Protein AF-A0A7S2EG31-F1 (afdb_monomer_lite)

Sequence (392 aa):
KMYPTESFFLLCPETTNSSCVNLTIQDEEKANPGGFDLLGSALRQKDFLWQISDPNFDEPTFLAKGLENYYKFLILRTTPNGQNQIIVPTYQIDLMWHTHMLSHLGKYDSDCRRILDGKTLHHDDSLTDRSEGSVLNVAFDATKKIWWDTYGEEYRVDGGMYRGEPPAAFKNPHFVFQHKPPSVTTDGPNCHLIGNVGASSTTPASETSWTDPNQEYAPGTPAFIAAAEKSKVRGVNANPRKANYVFGRGSRGNGYYHTSTKDANEILYKRLCAARDNKQLEVYTANCGACLFFCSNSLKTHRNKTKESLEELEDMAKVALARARATHPRGEEVGMKKDNPRYNDYYGDGGVWIVPDVYTGAAACGGANTGSGDGGACGAAGCGAAGCSGGG

Foldseek 3Di:
DPCLFDQPDDDDPPDPDPDPPPPPPPDPCVCQPVHNNVPVVVVLVLFLSLLCSDCLVVPPVLLVVLVVVLLVLLLLCQDPLNLQAKAFAFSSVVVVLVCLCVVDVVVQLVVSCVSRVHFHWDWASPQDDCPPPGRQVVRHVSNQVSCCVPPVDGRFDVSRHGQETDPPLSVRSPRGDDPDRDDRPCDDPCNVCHRPGHHTITDRNPPQAQPDQCQAPDVVHHQWDAQDDADPDPPDGSAFDDPQWAFQQDPVGGTTGGVSHLRSLVSLLVLLVVLLVVLVVVLVVLVVVCVVDPNDPVSVVVNVVSVVVNVVSVLSNQLSVCCSPDRGQFDADGDDDPPPPCSCQQAPRRRGGHPGPVSQVSNQPDDDDDDDDGRDDDDDDDPDDDDDDDDD

pLDDT: mean 71.38, std 19.21, range [24.84, 98.25]

Secondary structure (DSSP, 8-state):
---TTS--S---TT--SS-------S-HHHHSGGG--HHHHHHHHHHHHHHT-SGGGG-HHHHHHHHHHHHHHHHHHHSHHHHTS-----HHHHHHHHHHHHH-HHHHHHHHHHHTTTPPPPEE------STTSHHHHHHHHHHHHHHHHHSS-S--TTSS---SPPGGGGSTT----SSPPPP---STTGGGTTT----EEPPTT--PPPPTTSEEETTEESEEEPPPPPSSTT--SS---TTEEEEEETTEEEEEETTSHHHHHHHHHHHHHHHHHHHHHHHHHHHHHHHS---HHHHHHHHHHHHHHHHHHHHHHHHHHHHH-SSSB----S--TTSTTHHHHB-GGGBB---TTHHHHT-SS----SS--------------------

Structure (mmCIF, N/CA/C/O backbone):
data_AF-A0A7S2EG31-F1
#
_entry.id   AF-A0A7S2EG31-F1
#
loop_
_atom_site.group_PDB
_atom_site.id
_atom_site.type_symbol
_atom_site.label_atom_id
_atom_site.label_alt_id
_atom_site.label_comp_id
_atom_site.label_asym_id
_atom_site.label_entity_id
_atom_site.label_seq_id
_atom_site.pdbx_PDB_ins_code
_atom_site.Cartn_x
_atom_site.Cartn_y
_atom_site.Cartn_z
_atom_site.occupancy
_atom_site.B_iso_or_equiv
_atom_site.auth_seq_id
_atom_site.auth_comp_id
_atom_site.auth_asym_id
_atom_site.auth_atom_id
_atom_site.pdbx_PDB_model_num
ATOM 1 N N . LYS A 1 1 ? -13.213 -12.796 -19.777 1.00 35.88 1 LYS A N 1
ATOM 2 C CA . LYS A 1 1 ? -11.986 -13.255 -20.463 1.00 35.88 1 LYS A CA 1
ATOM 3 C C . LYS A 1 1 ? -10.897 -12.260 -20.114 1.00 35.88 1 LYS A C 1
ATOM 5 O O . LYS A 1 1 ? -11.122 -11.082 -20.354 1.00 35.88 1 LYS A O 1
ATOM 10 N N . MET A 1 2 ? -9.799 -12.702 -19.497 1.00 42.59 2 MET A N 1
ATOM 11 C CA . MET A 1 2 ? -8.543 -11.959 -19.633 1.00 42.59 2 MET A CA 1
ATOM 12 C C . MET A 1 2 ? -8.148 -12.023 -21.117 1.00 42.59 2 MET A C 1
ATOM 14 O O . MET A 1 2 ? -8.560 -12.960 -21.806 1.00 42.59 2 MET A O 1
ATOM 18 N N . TYR A 1 3 ? -7.435 -11.024 -21.630 1.00 48.03 3 TYR A N 1
ATOM 19 C CA . TYR A 1 3 ? -6.998 -10.968 -23.030 1.00 48.03 3 TYR A CA 1
ATOM 20 C C . TYR A 1 3 ? -5.491 -11.283 -23.131 1.00 48.03 3 TYR A C 1
ATOM 22 O O . TYR A 1 3 ? -4.728 -10.425 -23.565 1.00 48.03 3 TYR A O 1
ATOM 30 N N . PRO A 1 4 ? -5.016 -12.477 -22.714 1.00 51.38 4 PRO A N 1
ATOM 31 C CA . PRO A 1 4 ? -3.583 -12.776 -22.646 1.00 51.38 4 PRO A CA 1
ATOM 32 C C . PRO A 1 4 ? -2.925 -12.860 -24.028 1.00 51.38 4 PRO A C 1
ATOM 34 O O . PRO A 1 4 ? -1.707 -12.818 -24.131 1.00 51.38 4 PRO A O 1
ATOM 37 N N . THR A 1 5 ? -3.718 -12.990 -25.095 1.00 49.72 5 THR A N 1
ATOM 38 C CA . THR A 1 5 ? -3.232 -13.112 -26.475 1.00 49.72 5 THR A CA 1
ATOM 39 C C . THR A 1 5 ? -3.259 -11.799 -27.254 1.00 49.72 5 THR A C 1
ATOM 41 O O . THR A 1 5 ? -2.794 -11.770 -28.392 1.00 49.72 5 THR A O 1
ATOM 44 N N . GLU A 1 6 ? -3.841 -10.733 -26.701 1.00 55.12 6 GLU A N 1
ATOM 45 C CA . GLU A 1 6 ? -3.873 -9.429 -27.362 1.00 55.12 6 GLU A CA 1
ATOM 46 C C . GLU A 1 6 ? -2.576 -8.665 -27.085 1.00 55.12 6 GLU A C 1
ATOM 48 O O . GLU A 1 6 ? -2.012 -8.721 -25.991 1.00 55.12 6 GLU A O 1
ATOM 53 N N . SER A 1 7 ? -2.081 -7.948 -28.096 1.00 55.16 7 SER A N 1
ATOM 54 C CA . SER A 1 7 ? -0.939 -7.058 -27.904 1.00 55.16 7 SER A CA 1
ATOM 55 C C . SER A 1 7 ? -1.351 -5.920 -26.974 1.00 55.16 7 SER A C 1
ATOM 57 O O . SER A 1 7 ? -2.247 -5.142 -27.291 1.00 55.16 7 SER A O 1
ATOM 59 N N . PHE A 1 8 ? -0.676 -5.807 -25.834 1.00 57.50 8 PHE A N 1
ATOM 60 C CA . PHE A 1 8 ? -0.822 -4.683 -24.906 1.00 57.50 8 PHE A CA 1
ATOM 61 C C . PHE A 1 8 ? -0.024 -3.446 -25.363 1.00 57.50 8 PHE A C 1
ATOM 63 O O . PHE A 1 8 ? -0.029 -2.417 -24.687 1.00 57.50 8 PHE A O 1
ATOM 70 N N . PHE A 1 9 ? 0.687 -3.527 -26.495 1.00 58.09 9 PHE A N 1
ATOM 71 C CA . PHE A 1 9 ? 1.417 -2.397 -27.058 1.00 58.09 9 PHE A CA 1
ATOM 72 C C . PHE A 1 9 ? 0.462 -1.454 -27.793 1.00 58.09 9 PHE A C 1
ATOM 74 O O . PHE A 1 9 ? -0.219 -1.843 -28.741 1.00 58.09 9 PHE A O 1
ATOM 81 N N . LEU A 1 10 ? 0.467 -0.179 -27.400 1.00 53.53 10 LEU A N 1
ATOM 82 C CA . LEU A 1 10 ? -0.199 0.878 -28.154 1.00 53.53 10 LEU A CA 1
ATOM 83 C C . LEU A 1 10 ? 0.569 1.112 -29.461 1.00 53.53 10 LEU A C 1
ATOM 85 O O . LEU A 1 10 ? 1.670 1.666 -29.460 1.00 53.53 10 LEU A O 1
ATOM 89 N N . LEU A 1 11 ? 0.003 0.668 -30.583 1.00 47.22 11 LEU A N 1
ATOM 90 C CA . LEU A 1 11 ? 0.547 0.953 -31.908 1.00 47.22 11 LEU A CA 1
ATOM 91 C C . LEU A 1 11 ? 0.249 2.417 -32.255 1.00 47.22 11 LEU A C 1
ATOM 93 O O . LEU A 1 11 ? -0.913 2.817 -32.322 1.00 47.22 11 LEU A O 1
ATOM 97 N N . CYS A 1 12 ? 1.291 3.222 -32.473 1.00 46.72 12 CYS A N 1
ATOM 98 C CA . CYS A 1 12 ? 1.121 4.577 -32.989 1.00 46.72 12 CYS A CA 1
ATOM 99 C C . CYS A 1 12 ? 0.641 4.484 -34.452 1.00 46.72 12 CYS A C 1
ATOM 101 O O . CYS A 1 12 ? 1.346 3.867 -35.257 1.00 46.72 12 CYS A O 1
ATOM 103 N N . PRO A 1 13 ? -0.515 5.064 -34.828 1.00 44.72 13 PRO A N 1
ATOM 104 C CA . PRO A 1 13 ? -1.098 4.871 -36.159 1.00 44.72 13 PRO A CA 1
ATOM 105 C C . PRO A 1 13 ? -0.256 5.387 -37.342 1.00 44.72 13 PRO A C 1
ATOM 107 O O . PRO A 1 13 ? -0.601 5.097 -38.483 1.00 44.72 13 PRO A O 1
ATOM 110 N N . GLU A 1 14 ? 0.830 6.137 -37.111 1.00 44.62 14 GLU A N 1
ATOM 111 C CA . GLU A 1 14 ? 1.482 6.941 -38.160 1.00 44.62 14 GLU A CA 1
ATOM 112 C C . GLU A 1 14 ? 2.952 6.615 -38.485 1.00 44.62 14 GLU A C 1
ATOM 114 O O . GLU A 1 14 ? 3.597 7.382 -39.196 1.00 44.62 14 GLU A O 1
ATOM 119 N N . THR A 1 15 ? 3.519 5.477 -38.070 1.00 42.50 15 THR A N 1
ATOM 120 C CA . THR A 1 15 ? 4.881 5.113 -38.520 1.00 42.50 15 THR A CA 1
ATOM 121 C C . THR A 1 15 ? 4.935 3.741 -39.173 1.00 42.50 15 THR A C 1
ATOM 123 O O . THR A 1 15 ? 5.119 2.721 -38.518 1.00 42.50 15 THR A O 1
ATOM 126 N N . THR A 1 16 ? 4.873 3.730 -40.506 1.00 40.31 16 THR A N 1
ATOM 127 C CA . THR A 1 16 ? 5.156 2.581 -41.387 1.00 40.31 16 THR A CA 1
ATOM 128 C C . THR A 1 16 ? 6.642 2.195 -41.444 1.00 40.31 16 THR A C 1
ATOM 130 O O . THR A 1 16 ? 7.051 1.455 -42.332 1.00 40.31 16 THR A O 1
ATOM 133 N N . ASN A 1 17 ? 7.470 2.684 -40.519 1.00 40.94 17 ASN A N 1
ATOM 134 C CA . ASN A 1 17 ? 8.874 2.314 -40.400 1.00 40.94 17 ASN A CA 1
ATOM 135 C C . ASN A 1 17 ? 9.149 1.827 -38.980 1.00 40.94 17 ASN A C 1
ATOM 137 O O . ASN A 1 17 ? 8.757 2.474 -38.014 1.00 40.94 17 ASN A O 1
ATOM 141 N N . SER A 1 18 ? 9.832 0.684 -38.906 1.00 40.66 18 SER A N 1
ATOM 142 C CA . SER A 1 18 ? 10.199 -0.133 -37.742 1.00 40.66 18 SER A CA 1
ATOM 143 C C . SER A 1 18 ? 11.086 0.582 -36.705 1.00 40.66 18 SER A C 1
ATOM 145 O O . SER A 1 18 ? 12.162 0.110 -36.344 1.00 40.66 18 SER A O 1
ATOM 147 N N . SER A 1 19 ? 10.630 1.722 -36.210 1.00 38.12 19 SER A N 1
ATOM 148 C CA . SER A 1 19 ? 11.195 2.456 -35.092 1.00 38.12 19 SER A CA 1
ATOM 149 C C . SER A 1 19 ? 10.091 2.534 -34.053 1.00 38.12 19 SER A C 1
ATOM 151 O O . SER A 1 19 ? 9.225 3.404 -34.110 1.00 38.12 19 SER A O 1
ATOM 153 N N . CYS A 1 20 ? 10.073 1.566 -33.138 1.00 38.28 20 CYS A N 1
ATOM 154 C CA . CYS A 1 20 ? 9.372 1.707 -31.871 1.00 38.28 20 CYS A CA 1
ATOM 155 C C . CYS A 1 20 ? 9.778 3.063 -31.291 1.00 38.28 20 CYS A C 1
ATOM 157 O O . CYS A 1 20 ? 10.939 3.268 -30.938 1.00 38.28 20 CYS A O 1
ATOM 159 N N . VAL A 1 21 ? 8.837 4.007 -31.301 1.00 39.31 21 VAL A N 1
ATOM 160 C CA . VAL A 1 21 ? 9.040 5.347 -30.770 1.00 39.31 21 VAL A CA 1
ATOM 161 C C . VAL A 1 21 ? 9.454 5.152 -29.320 1.00 39.31 21 VAL A C 1
ATOM 163 O O . VAL A 1 21 ? 8.647 4.737 -28.490 1.00 39.31 21 VAL A O 1
ATOM 166 N N . ASN A 1 22 ? 10.730 5.406 -29.022 1.00 39.91 22 ASN A N 1
ATOM 167 C CA . ASN A 1 22 ? 11.129 5.741 -27.670 1.00 39.91 22 ASN A CA 1
ATOM 168 C C . ASN A 1 22 ? 10.197 6.881 -27.274 1.00 39.91 22 ASN A C 1
ATOM 170 O O . ASN A 1 22 ? 10.297 7.975 -27.831 1.00 39.91 22 ASN A O 1
ATOM 174 N N . LEU A 1 23 ? 9.248 6.610 -26.379 1.00 41.81 23 LEU A N 1
ATOM 175 C CA . LEU A 1 23 ? 8.463 7.638 -25.713 1.00 41.81 23 LEU A CA 1
ATOM 176 C C . LEU A 1 23 ? 9.426 8.417 -24.808 1.00 41.81 23 LEU A C 1
ATOM 178 O O . LEU A 1 23 ? 9.397 8.304 -23.590 1.00 41.81 23 LEU A O 1
ATOM 182 N N . THR A 1 24 ? 10.337 9.183 -25.404 1.00 41.53 24 THR A N 1
ATOM 183 C CA . THR A 1 24 ? 10.970 10.319 -24.749 1.00 41.53 24 THR A CA 1
ATOM 184 C C . THR A 1 24 ? 9.864 11.340 -24.574 1.00 41.53 24 THR A C 1
ATOM 186 O O . THR A 1 24 ? 9.547 12.095 -25.494 1.00 41.53 24 THR A O 1
ATOM 189 N N . ILE A 1 25 ? 9.200 11.276 -23.421 1.00 45.31 25 ILE A N 1
ATOM 190 C CA . ILE A 1 25 ? 8.191 12.252 -23.039 1.00 45.31 25 ILE A CA 1
ATOM 191 C C . ILE A 1 25 ? 8.926 13.588 -22.909 1.00 45.31 25 ILE A C 1
ATOM 193 O O . ILE A 1 25 ? 9.769 13.755 -22.036 1.00 45.31 25 ILE A O 1
ATOM 197 N N . GLN A 1 26 ? 8.648 14.516 -23.826 1.00 44.81 26 GLN A N 1
ATOM 198 C CA . GLN A 1 26 ? 9.271 15.845 -23.843 1.00 44.81 26 GLN A CA 1
ATOM 199 C C . GLN A 1 26 ? 8.731 16.773 -22.734 1.00 44.81 26 GLN A C 1
ATOM 201 O O . GLN A 1 26 ? 9.274 17.854 -22.544 1.00 44.81 26 GLN A O 1
ATOM 206 N N . ASP A 1 27 ? 7.711 16.334 -21.984 1.00 45.72 27 ASP A N 1
ATOM 207 C CA . ASP A 1 27 ? 7.050 17.077 -20.904 1.00 45.72 27 ASP A CA 1
ATOM 208 C C . ASP A 1 27 ? 7.005 16.246 -19.602 1.00 45.72 27 ASP A C 1
ATOM 210 O O . ASP A 1 27 ? 6.115 15.408 -19.421 1.00 45.72 27 ASP A O 1
ATOM 214 N N . GLU A 1 28 ? 7.921 16.494 -18.660 1.00 45.91 28 GLU A N 1
ATOM 215 C CA . GLU A 1 28 ? 7.939 15.847 -17.328 1.00 45.91 28 GLU A CA 1
ATOM 216 C C . GLU A 1 28 ? 6.613 16.015 -16.556 1.00 45.91 28 GLU A C 1
ATOM 218 O O . GLU A 1 28 ? 6.200 15.122 -15.816 1.00 45.91 28 GLU A O 1
ATOM 223 N N . GLU A 1 29 ? 5.895 17.122 -16.774 1.00 44.34 29 GLU A N 1
ATOM 224 C CA . GLU A 1 29 ? 4.594 17.412 -16.149 1.00 44.34 29 GLU A CA 1
ATOM 225 C C . GLU A 1 29 ? 3.461 16.496 -16.652 1.00 44.34 29 GLU A C 1
ATOM 227 O O . GLU A 1 29 ? 2.526 16.200 -15.908 1.00 44.34 29 GLU A O 1
ATOM 232 N N . LYS A 1 30 ? 3.545 15.998 -17.898 1.00 47.97 30 LYS A N 1
ATOM 233 C CA . LYS A 1 30 ? 2.576 15.036 -18.463 1.00 47.97 30 LYS A CA 1
ATOM 234 C C . LYS A 1 30 ? 2.909 13.588 -18.109 1.00 47.97 30 LYS A C 1
ATOM 236 O O . LYS A 1 30 ? 2.004 12.758 -18.083 1.00 47.97 30 LYS A O 1
ATOM 241 N N . ALA A 1 31 ? 4.183 13.287 -17.849 1.00 48.97 31 ALA A N 1
ATOM 242 C CA . ALA A 1 31 ? 4.627 11.976 -17.372 1.00 48.97 31 ALA A CA 1
ATOM 243 C C . ALA A 1 31 ? 4.227 11.715 -15.910 1.00 48.97 31 ALA A C 1
ATOM 245 O O . ALA A 1 31 ? 4.063 10.557 -15.527 1.00 48.97 31 ALA A O 1
ATOM 246 N N . ASN A 1 32 ? 4.047 12.790 -15.130 1.00 52.69 32 ASN A N 1
ATOM 247 C CA . ASN A 1 32 ? 3.808 12.749 -13.689 1.00 52.69 32 ASN A CA 1
ATOM 248 C C . ASN A 1 32 ? 2.492 13.436 -13.263 1.00 52.69 32 ASN A C 1
ATOM 250 O O . ASN A 1 32 ? 2.529 14.375 -12.457 1.00 52.69 32 ASN A O 1
ATOM 254 N N . PRO A 1 33 ? 1.313 13.020 -13.769 1.00 47.59 33 PRO A N 1
ATOM 255 C CA . PRO A 1 33 ? 0.043 13.616 -13.360 1.00 47.59 33 PRO A CA 1
ATOM 256 C C . PRO A 1 33 ? -0.138 13.497 -11.839 1.00 47.59 33 PRO A C 1
ATOM 258 O O . PRO A 1 33 ? -0.171 12.402 -11.284 1.00 47.59 33 PRO A O 1
ATOM 261 N N . GLY A 1 34 ? -0.211 14.636 -11.146 1.00 51.50 34 GLY A N 1
ATOM 262 C CA . GLY A 1 34 ? -0.331 14.668 -9.683 1.00 51.50 34 GLY A CA 1
ATOM 263 C C . GLY A 1 34 ? 0.884 14.112 -8.924 1.00 51.50 34 GLY A C 1
ATOM 264 O O . GLY A 1 34 ? 0.739 13.737 -7.764 1.00 51.50 34 GLY A O 1
ATOM 26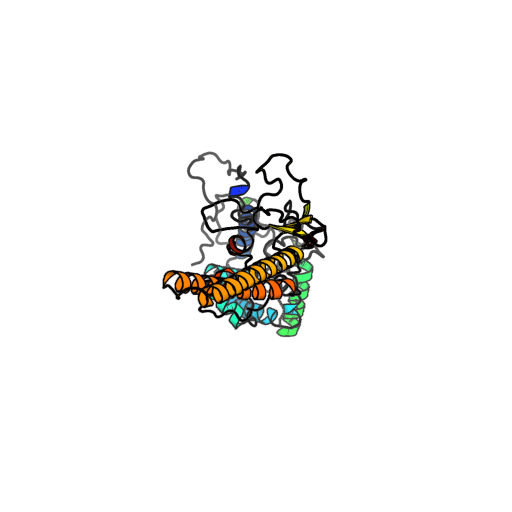5 N N . GLY A 1 35 ? 2.064 14.044 -9.556 1.00 54.34 35 GLY A N 1
ATOM 266 C CA . GLY A 1 35 ? 3.276 13.453 -8.972 1.00 54.34 35 GLY A CA 1
ATOM 267 C C . GLY A 1 35 ? 3.361 11.926 -9.088 1.00 54.34 35 GLY A C 1
ATOM 268 O O . GLY A 1 35 ? 4.248 11.327 -8.488 1.00 54.34 35 GLY A O 1
ATOM 269 N N . PHE A 1 36 ? 2.455 11.293 -9.839 1.00 54.81 36 PHE A N 1
ATOM 270 C CA . PHE A 1 36 ? 2.460 9.851 -10.081 1.00 54.81 36 PHE A CA 1
ATOM 271 C C . PHE A 1 36 ? 3.252 9.504 -11.347 1.00 54.81 36 PHE A C 1
ATOM 273 O O . PHE A 1 36 ? 2.826 9.881 -12.435 1.00 54.81 36 PHE A O 1
ATOM 280 N N . ASP A 1 37 ? 4.353 8.756 -11.217 1.00 67.44 37 ASP A N 1
ATOM 281 C CA . ASP A 1 37 ? 5.172 8.288 -12.348 1.00 67.44 37 ASP A CA 1
ATOM 282 C C . ASP A 1 37 ? 4.434 7.232 -13.177 1.00 67.44 37 ASP A C 1
ATOM 284 O O . ASP A 1 37 ? 4.561 6.017 -12.979 1.00 67.44 37 ASP A O 1
ATOM 288 N N . LEU A 1 38 ? 3.623 7.717 -14.115 1.00 68.12 38 LEU A N 1
ATOM 289 C CA . LEU A 1 38 ? 2.803 6.879 -14.976 1.00 68.12 38 LEU A CA 1
ATOM 290 C C . LEU A 1 38 ? 3.671 6.045 -15.922 1.00 68.12 38 LEU A C 1
ATOM 292 O O . LEU A 1 38 ? 3.355 4.881 -16.170 1.00 68.12 38 LEU A O 1
ATOM 296 N N . LEU A 1 39 ? 4.765 6.619 -16.434 1.00 69.56 39 LEU A N 1
ATOM 297 C CA . LEU A 1 39 ? 5.647 5.935 -17.376 1.00 69.56 39 LEU A CA 1
ATOM 298 C C . LEU A 1 39 ? 6.396 4.788 -16.695 1.00 69.56 39 LEU A C 1
ATOM 300 O O . LEU A 1 39 ? 6.368 3.663 -17.196 1.00 69.56 39 LEU A O 1
ATOM 304 N N . GLY A 1 40 ? 7.034 5.044 -15.552 1.00 70.19 40 GLY A N 1
ATOM 305 C CA . GLY A 1 40 ? 7.721 4.008 -14.788 1.00 70.19 40 GLY A CA 1
ATOM 306 C C . GLY A 1 40 ? 6.760 2.915 -14.335 1.00 70.19 40 GLY A C 1
ATOM 307 O O . GLY A 1 40 ? 7.079 1.734 -14.470 1.00 70.19 40 GLY A O 1
ATOM 308 N N . SER A 1 41 ? 5.552 3.283 -13.898 1.00 72.12 41 SER A N 1
ATOM 309 C CA . SER A 1 41 ? 4.513 2.309 -13.542 1.00 72.12 41 SER A CA 1
ATOM 310 C C . SER A 1 41 ? 4.116 1.446 -14.743 1.00 72.12 41 SER A C 1
ATOM 312 O O . SER A 1 41 ? 4.140 0.223 -14.652 1.00 72.12 41 SER A O 1
ATOM 314 N N . ALA A 1 42 ? 3.849 2.041 -15.910 1.00 77.31 42 ALA A N 1
ATOM 315 C CA . ALA A 1 42 ? 3.523 1.289 -17.125 1.00 77.31 42 ALA A CA 1
ATOM 316 C C . ALA A 1 42 ? 4.655 0.335 -17.554 1.00 77.31 42 ALA A C 1
ATOM 318 O O . ALA A 1 42 ? 4.394 -0.793 -17.978 1.00 77.31 42 ALA A O 1
ATOM 319 N N . LEU A 1 43 ? 5.917 0.756 -17.413 1.00 74.88 43 LEU A N 1
ATOM 320 C CA . LEU A 1 43 ? 7.078 -0.083 -17.713 1.00 74.88 43 LEU A CA 1
ATOM 321 C C . LEU A 1 43 ? 7.188 -1.287 -16.768 1.00 74.88 43 LEU A C 1
ATOM 323 O O . LEU A 1 43 ? 7.444 -2.389 -17.250 1.00 74.88 43 LEU A O 1
ATOM 327 N N . ARG A 1 44 ? 6.950 -1.110 -15.461 1.00 80.31 44 ARG A N 1
ATOM 328 C CA . ARG A 1 44 ? 6.936 -2.219 -14.489 1.00 80.31 44 ARG A CA 1
ATOM 329 C C . ARG A 1 44 ? 5.767 -3.174 -14.736 1.00 80.31 44 ARG A C 1
ATOM 331 O O . ARG A 1 44 ? 5.949 -4.390 -14.743 1.00 80.31 44 ARG A O 1
ATOM 338 N N . GLN A 1 45 ? 4.588 -2.631 -15.041 1.00 81.88 45 GLN A N 1
ATOM 339 C CA . GLN A 1 45 ? 3.395 -3.425 -15.351 1.00 81.88 45 GLN A CA 1
ATOM 340 C C . GLN A 1 45 ? 3.547 -4.250 -16.634 1.00 81.88 45 GLN A C 1
ATOM 342 O O . GLN A 1 45 ? 3.073 -5.381 -16.708 1.00 81.88 45 GLN A O 1
ATOM 347 N N . LYS A 1 46 ? 4.282 -3.749 -17.631 1.00 80.94 46 LYS A N 1
ATOM 348 C CA . LYS A 1 46 ? 4.633 -4.530 -18.825 1.00 80.94 46 LYS A CA 1
ATOM 349 C C . LYS A 1 46 ? 5.391 -5.816 -18.475 1.00 80.94 46 LYS A C 1
ATOM 351 O O . LYS A 1 46 ? 5.096 -6.871 -19.031 1.00 80.94 46 LYS A O 1
ATOM 356 N N . ASP A 1 47 ? 6.363 -5.739 -17.570 1.00 83.25 47 ASP A N 1
ATOM 357 C CA . ASP A 1 47 ? 7.142 -6.913 -17.173 1.00 83.25 47 ASP A CA 1
ATOM 358 C C . ASP A 1 47 ? 6.309 -7.859 -16.290 1.00 83.25 47 ASP A C 1
ATOM 360 O O . ASP A 1 47 ? 6.470 -9.073 -16.385 1.00 83.25 47 ASP A O 1
ATOM 364 N N . PHE A 1 48 ? 5.344 -7.344 -15.519 1.00 87.81 48 PHE A N 1
ATOM 365 C CA . PHE A 1 48 ? 4.348 -8.165 -14.821 1.00 87.81 48 PHE A CA 1
ATOM 366 C C . PHE A 1 48 ? 3.507 -9.019 -15.786 1.00 87.81 48 PHE A C 1
ATOM 368 O O . PHE A 1 48 ? 3.308 -10.206 -15.526 1.00 87.81 48 PHE A O 1
ATOM 375 N N . LEU A 1 49 ? 3.088 -8.473 -16.937 1.00 86.50 49 LEU A N 1
ATOM 376 C CA . LEU A 1 49 ? 2.325 -9.226 -17.946 1.00 86.50 49 LEU A CA 1
ATOM 377 C C . LEU A 1 49 ? 3.071 -10.468 -18.450 1.00 86.50 49 LEU A C 1
ATOM 379 O O . LEU A 1 49 ? 2.454 -11.505 -18.681 1.00 86.50 49 LEU A O 1
ATOM 383 N N . TRP A 1 50 ? 4.397 -10.399 -18.579 1.00 86.75 50 TRP A N 1
ATOM 384 C CA . TRP A 1 50 ? 5.207 -11.574 -18.909 1.00 86.75 50 TRP A CA 1
ATOM 385 C C . TRP A 1 50 ? 5.088 -12.668 -17.841 1.00 86.75 50 TRP A C 1
ATOM 387 O O . TRP A 1 50 ? 4.928 -13.845 -18.169 1.00 86.75 50 TRP A O 1
ATOM 397 N N . GLN A 1 51 ? 5.124 -12.285 -16.567 1.00 89.00 51 GLN A N 1
ATOM 398 C CA . GLN A 1 51 ? 5.105 -13.217 -15.439 1.00 89.00 51 GLN A CA 1
ATOM 399 C C . GLN A 1 51 ? 3.780 -13.982 -15.357 1.00 89.00 51 GLN A C 1
ATOM 401 O O . GLN A 1 51 ? 3.781 -15.172 -15.052 1.00 89.00 51 GLN A O 1
ATOM 406 N N . ILE A 1 52 ? 2.668 -13.325 -15.702 1.00 89.31 52 ILE A N 1
ATOM 407 C CA . ILE A 1 52 ? 1.323 -13.920 -15.692 1.00 89.31 52 ILE A CA 1
ATOM 408 C C . ILE A 1 52 ? 0.879 -14.494 -17.047 1.00 89.31 52 ILE A C 1
ATOM 410 O O . ILE A 1 52 ? -0.252 -14.944 -17.180 1.00 89.31 52 ILE A O 1
ATOM 414 N N . SER A 1 53 ? 1.749 -14.492 -18.061 1.00 84.62 53 SER A N 1
ATOM 415 C CA . SER A 1 53 ? 1.432 -15.034 -19.394 1.00 84.62 53 SER A CA 1
ATOM 416 C C . SER A 1 53 ? 1.492 -16.566 -19.481 1.00 84.62 53 SER A C 1
ATOM 418 O O . SER A 1 53 ? 1.419 -17.136 -20.571 1.00 84.62 53 SER A O 1
ATOM 420 N N . ASP A 1 54 ? 1.667 -17.250 -18.347 1.00 83.31 54 ASP A N 1
ATOM 421 C CA . ASP A 1 54 ? 1.656 -18.710 -18.307 1.00 83.31 54 ASP A CA 1
ATOM 422 C C . ASP A 1 54 ? 0.247 -19.268 -18.572 1.00 83.31 54 ASP A C 1
ATOM 424 O O . ASP A 1 54 ? -0.711 -18.731 -18.016 1.00 83.31 54 ASP A O 1
ATOM 428 N N . PRO A 1 55 ? 0.095 -20.366 -19.341 1.00 83.62 55 PRO A N 1
ATOM 429 C CA . PRO A 1 55 ? -1.207 -20.997 -19.561 1.00 83.62 55 PRO A CA 1
ATOM 430 C C . PRO A 1 55 ? -1.960 -21.351 -18.275 1.00 83.62 55 PRO A C 1
ATOM 432 O O . PRO A 1 55 ? -3.187 -21.355 -18.275 1.00 83.62 55 PRO A O 1
ATOM 435 N N . ASN A 1 56 ? -1.256 -21.586 -17.161 1.00 87.81 56 ASN A N 1
ATOM 436 C CA . ASN A 1 56 ? -1.895 -21.807 -15.864 1.00 87.81 56 ASN A CA 1
ATOM 437 C C . ASN A 1 56 ? -2.848 -20.666 -15.464 1.00 87.81 56 ASN A C 1
ATOM 439 O O . ASN A 1 56 ? -3.837 -20.912 -14.779 1.00 87.81 56 ASN A O 1
ATOM 443 N N . PHE A 1 57 ? -2.602 -19.429 -15.901 1.00 88.56 57 PHE A N 1
ATOM 444 C CA . PHE A 1 57 ? -3.468 -18.284 -15.605 1.00 88.56 57 PHE A CA 1
ATOM 445 C C . PHE A 1 57 ? -4.787 -18.270 -16.397 1.00 88.56 57 PHE A C 1
ATOM 447 O O . PHE A 1 57 ? -5.670 -17.475 -16.073 1.00 88.56 57 PHE A O 1
ATOM 454 N N . ASP A 1 58 ? -4.958 -19.173 -17.366 1.00 86.00 58 ASP A N 1
ATOM 455 C CA . ASP A 1 58 ? -6.236 -19.444 -18.032 1.00 86.00 58 ASP A CA 1
ATOM 456 C C . ASP A 1 58 ? -6.980 -20.649 -17.417 1.00 86.00 58 ASP A C 1
ATOM 458 O O . ASP A 1 58 ? -8.164 -20.858 -17.698 1.00 86.00 58 ASP A O 1
ATOM 462 N N . GLU A 1 59 ? -6.326 -21.423 -16.541 1.00 90.38 59 GLU A N 1
ATOM 463 C CA . GLU A 1 59 ? -6.888 -22.641 -15.956 1.00 90.38 59 GLU A CA 1
ATOM 464 C C . GLU A 1 59 ? -7.807 -22.338 -14.753 1.00 90.38 59 GLU A C 1
ATOM 466 O O . GLU A 1 59 ? -7.360 -21.794 -13.734 1.00 90.38 59 GLU A O 1
ATOM 471 N N . PRO A 1 60 ? -9.098 -22.736 -14.786 1.00 92.75 60 PRO A N 1
ATOM 472 C CA . PRO A 1 60 ? -10.049 -22.408 -13.722 1.00 92.75 60 PRO A CA 1
ATOM 473 C C . PRO A 1 60 ? -9.651 -22.917 -12.332 1.00 92.75 60 PRO A C 1
ATOM 475 O O . PRO A 1 60 ? -9.917 -22.251 -11.333 1.00 92.75 60 PRO A O 1
ATOM 478 N N . THR A 1 61 ? -9.013 -24.086 -12.248 1.00 95.50 61 THR A N 1
ATOM 479 C CA . THR A 1 61 ? -8.564 -24.676 -10.976 1.00 95.50 61 THR A CA 1
ATOM 480 C C . THR A 1 61 ? -7.414 -23.883 -10.360 1.00 95.50 61 THR A C 1
ATOM 482 O O . THR A 1 61 ? -7.402 -23.655 -9.150 1.00 95.50 61 THR A O 1
ATOM 485 N N . PHE A 1 62 ? -6.486 -23.402 -11.189 1.00 94.38 62 PHE A N 1
ATOM 486 C CA . PHE A 1 62 ? -5.390 -22.538 -10.766 1.00 94.38 62 PHE A CA 1
ATOM 487 C C . PHE A 1 62 ? -5.920 -21.197 -10.251 1.00 94.38 62 PHE A C 1
ATOM 489 O O . PHE A 1 62 ? -5.538 -20.753 -9.170 1.00 94.38 62 PHE A O 1
ATOM 496 N N . LEU A 1 63 ? -6.865 -20.584 -10.969 1.00 94.44 63 LEU A N 1
ATOM 497 C CA . LEU A 1 63 ? -7.486 -19.325 -10.552 1.00 94.44 63 LEU A CA 1
ATOM 498 C C . LEU A 1 63 ? -8.333 -19.476 -9.280 1.00 94.44 63 LEU A C 1
ATOM 500 O O . LEU A 1 63 ? -8.255 -18.630 -8.390 1.00 94.44 63 LEU A O 1
ATOM 504 N N . ALA A 1 64 ? -9.093 -20.564 -9.139 1.00 96.06 64 ALA A N 1
ATOM 505 C CA . ALA A 1 64 ? -9.833 -20.844 -7.909 1.00 96.06 64 ALA A CA 1
ATOM 506 C C . ALA A 1 64 ? -8.884 -20.953 -6.705 1.00 96.06 64 ALA A C 1
ATOM 508 O O . ALA A 1 64 ? -9.135 -20.349 -5.660 1.00 96.06 64 ALA A O 1
ATOM 509 N N . LYS A 1 65 ? -7.743 -21.636 -6.875 1.00 97.19 65 LYS A N 1
ATOM 510 C CA . LYS A 1 65 ? -6.723 -21.708 -5.828 1.00 97.19 65 LYS A CA 1
ATOM 511 C C . LYS A 1 65 ? -6.080 -20.351 -5.542 1.00 97.19 65 LYS A C 1
ATOM 513 O O . LYS A 1 65 ? -5.828 -20.023 -4.385 1.00 97.19 65 LYS A O 1
ATOM 518 N N . GLY A 1 66 ? -5.861 -19.543 -6.577 1.00 97.31 66 GLY A N 1
ATOM 519 C CA . GLY A 1 66 ? -5.372 -18.177 -6.432 1.00 97.31 66 GLY A CA 1
ATOM 520 C C . GLY A 1 66 ? -6.301 -17.302 -5.594 1.00 97.31 66 GLY A C 1
ATOM 521 O O . GLY A 1 66 ? -5.816 -16.556 -4.747 1.00 97.31 66 GLY A O 1
ATOM 522 N N . LEU A 1 67 ? -7.620 -17.435 -5.755 1.00 96.62 67 LEU A N 1
ATOM 523 C CA . LEU A 1 67 ? -8.598 -16.721 -4.930 1.00 96.62 67 LEU A CA 1
ATOM 524 C C . LEU A 1 67 ? -8.508 -17.130 -3.450 1.00 96.62 67 LEU A C 1
ATOM 526 O O . LEU A 1 67 ? -8.493 -16.263 -2.575 1.00 96.62 67 LEU A O 1
ATOM 530 N N . GLU A 1 68 ? -8.402 -18.431 -3.160 1.00 97.88 68 GLU A N 1
ATOM 531 C CA . GLU A 1 68 ? -8.190 -18.922 -1.789 1.00 97.88 68 GLU A CA 1
ATOM 532 C C . GLU A 1 68 ? -6.896 -18.362 -1.187 1.00 97.88 68 GLU A C 1
ATOM 534 O O . GLU A 1 68 ? -6.888 -17.857 -0.063 1.00 97.88 68 GLU A O 1
ATOM 539 N N . ASN A 1 69 ? -5.801 -18.428 -1.948 1.00 98.25 69 ASN A N 1
ATOM 540 C CA . ASN A 1 69 ? -4.494 -17.944 -1.523 1.00 98.25 69 ASN A CA 1
ATOM 541 C C . ASN A 1 69 ? -4.491 -16.425 -1.316 1.00 98.25 69 ASN A C 1
ATOM 543 O O . ASN A 1 69 ? -3.871 -15.947 -0.371 1.00 98.25 69 ASN A O 1
ATOM 547 N N . TYR A 1 70 ? -5.214 -15.666 -2.141 1.00 98.06 70 TYR A N 1
ATOM 548 C CA . TYR A 1 70 ? -5.390 -14.227 -1.959 1.00 98.06 70 TYR A CA 1
ATOM 549 C C . TYR A 1 70 ? -6.160 -13.909 -0.676 1.00 98.06 70 TYR A C 1
ATOM 551 O O . TYR A 1 70 ? -5.738 -13.051 0.096 1.00 98.06 70 TYR A O 1
ATOM 559 N N . TYR A 1 71 ? -7.237 -14.643 -0.384 1.00 96.75 71 TYR A N 1
ATOM 560 C CA . TYR A 1 71 ? -7.952 -14.473 0.878 1.00 96.75 71 TYR A CA 1
ATOM 561 C C . TYR A 1 71 ? -7.052 -14.774 2.085 1.00 96.75 71 TYR A C 1
ATOM 563 O O . TYR A 1 71 ? -6.982 -13.971 3.015 1.00 96.75 71 TYR A O 1
ATOM 571 N N . LYS A 1 72 ? -6.292 -15.878 2.044 1.00 97.44 72 LYS A N 1
ATOM 572 C CA . LYS A 1 72 ? -5.266 -16.179 3.054 1.00 97.44 72 LYS A CA 1
ATOM 573 C C . LYS A 1 72 ? -4.233 -15.057 3.155 1.00 97.44 72 LYS A C 1
ATOM 575 O O . LYS A 1 72 ? -3.920 -14.629 4.251 1.00 97.44 72 LYS A O 1
ATOM 580 N N . PHE A 1 73 ? -3.755 -14.510 2.043 1.00 97.25 73 PHE A N 1
ATOM 581 C CA . PHE A 1 73 ? -2.798 -13.402 2.043 1.00 97.25 73 PHE A CA 1
ATOM 582 C C . PHE A 1 73 ? -3.338 -12.145 2.748 1.00 97.25 73 PHE A C 1
ATOM 584 O O . PHE A 1 73 ? -2.615 -11.511 3.517 1.00 97.25 73 PHE A O 1
ATOM 591 N N . LEU A 1 74 ? -4.624 -11.818 2.570 1.00 95.31 74 LEU A N 1
ATOM 592 C CA . LEU A 1 74 ? -5.275 -10.743 3.328 1.00 95.31 74 LEU A CA 1
ATOM 593 C C . LEU A 1 74 ? -5.305 -11.053 4.832 1.00 95.31 74 LEU A C 1
ATOM 595 O O . LEU A 1 74 ? -4.960 -10.200 5.642 1.00 95.31 74 LEU A O 1
ATOM 599 N N . ILE A 1 75 ? -5.653 -12.278 5.227 1.00 94.75 75 ILE A N 1
ATOM 600 C CA . ILE A 1 75 ? -5.631 -12.683 6.642 1.00 94.75 75 ILE A CA 1
ATOM 601 C C . ILE A 1 75 ? -4.200 -12.704 7.201 1.00 94.75 75 ILE A C 1
ATOM 603 O O . ILE A 1 75 ? -3.976 -12.305 8.339 1.00 94.75 75 ILE A O 1
ATOM 607 N N . LEU A 1 76 ? -3.201 -13.083 6.404 1.00 93.31 76 LEU A N 1
ATOM 608 C CA . LEU A 1 76 ? -1.794 -13.050 6.801 1.00 93.31 76 LEU A CA 1
ATOM 609 C C . LEU A 1 76 ? -1.397 -11.646 7.270 1.00 93.31 76 LEU A C 1
ATOM 611 O O . LEU A 1 76 ? -0.717 -11.505 8.287 1.00 93.31 76 LEU A O 1
ATOM 615 N N . ARG A 1 77 ? -1.888 -10.605 6.583 1.00 89.25 77 ARG A N 1
ATOM 616 C CA . ARG A 1 77 ? -1.671 -9.199 6.948 1.00 89.25 77 ARG A CA 1
ATOM 617 C C . ARG A 1 77 ? -2.260 -8.822 8.307 1.00 89.25 77 ARG A C 1
ATOM 619 O O . ARG A 1 77 ? -1.769 -7.873 8.913 1.00 89.25 77 ARG A O 1
ATOM 626 N N . THR A 1 78 ? -3.285 -9.516 8.797 1.00 87.88 78 THR A N 1
ATOM 627 C CA . THR A 1 78 ? -3.881 -9.223 10.110 1.00 87.88 78 THR A CA 1
ATOM 628 C C . THR A 1 78 ? -3.125 -9.880 11.260 1.00 87.88 78 THR A C 1
ATOM 630 O O . THR A 1 78 ? -3.275 -9.451 12.402 1.00 87.88 78 THR A O 1
ATOM 633 N N . THR A 1 79 ? -2.253 -10.853 10.982 1.00 85.62 79 THR A N 1
ATOM 634 C CA . THR A 1 79 ? -1.423 -11.498 12.009 1.00 85.62 79 THR A CA 1
ATOM 635 C C . THR A 1 79 ? -0.407 -10.520 12.623 1.00 85.62 79 THR A C 1
ATOM 637 O O . THR A 1 79 ? 0.069 -9.618 11.929 1.00 85.62 79 THR A O 1
ATOM 640 N N . PRO A 1 80 ? 0.016 -10.704 13.891 1.00 78.75 80 PRO A N 1
ATOM 641 C CA . PRO A 1 80 ? 1.003 -9.821 14.525 1.00 78.75 80 PRO A CA 1
ATOM 642 C C . PRO A 1 80 ? 2.311 -9.670 13.733 1.00 78.75 80 PRO A C 1
ATOM 644 O O . PRO A 1 80 ? 2.890 -8.585 13.685 1.00 78.75 80 PRO A O 1
ATOM 647 N N . ASN A 1 81 ? 2.761 -10.745 13.082 1.00 75.38 81 ASN A N 1
ATOM 648 C CA . ASN A 1 81 ? 3.968 -10.721 12.260 1.00 75.38 81 ASN A CA 1
ATOM 649 C C . ASN A 1 81 ? 3.712 -10.071 10.894 1.00 75.38 81 ASN A C 1
ATOM 651 O O . ASN A 1 81 ? 4.538 -9.289 10.438 1.00 75.38 81 ASN A O 1
ATOM 655 N N . GLY A 1 82 ? 2.563 -10.334 10.263 1.00 78.69 82 GLY A N 1
ATOM 656 C CA . GLY A 1 82 ? 2.213 -9.744 8.968 1.00 78.69 82 GLY A CA 1
ATOM 657 C C . GLY A 1 82 ? 1.922 -8.242 9.024 1.00 78.69 82 GLY A C 1
ATOM 658 O O . GLY A 1 82 ? 2.174 -7.537 8.050 1.00 78.69 82 GLY A O 1
ATOM 659 N N . GLN A 1 83 ? 1.447 -7.721 10.161 1.00 75.56 83 GLN A N 1
ATOM 660 C CA . GLN A 1 83 ? 1.236 -6.280 10.343 1.00 75.56 83 GLN A CA 1
ATOM 661 C C . GLN A 1 83 ? 2.554 -5.484 10.349 1.00 75.56 83 GLN A C 1
ATOM 663 O O . GLN A 1 83 ? 2.585 -4.348 9.878 1.00 75.56 83 GLN A O 1
ATOM 668 N N . ASN A 1 84 ? 3.638 -6.079 10.851 1.00 66.56 84 ASN A N 1
ATOM 669 C CA . ASN A 1 84 ? 4.927 -5.412 11.072 1.00 66.56 84 ASN A CA 1
ATOM 670 C C . ASN A 1 84 ? 5.977 -5.736 9.998 1.00 66.56 84 ASN A C 1
ATOM 672 O O . ASN A 1 84 ? 7.164 -5.504 10.214 1.00 66.56 84 ASN A O 1
ATOM 676 N N . GLN A 1 85 ? 5.567 -6.326 8.875 1.00 71.19 85 GLN A N 1
ATOM 677 C CA . GLN A 1 85 ? 6.469 -6.776 7.817 1.00 71.19 85 GLN A CA 1
ATOM 678 C C . GLN A 1 85 ? 5.952 -6.367 6.438 1.00 71.19 85 GLN A C 1
ATOM 680 O O . GLN A 1 85 ? 4.744 -6.229 6.214 1.00 71.19 85 GLN A O 1
ATOM 685 N N . ILE A 1 86 ? 6.885 -6.215 5.499 1.00 82.44 86 ILE A N 1
ATOM 686 C CA . ILE A 1 86 ? 6.575 -6.290 4.072 1.00 82.44 86 ILE A CA 1
ATOM 687 C C . ILE A 1 86 ? 6.155 -7.736 3.803 1.00 82.44 86 ILE A C 1
ATOM 689 O O . ILE A 1 86 ? 6.946 -8.652 4.028 1.00 82.44 86 ILE A O 1
ATOM 693 N N . ILE A 1 87 ? 4.928 -7.949 3.324 1.00 90.38 87 ILE A N 1
ATOM 694 C CA . ILE A 1 87 ? 4.515 -9.252 2.798 1.00 90.38 87 ILE A CA 1
ATOM 695 C C . ILE A 1 87 ? 4.517 -9.211 1.270 1.00 90.38 87 ILE A C 1
ATOM 697 O O . ILE A 1 87 ? 4.110 -8.225 0.653 1.00 90.38 87 ILE A O 1
ATOM 701 N N . VAL A 1 88 ? 5.014 -10.282 0.660 1.00 93.62 88 VAL A N 1
ATOM 702 C CA . VAL A 1 88 ? 5.274 -10.369 -0.782 1.00 93.62 88 VAL A CA 1
ATOM 703 C C . VAL A 1 88 ? 4.327 -11.413 -1.390 1.00 93.62 88 VAL A C 1
ATOM 705 O O . VAL A 1 88 ? 4.426 -12.597 -1.043 1.00 93.62 88 VAL A O 1
ATOM 708 N N . PRO A 1 89 ? 3.379 -11.030 -2.267 1.00 97.00 89 PRO A N 1
ATOM 709 C CA . PRO A 1 89 ? 2.497 -11.983 -2.932 1.00 97.00 89 PRO A CA 1
ATOM 710 C C . PRO A 1 89 ? 3.275 -12.879 -3.908 1.00 97.00 89 PRO A C 1
ATOM 712 O O . PRO A 1 89 ? 4.298 -12.487 -4.467 1.00 97.00 89 PRO A O 1
ATOM 715 N N . THR A 1 90 ? 2.776 -14.087 -4.170 1.00 97.19 90 THR A N 1
ATOM 716 C CA . THR A 1 90 ? 3.141 -14.822 -5.396 1.00 97.19 90 THR A CA 1
ATOM 717 C C . THR A 1 90 ? 2.514 -14.129 -6.614 1.00 97.19 90 THR A C 1
ATOM 719 O O . THR A 1 90 ? 1.576 -13.353 -6.451 1.00 97.19 90 THR A O 1
ATOM 722 N N . TYR A 1 91 ? 2.953 -14.412 -7.844 1.00 95.69 91 TYR A N 1
ATOM 723 C CA . TYR A 1 91 ? 2.316 -13.829 -9.041 1.00 95.69 91 TYR A CA 1
ATOM 724 C C . TYR A 1 91 ? 0.856 -14.267 -9.201 1.00 95.69 91 TYR A C 1
ATOM 726 O O . TYR A 1 91 ? 0.028 -13.493 -9.677 1.00 95.69 91 TYR A O 1
ATOM 734 N N . GLN A 1 92 ? 0.514 -15.474 -8.737 1.00 96.44 92 GLN A N 1
ATOM 735 C CA . GLN A 1 92 ? -0.877 -15.924 -8.664 1.00 96.44 92 GLN A CA 1
ATOM 736 C C . GLN A 1 92 ? -1.718 -15.039 -7.728 1.00 96.44 92 GLN A C 1
ATOM 738 O O . GLN A 1 92 ? -2.823 -14.638 -8.091 1.00 96.44 92 GLN A O 1
ATOM 743 N N . ILE A 1 93 ? -1.202 -14.724 -6.535 1.00 98.00 93 ILE A N 1
ATOM 744 C CA . ILE A 1 93 ? -1.876 -13.845 -5.567 1.00 98.00 93 ILE A CA 1
ATOM 745 C C . ILE A 1 93 ? -1.929 -12.404 -6.090 1.00 98.00 93 ILE A C 1
ATOM 747 O O . ILE A 1 93 ? -2.962 -11.749 -5.971 1.00 98.00 93 ILE A O 1
ATOM 751 N N . ASP A 1 94 ? -0.842 -11.917 -6.686 1.00 96.06 94 ASP A N 1
ATOM 752 C CA . ASP A 1 94 ? -0.727 -10.542 -7.177 1.00 96.06 94 ASP A CA 1
ATOM 753 C C . ASP A 1 94 ? -1.715 -10.270 -8.319 1.00 96.06 94 ASP A C 1
ATOM 755 O O . ASP A 1 94 ? -2.381 -9.238 -8.326 1.00 96.06 94 ASP A O 1
ATOM 759 N N . LEU A 1 95 ? -1.945 -11.239 -9.216 1.00 94.88 95 LEU A N 1
ATOM 760 C CA . LEU A 1 95 ? -2.992 -11.117 -10.234 1.00 94.88 95 LEU A CA 1
ATOM 761 C C . LEU A 1 95 ? -4.396 -10.984 -9.628 1.00 94.88 95 LEU A C 1
ATOM 763 O O . LEU A 1 95 ? -5.191 -10.155 -10.079 1.00 94.88 95 LEU A O 1
ATOM 767 N N . MET A 1 96 ? -4.719 -11.792 -8.613 1.00 96.00 96 MET A N 1
ATOM 768 C CA . MET A 1 96 ? -6.011 -11.697 -7.918 1.00 96.00 96 MET A CA 1
ATOM 769 C C . MET A 1 96 ? -6.168 -10.334 -7.256 1.00 96.00 96 MET A C 1
ATOM 771 O O . MET A 1 96 ? -7.231 -9.717 -7.331 1.00 96.00 96 MET A O 1
ATOM 775 N N . TRP A 1 97 ? -5.086 -9.841 -6.661 1.00 95.56 97 TRP A N 1
ATOM 776 C CA . TRP A 1 97 ? -5.051 -8.542 -6.019 1.00 95.56 97 TRP A CA 1
ATOM 777 C C . TRP A 1 97 ? -5.251 -7.397 -7.023 1.00 95.56 97 TRP A C 1
ATOM 779 O O . TRP A 1 97 ? -6.132 -6.559 -6.818 1.00 95.56 97 TRP A O 1
ATOM 789 N N . HIS A 1 98 ? -4.528 -7.397 -8.145 1.00 92.31 98 HIS A N 1
ATOM 790 C CA . HIS A 1 98 ? -4.723 -6.439 -9.242 1.00 92.31 98 HIS A CA 1
ATOM 791 C C . HIS A 1 98 ? -6.151 -6.478 -9.768 1.00 92.31 98 HIS A C 1
ATOM 793 O O . HIS A 1 98 ? -6.789 -5.437 -9.903 1.00 92.31 98 HIS A O 1
ATOM 799 N N . THR A 1 99 ? -6.686 -7.676 -9.998 1.00 92.44 99 THR A N 1
ATOM 800 C CA . THR A 1 99 ? -8.064 -7.861 -10.466 1.00 92.44 99 THR A CA 1
ATOM 801 C C . THR A 1 99 ? -9.064 -7.264 -9.479 1.00 92.44 99 THR A C 1
ATOM 803 O O . THR A 1 99 ? -9.994 -6.570 -9.887 1.00 92.44 99 THR A O 1
ATOM 806 N N . HIS A 1 100 ? -8.861 -7.472 -8.176 1.00 93.50 100 HIS A N 1
ATOM 807 C CA . HIS A 1 100 ? -9.719 -6.910 -7.140 1.00 93.50 100 HIS A CA 1
ATOM 808 C C . HIS A 1 100 ? -9.672 -5.371 -7.144 1.00 93.50 100 HIS A C 1
ATOM 810 O O . HIS A 1 100 ? -10.731 -4.743 -7.208 1.00 93.50 100 HIS A O 1
ATOM 816 N N . MET A 1 101 ? -8.476 -4.768 -7.184 1.00 88.88 101 MET A N 1
ATOM 817 C CA . MET A 1 101 ? -8.295 -3.308 -7.259 1.00 88.88 101 MET A CA 1
ATOM 818 C C . MET A 1 101 ? -8.926 -2.705 -8.523 1.00 88.88 101 MET A C 1
ATOM 820 O O . MET A 1 101 ? -9.686 -1.738 -8.438 1.00 88.88 101 MET A O 1
ATOM 824 N N . LEU A 1 102 ? -8.652 -3.296 -9.689 1.00 87.56 102 LEU A N 1
ATOM 825 C CA . LEU A 1 102 ? -9.111 -2.805 -10.991 1.00 87.56 102 LEU A CA 1
ATOM 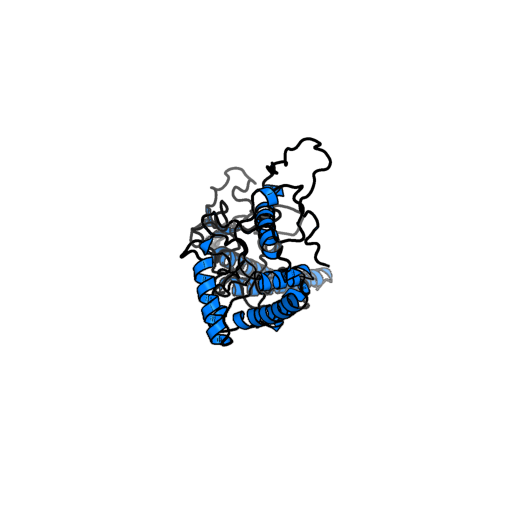826 C C . LEU A 1 102 ? -10.607 -3.041 -11.228 1.00 87.56 102 LEU A C 1
ATOM 828 O O . LEU A 1 102 ? -11.214 -2.322 -12.018 1.00 87.56 102 LEU A O 1
ATOM 832 N N . SER A 1 103 ? -11.219 -4.019 -10.549 1.00 85.75 103 SER A N 1
ATOM 833 C CA . SER A 1 103 ? -12.654 -4.284 -10.692 1.00 85.75 103 SER A CA 1
ATOM 834 C C . SER A 1 103 ? -13.511 -3.112 -10.210 1.00 85.75 103 SER A C 1
ATOM 836 O O . SER A 1 103 ? -14.462 -2.730 -10.893 1.00 85.75 103 SER A O 1
ATOM 838 N N . HIS A 1 104 ? -13.187 -2.551 -9.037 1.00 82.00 104 HIS A N 1
ATOM 839 C CA . HIS A 1 104 ? -13.811 -1.359 -8.468 1.00 82.00 104 HIS A CA 1
ATOM 840 C C . HIS A 1 104 ? -13.072 -0.917 -7.192 1.00 82.00 104 HIS A C 1
ATOM 842 O O . HIS A 1 104 ? -13.256 -1.514 -6.127 1.00 82.00 104 HIS A O 1
ATOM 848 N N . LEU A 1 105 ? -12.341 0.199 -7.248 1.00 77.12 105 LEU A N 1
ATOM 849 C CA . LEU A 1 105 ? -11.532 0.695 -6.120 1.00 77.12 105 LEU A CA 1
ATOM 850 C C . LEU A 1 105 ? -12.324 0.856 -4.810 1.00 77.12 105 LEU A C 1
ATOM 852 O O . LEU A 1 105 ? -11.876 0.404 -3.763 1.00 77.12 105 LEU A O 1
ATOM 856 N N . GLY A 1 106 ? -13.541 1.412 -4.860 1.00 72.50 106 GLY A N 1
ATOM 857 C CA . GLY A 1 106 ? -14.368 1.569 -3.653 1.00 72.50 106 GLY A CA 1
ATOM 858 C C . GLY A 1 106 ? -14.832 0.249 -3.012 1.00 72.50 106 GLY A C 1
ATOM 859 O O . GLY A 1 106 ? -15.008 0.184 -1.798 1.00 72.50 106 GLY A O 1
ATOM 860 N N . LYS A 1 107 ? -15.006 -0.826 -3.799 1.00 82.00 107 LYS A N 1
ATOM 861 C CA . LYS A 1 107 ? -15.377 -2.145 -3.258 1.00 82.00 107 LYS A CA 1
ATOM 862 C C . LYS A 1 107 ? -14.155 -2.840 -2.683 1.00 82.00 107 LYS A C 1
ATOM 864 O O . LYS A 1 107 ? -14.239 -3.347 -1.572 1.00 82.00 107 LYS A O 1
ATOM 869 N N . TYR A 1 108 ? -13.033 -2.765 -3.399 1.00 85.06 108 TYR A N 1
ATOM 870 C CA . TYR A 1 108 ? -11.733 -3.207 -2.913 1.00 85.06 108 TYR A CA 1
ATOM 871 C C . TYR A 1 108 ? -11.423 -2.629 -1.531 1.00 85.06 108 TYR A C 1
ATOM 873 O O . TYR A 1 108 ? -11.149 -3.368 -0.589 1.00 85.06 108 TYR A O 1
ATOM 881 N N . ASP A 1 109 ? -11.552 -1.312 -1.389 1.00 78.62 109 ASP A N 1
ATOM 882 C CA . ASP A 1 109 ? -11.303 -0.618 -0.132 1.00 78.62 109 ASP A CA 1
ATOM 883 C C . ASP A 1 109 ? -12.283 -1.050 0.974 1.00 78.62 109 ASP A C 1
ATOM 885 O O . ASP A 1 109 ? -11.867 -1.372 2.088 1.00 78.62 109 ASP A O 1
ATOM 889 N N . SER A 1 110 ? -13.581 -1.147 0.666 1.00 77.62 110 SER A N 1
ATOM 890 C CA . SER A 1 110 ? -14.587 -1.657 1.607 1.00 77.62 110 SER A CA 1
ATOM 891 C C . SER A 1 110 ? -14.283 -3.085 2.079 1.00 77.62 110 SER A C 1
ATOM 893 O O . SER A 1 110 ? -14.410 -3.384 3.269 1.00 77.62 110 SER A O 1
ATOM 895 N N . ASP A 1 111 ? -13.890 -3.974 1.169 1.00 86.69 111 ASP A N 1
ATOM 896 C CA . ASP A 1 111 ? -13.557 -5.359 1.491 1.00 86.69 111 ASP A CA 1
ATOM 897 C C . ASP A 1 111 ? -12.263 -5.455 2.297 1.00 86.69 111 ASP A C 1
ATOM 899 O O . ASP A 1 111 ? -12.237 -6.153 3.312 1.00 86.69 111 ASP A O 1
ATOM 903 N N . CYS A 1 112 ? -11.224 -4.701 1.926 1.00 84.12 112 CYS A N 1
ATOM 904 C CA . CYS A 1 112 ? -10.004 -4.599 2.718 1.00 84.12 112 CYS A CA 1
ATOM 905 C C . CYS A 1 112 ? -10.308 -4.120 4.134 1.00 84.12 112 CYS A C 1
ATOM 907 O O . CYS A 1 112 ? -9.929 -4.798 5.080 1.00 84.12 112 CYS A O 1
ATOM 909 N N . ARG A 1 113 ? -11.059 -3.030 4.315 1.00 78.25 113 ARG A N 1
ATOM 910 C CA . ARG A 1 113 ? -11.385 -2.534 5.660 1.00 78.25 113 ARG A CA 1
ATOM 911 C C . ARG A 1 113 ? -12.156 -3.545 6.495 1.00 78.25 113 ARG A C 1
ATOM 913 O O . ARG A 1 113 ? -11.918 -3.657 7.694 1.00 78.25 113 ARG A O 1
ATOM 920 N N . ARG A 1 114 ? -13.074 -4.281 5.872 1.00 86.12 114 ARG A N 1
ATOM 921 C CA . ARG A 1 114 ? -13.840 -5.333 6.541 1.00 86.12 114 ARG A CA 1
ATOM 922 C C . ARG A 1 114 ? -12.954 -6.499 6.984 1.00 86.12 114 ARG A C 1
ATOM 924 O O . ARG A 1 114 ? -13.242 -7.106 8.008 1.00 86.12 114 ARG A O 1
ATOM 931 N N . ILE A 1 115 ? -11.923 -6.834 6.209 1.00 87.94 115 ILE A N 1
ATOM 932 C CA . ILE A 1 115 ? -11.047 -7.989 6.456 1.00 87.94 115 ILE A CA 1
ATOM 933 C C . ILE A 1 115 ? -9.828 -7.613 7.318 1.00 87.94 115 ILE A C 1
ATOM 935 O O . ILE A 1 115 ? -9.337 -8.454 8.060 1.00 87.94 115 ILE A O 1
ATOM 939 N N . LEU A 1 116 ? -9.347 -6.369 7.236 1.00 83.62 116 LEU A N 1
ATOM 940 C CA . LEU A 1 116 ? -8.053 -5.901 7.754 1.00 83.62 116 LEU A CA 1
ATOM 941 C C . LEU A 1 116 ? -8.187 -4.868 8.886 1.00 83.62 116 LEU A C 1
ATOM 943 O O . LEU A 1 116 ? -7.375 -3.945 8.979 1.00 83.62 116 LEU A O 1
ATOM 947 N N . ASP A 1 117 ? -9.223 -4.983 9.717 1.00 79.50 117 ASP A N 1
ATOM 948 C CA . ASP A 1 117 ? -9.467 -4.103 10.871 1.00 79.50 117 ASP A CA 1
ATOM 949 C C . ASP A 1 117 ? -9.466 -2.606 10.510 1.00 79.50 117 ASP A C 1
ATOM 951 O O . ASP A 1 117 ? -8.759 -1.785 11.096 1.00 79.50 117 ASP A O 1
ATOM 955 N N . GLY A 1 118 ? -10.243 -2.247 9.486 1.00 71.44 118 GLY A N 1
ATOM 956 C CA . GLY A 1 118 ? -10.406 -0.865 9.032 1.00 71.44 118 GLY A CA 1
ATOM 957 C C . GLY A 1 118 ? -9.291 -0.350 8.120 1.00 71.44 118 GLY A C 1
ATOM 958 O O . GLY A 1 118 ? -9.331 0.817 7.731 1.00 71.44 118 GLY A O 1
ATOM 959 N N . LYS A 1 119 ? -8.322 -1.195 7.744 1.00 72.94 119 LYS A N 1
ATOM 960 C CA . LYS A 1 119 ? -7.173 -0.809 6.913 1.00 72.94 119 LYS A CA 1
ATOM 961 C C . LYS A 1 119 ? -7.356 -1.204 5.448 1.00 72.94 119 LYS A C 1
ATOM 963 O O . LYS A 1 119 ? -7.944 -2.233 5.128 1.00 72.94 119 LYS A O 1
ATOM 968 N N . THR A 1 120 ? -6.763 -0.420 4.559 1.00 79.44 120 THR A N 1
ATOM 969 C CA . THR A 1 120 ? -6.609 -0.761 3.140 1.00 79.44 120 THR A CA 1
ATOM 970 C C . THR A 1 120 ? -5.254 -1.432 2.931 1.00 79.44 120 THR A C 1
ATOM 972 O O . THR A 1 120 ? -4.247 -1.002 3.504 1.00 79.44 120 THR A O 1
ATOM 975 N N . LEU A 1 121 ? -5.196 -2.487 2.115 1.00 85.50 121 LEU A N 1
ATOM 976 C CA . LEU A 1 121 ? -3.914 -3.057 1.709 1.00 85.50 121 LEU A CA 1
ATOM 977 C C . LEU A 1 121 ? -3.313 -2.184 0.602 1.00 85.50 121 LEU A C 1
ATOM 979 O O . LEU A 1 121 ? -3.970 -1.915 -0.401 1.00 85.50 121 LEU A O 1
ATOM 983 N N . HIS A 1 122 ? -2.081 -1.718 0.779 1.00 82.25 122 HIS A N 1
ATOM 984 C CA . HIS A 1 122 ? -1.410 -0.892 -0.224 1.00 82.25 122 HIS A CA 1
ATOM 985 C C . HIS A 1 122 ? -0.437 -1.726 -1.033 1.00 82.25 122 HIS A C 1
ATOM 987 O O . HIS A 1 122 ? 0.369 -2.463 -0.464 1.00 82.25 122 HIS A O 1
ATOM 993 N N . HIS A 1 123 ? -0.538 -1.571 -2.345 1.00 83.88 123 HIS A N 1
ATOM 994 C CA . HIS A 1 123 ? 0.344 -2.178 -3.326 1.00 83.88 123 HIS A CA 1
ATOM 995 C C . HIS A 1 123 ? 1.584 -1.307 -3.518 1.00 83.88 123 HIS A C 1
ATOM 997 O O . HIS A 1 123 ? 1.455 -0.089 -3.643 1.00 83.88 123 HIS A O 1
ATOM 1003 N N . ASP A 1 124 ? 2.761 -1.923 -3.502 1.00 82.06 124 ASP A N 1
ATOM 1004 C CA . ASP A 1 124 ? 4.030 -1.296 -3.858 1.00 82.06 124 ASP A CA 1
ATOM 1005 C C 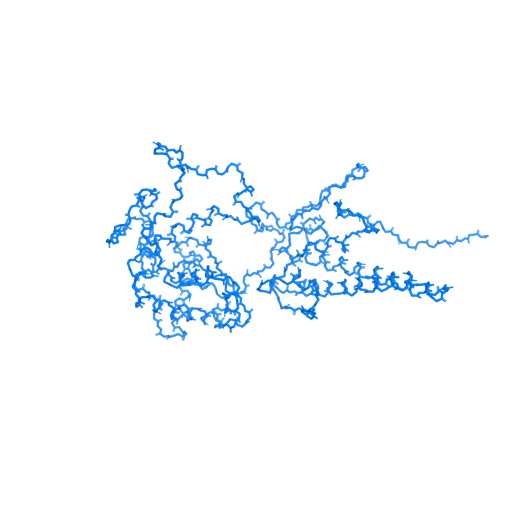. ASP A 1 124 ? 4.759 -2.178 -4.877 1.00 82.06 124 ASP A C 1
ATOM 1007 O O . ASP A 1 124 ? 5.281 -3.254 -4.557 1.00 82.06 124 ASP A O 1
ATOM 1011 N N . ASP A 1 125 ? 4.764 -1.706 -6.123 1.00 78.38 125 ASP A N 1
ATOM 1012 C CA . ASP A 1 125 ? 5.436 -2.329 -7.259 1.00 78.38 125 ASP A CA 1
ATOM 1013 C C . ASP A 1 125 ? 6.790 -1.689 -7.585 1.00 78.38 125 ASP A C 1
ATOM 1015 O O . ASP A 1 125 ? 7.416 -2.069 -8.573 1.00 78.38 125 ASP A O 1
ATOM 1019 N N . SER A 1 126 ? 7.254 -0.723 -6.785 1.00 72.44 126 SER A N 1
ATOM 1020 C CA . SER A 1 126 ? 8.514 -0.017 -7.035 1.00 72.44 126 SER A CA 1
ATOM 1021 C C . SER A 1 126 ? 9.745 -0.843 -6.646 1.00 72.44 126 SER A C 1
ATOM 1023 O O . SER A 1 126 ? 10.826 -0.651 -7.206 1.00 72.44 126 SER A O 1
ATOM 1025 N N . LEU A 1 127 ? 9.580 -1.806 -5.733 1.00 74.81 127 LEU A N 1
ATOM 1026 C CA . LEU A 1 127 ? 10.620 -2.752 -5.343 1.00 74.81 127 LEU A CA 1
ATOM 1027 C C . LEU A 1 127 ? 10.791 -3.829 -6.421 1.00 74.81 127 LEU A C 1
ATOM 1029 O O . LEU A 1 127 ? 10.046 -4.805 -6.470 1.00 74.81 127 LEU A O 1
ATOM 1033 N N . THR A 1 128 ? 11.795 -3.659 -7.282 1.00 72.31 128 THR A N 1
ATOM 1034 C CA . THR A 1 128 ? 12.089 -4.598 -8.380 1.00 72.31 128 THR A CA 1
ATOM 1035 C C . THR A 1 128 ? 13.425 -5.324 -8.241 1.00 72.31 128 THR A C 1
ATOM 1037 O O . THR A 1 128 ? 13.682 -6.252 -9.006 1.00 72.31 128 THR A O 1
ATOM 1040 N N . ASP A 1 129 ? 14.286 -4.916 -7.304 1.00 72.38 129 ASP A N 1
ATOM 1041 C CA . ASP A 1 129 ? 15.547 -5.612 -7.034 1.00 72.38 129 ASP A CA 1
ATOM 1042 C C . ASP A 1 129 ? 15.270 -6.955 -6.351 1.00 72.38 129 ASP A C 1
ATOM 1044 O O . ASP A 1 129 ? 14.568 -7.027 -5.343 1.00 72.38 129 ASP A O 1
ATOM 1048 N N . ARG A 1 130 ? 15.802 -8.021 -6.949 1.00 73.06 130 ARG A N 1
ATOM 1049 C CA . ARG A 1 130 ? 15.614 -9.415 -6.531 1.00 73.06 130 ARG A CA 1
ATOM 1050 C C . ARG A 1 130 ? 16.920 -10.074 -6.107 1.00 73.06 130 ARG A C 1
ATOM 1052 O O . ARG A 1 130 ? 16.912 -11.266 -5.809 1.00 73.06 130 ARG A O 1
ATOM 1059 N N . SER A 1 131 ? 18.021 -9.322 -6.107 1.00 70.94 131 SER A N 1
ATOM 1060 C CA . SER A 1 131 ? 19.320 -9.818 -5.671 1.00 70.94 131 SER A CA 1
ATOM 1061 C C . SER A 1 131 ? 19.258 -10.329 -4.230 1.00 70.94 131 SER A C 1
ATOM 1063 O O . SER A 1 131 ? 18.408 -9.916 -3.432 1.00 70.94 131 SER A O 1
ATOM 1065 N N . GLU A 1 132 ? 20.133 -11.273 -3.902 1.00 68.69 132 GLU A N 1
ATOM 1066 C CA . GLU A 1 132 ? 20.234 -11.814 -2.549 1.00 68.69 132 GLU A CA 1
ATOM 1067 C C . GLU A 1 132 ? 20.470 -10.683 -1.535 1.00 68.69 132 GLU A C 1
ATOM 1069 O O . GLU A 1 132 ? 21.340 -9.832 -1.724 1.00 68.69 132 GLU A O 1
ATOM 1074 N N . GLY A 1 133 ? 19.664 -10.646 -0.472 1.00 56.78 133 GLY A N 1
ATOM 1075 C CA . GLY A 1 133 ? 19.734 -9.599 0.552 1.00 56.78 133 GLY A CA 1
ATOM 1076 C C . GLY A 1 133 ? 19.022 -8.286 0.200 1.00 56.78 133 GLY A C 1
ATOM 1077 O O . GLY A 1 133 ? 18.942 -7.403 1.055 1.00 56.78 133 GLY A O 1
ATOM 1078 N N . SER A 1 134 ? 18.460 -8.149 -1.007 1.00 67.69 134 SER A N 1
ATOM 1079 C CA . SER A 1 134 ? 17.564 -7.033 -1.340 1.00 67.69 134 SER A CA 1
ATOM 1080 C C . SER A 1 134 ? 16.305 -7.039 -0.463 1.00 67.69 134 SER A C 1
ATOM 1082 O O . SER A 1 134 ? 15.889 -8.077 0.061 1.00 67.69 134 SER A O 1
ATOM 1084 N N . VAL A 1 135 ? 15.655 -5.877 -0.329 1.00 69.94 135 VAL A N 1
ATOM 1085 C CA . VAL A 1 135 ? 14.442 -5.714 0.496 1.00 69.94 135 VAL A CA 1
ATOM 1086 C C . VAL A 1 135 ? 13.362 -6.723 0.102 1.00 69.94 135 VAL A C 1
ATOM 1088 O O . VAL A 1 135 ? 12.800 -7.393 0.966 1.00 69.94 135 VAL A O 1
ATOM 1091 N N . LEU A 1 136 ? 13.105 -6.874 -1.201 1.00 74.75 136 LEU A N 1
ATOM 1092 C CA . LEU A 1 136 ? 12.081 -7.785 -1.705 1.00 74.75 136 LEU A CA 1
ATOM 1093 C C . LEU A 1 136 ? 12.450 -9.256 -1.460 1.00 74.75 136 LEU A C 1
ATOM 1095 O O . LEU A 1 136 ? 11.581 -10.051 -1.105 1.00 74.75 136 LEU A O 1
ATOM 1099 N N . ASN A 1 137 ? 13.729 -9.617 -1.615 1.00 74.38 137 ASN A N 1
ATOM 1100 C CA . ASN A 1 137 ? 14.224 -10.967 -1.347 1.00 74.38 137 ASN A CA 1
ATOM 1101 C C . ASN A 1 137 ? 14.047 -11.345 0.135 1.00 74.38 137 ASN A C 1
ATOM 1103 O O . ASN A 1 137 ? 13.403 -12.350 0.439 1.00 74.38 137 ASN A O 1
ATOM 1107 N N . VAL A 1 138 ? 14.512 -10.488 1.050 1.00 72.69 138 VAL A N 1
ATOM 1108 C CA . VAL A 1 138 ? 14.381 -10.693 2.504 1.00 72.69 138 VAL A CA 1
ATOM 1109 C C . VAL A 1 138 ? 12.910 -10.731 2.933 1.00 72.69 138 VAL A C 1
ATOM 1111 O O . VAL A 1 138 ? 12.507 -11.597 3.713 1.00 72.69 138 VAL A O 1
ATOM 1114 N N . ALA A 1 139 ? 12.080 -9.833 2.397 1.00 78.94 139 ALA A N 1
ATOM 1115 C CA . ALA A 1 139 ? 10.650 -9.791 2.693 1.00 78.94 139 ALA A CA 1
ATOM 1116 C C . ALA A 1 139 ? 9.906 -11.038 2.192 1.00 78.94 139 ALA A C 1
ATOM 1118 O O . ALA A 1 139 ? 8.991 -11.533 2.856 1.00 78.94 139 ALA A O 1
ATOM 1119 N N . PHE A 1 140 ? 10.298 -11.586 1.040 1.00 87.00 140 PHE A N 1
ATOM 1120 C CA . PHE A 1 140 ? 9.707 -12.819 0.530 1.00 87.00 140 PHE A CA 1
ATOM 1121 C C . PHE A 1 140 ? 10.046 -14.018 1.424 1.00 87.00 140 PHE A C 1
ATOM 1123 O O . PHE A 1 140 ? 9.157 -14.808 1.750 1.00 87.00 140 PHE A O 1
ATOM 1130 N N . ASP A 1 141 ? 11.289 -14.122 1.900 1.00 80.12 141 ASP A N 1
ATOM 1131 C CA . ASP A 1 141 ? 11.686 -15.153 2.864 1.00 80.12 141 ASP A CA 1
ATOM 1132 C C . ASP A 1 141 ? 10.925 -15.033 4.190 1.00 80.12 141 ASP A C 1
ATOM 1134 O O . ASP A 1 141 ? 10.413 -16.032 4.708 1.00 80.12 141 ASP A O 1
ATOM 1138 N N . ALA A 1 142 ? 10.754 -13.808 4.694 1.00 83.25 142 ALA A N 1
ATOM 1139 C CA . ALA A 1 142 ? 9.908 -13.548 5.855 1.00 83.25 142 ALA A CA 1
ATOM 1140 C C . ALA A 1 142 ? 8.451 -13.963 5.595 1.00 83.25 142 ALA A C 1
ATOM 1142 O O . ALA A 1 142 ? 7.840 -14.626 6.434 1.00 83.25 142 ALA A O 1
ATOM 1143 N N . THR A 1 143 ? 7.906 -13.655 4.415 1.00 91.25 143 THR A N 1
ATOM 1144 C CA . THR A 1 143 ? 6.537 -14.036 4.034 1.00 91.25 143 THR A CA 1
ATOM 1145 C C . THR A 1 143 ? 6.362 -15.553 4.036 1.00 91.25 143 THR A C 1
ATOM 1147 O O . THR A 1 143 ? 5.395 -16.039 4.621 1.00 91.25 143 THR A O 1
ATOM 1150 N N . LYS A 1 144 ? 7.313 -16.313 3.466 1.00 89.56 144 LYS A N 1
ATOM 1151 C CA . LYS A 1 144 ? 7.290 -17.787 3.498 1.00 89.56 144 LYS A CA 1
ATOM 1152 C C . LYS A 1 144 ? 7.221 -18.314 4.930 1.00 89.56 144 LYS A C 1
ATOM 1154 O O . LYS A 1 144 ? 6.417 -19.198 5.220 1.00 89.56 144 LYS A O 1
ATOM 1159 N N . LYS A 1 145 ? 8.029 -17.745 5.830 1.00 87.12 145 LYS A N 1
ATOM 1160 C CA . LYS A 1 145 ? 8.037 -18.130 7.244 1.00 87.12 145 LYS A CA 1
ATOM 1161 C C . LYS A 1 145 ? 6.696 -17.837 7.919 1.00 87.12 145 LYS A C 1
ATOM 1163 O O . LYS A 1 145 ? 6.142 -18.718 8.567 1.00 87.12 145 LYS A O 1
ATOM 1168 N N . ILE A 1 146 ? 6.162 -16.624 7.760 1.00 90.50 146 ILE A N 1
ATOM 1169 C CA . ILE A 1 146 ? 4.886 -16.234 8.382 1.00 90.50 146 ILE A CA 1
ATOM 1170 C C . ILE A 1 146 ? 3.748 -17.100 7.834 1.00 90.50 146 ILE A C 1
ATOM 1172 O O . ILE A 1 146 ? 2.887 -17.532 8.597 1.00 90.50 146 ILE A O 1
ATOM 1176 N N . TRP A 1 147 ? 3.755 -17.394 6.532 1.00 95.56 147 TRP A N 1
ATOM 1177 C CA . TRP A 1 147 ? 2.764 -18.264 5.905 1.00 95.56 147 TRP A CA 1
ATOM 1178 C C . TRP A 1 147 ? 2.800 -19.680 6.482 1.00 95.56 147 TRP A C 1
ATOM 1180 O O . TRP A 1 147 ? 1.752 -20.200 6.862 1.00 95.56 147 TRP A O 1
ATOM 1190 N N . TRP A 1 148 ? 3.988 -20.277 6.617 1.00 93.06 148 TRP A N 1
ATOM 1191 C CA . TRP A 1 148 ? 4.151 -21.585 7.254 1.00 93.06 148 TRP A CA 1
ATOM 1192 C C . TRP A 1 148 ? 3.661 -21.574 8.704 1.00 93.06 148 TRP A C 1
ATOM 1194 O O . TRP A 1 148 ? 2.862 -22.421 9.090 1.00 93.06 148 TRP A O 1
ATOM 1204 N N . ASP A 1 149 ? 4.078 -20.582 9.493 1.00 89.38 149 ASP A N 1
ATOM 1205 C CA . ASP A 1 149 ? 3.678 -20.461 10.899 1.00 89.38 149 ASP A CA 1
ATOM 1206 C C . ASP A 1 149 ? 2.156 -20.272 11.058 1.00 89.38 149 ASP A C 1
ATOM 1208 O O . ASP A 1 149 ? 1.580 -20.694 12.060 1.00 89.38 149 ASP A O 1
ATOM 1212 N N . THR A 1 150 ? 1.497 -19.645 10.076 1.00 93.62 150 THR A N 1
ATOM 1213 C CA . THR A 1 150 ? 0.056 -19.342 10.114 1.00 93.62 150 THR A CA 1
ATOM 1214 C C . THR A 1 150 ? -0.802 -20.489 9.576 1.00 93.62 150 THR A C 1
ATOM 1216 O O . THR A 1 150 ? -1.871 -20.759 10.122 1.00 93.62 150 THR A O 1
ATOM 1219 N N . TYR A 1 151 ? -0.365 -21.156 8.503 1.00 96.31 151 TYR A N 1
ATOM 1220 C CA . TYR A 1 151 ? -1.189 -22.114 7.756 1.00 96.31 151 TYR A CA 1
ATOM 1221 C C . TYR A 1 151 ? -0.636 -23.542 7.718 1.00 96.31 151 TYR A C 1
ATOM 1223 O O . TYR A 1 151 ? -1.369 -24.446 7.331 1.00 96.31 151 TYR A O 1
ATOM 1231 N N . GLY A 1 152 ? 0.623 -23.771 8.104 1.00 95.81 152 GLY A N 1
ATOM 1232 C CA . GLY A 1 152 ? 1.276 -25.083 8.001 1.00 95.81 152 GLY A CA 1
ATOM 1233 C C . GLY A 1 152 ? 1.498 -25.551 6.558 1.00 95.81 152 GLY A C 1
ATOM 1234 O O . GLY A 1 152 ? 1.609 -26.748 6.307 1.00 95.81 152 GLY A O 1
ATOM 1235 N N . GLU A 1 153 ? 1.519 -24.619 5.605 1.00 96.00 153 GLU A N 1
ATOM 1236 C CA . GLU A 1 153 ? 1.649 -24.879 4.170 1.00 96.00 153 GLU A CA 1
ATOM 1237 C C . GLU A 1 153 ? 2.935 -24.245 3.632 1.00 96.00 153 GLU A C 1
ATOM 1239 O O . GLU A 1 153 ? 3.375 -23.200 4.112 1.00 96.00 153 GLU A O 1
ATOM 1244 N N . GLU A 1 154 ? 3.536 -24.846 2.606 1.00 95.19 154 GLU A N 1
ATOM 1245 C CA . GLU A 1 154 ? 4.642 -24.215 1.886 1.00 95.19 154 GLU A CA 1
ATOM 1246 C C . GLU A 1 154 ? 4.123 -23.026 1.063 1.00 95.19 154 GLU A C 1
ATOM 1248 O O . GLU A 1 154 ? 3.137 -23.140 0.332 1.00 95.19 154 GLU A O 1
ATOM 1253 N N . TYR A 1 155 ? 4.796 -21.876 1.148 1.00 95.94 155 TYR A N 1
ATOM 1254 C CA . TYR A 1 155 ? 4.426 -20.692 0.373 1.00 95.94 155 TYR A CA 1
ATOM 1255 C C . TYR A 1 155 ? 5.068 -20.713 -1.019 1.00 95.94 155 TYR A C 1
ATOM 1257 O O . TYR A 1 155 ? 6.025 -19.992 -1.312 1.00 95.94 155 TYR A O 1
ATOM 1265 N N . ARG A 1 156 ? 4.538 -21.597 -1.869 1.00 93.81 156 ARG A N 1
ATOM 1266 C CA . ARG A 1 156 ? 4.985 -21.827 -3.246 1.00 93.81 156 ARG A CA 1
ATOM 1267 C C . ARG A 1 156 ? 3.804 -22.247 -4.122 1.00 93.81 156 ARG A C 1
ATOM 1269 O O . ARG A 1 156 ? 2.938 -22.998 -3.685 1.00 93.81 156 ARG A O 1
ATOM 1276 N N . VAL A 1 157 ? 3.772 -21.770 -5.367 1.00 94.38 157 VAL A N 1
ATOM 1277 C CA . VAL A 1 157 ? 2.721 -22.102 -6.343 1.00 94.38 157 VAL A CA 1
ATOM 1278 C C . VAL A 1 157 ? 3.359 -22.470 -7.679 1.00 94.38 157 VAL A C 1
ATOM 1280 O O . VAL A 1 157 ? 3.948 -21.613 -8.332 1.00 94.38 157 VAL A O 1
ATOM 1283 N N . ASP A 1 158 ? 3.225 -23.716 -8.129 1.00 91.00 158 ASP A N 1
ATOM 1284 C CA . ASP A 1 158 ? 3.763 -24.132 -9.430 1.00 91.00 158 ASP A CA 1
ATOM 1285 C C . ASP A 1 158 ? 3.156 -23.314 -10.581 1.00 91.00 158 ASP A C 1
ATOM 1287 O O . ASP A 1 158 ? 1.942 -23.260 -10.753 1.00 91.00 158 ASP A O 1
ATOM 1291 N N . GLY A 1 159 ? 4.009 -22.627 -11.348 1.00 89.38 159 GLY A N 1
ATOM 1292 C CA . GLY A 1 159 ? 3.598 -21.684 -12.399 1.00 89.38 159 GLY A CA 1
ATOM 1293 C C . GLY A 1 159 ? 3.028 -20.347 -11.897 1.00 89.38 159 GLY A C 1
ATOM 1294 O O . GLY A 1 159 ? 2.697 -19.492 -12.706 1.00 89.38 159 GLY A O 1
ATOM 1295 N N . GLY A 1 160 ? 2.941 -20.138 -10.579 1.00 92.00 160 GLY A N 1
ATOM 1296 C CA . GLY A 1 160 ? 2.529 -18.878 -9.946 1.00 92.00 160 GLY A CA 1
ATOM 1297 C C . GLY A 1 160 ? 3.675 -18.085 -9.311 1.00 92.00 160 GLY A C 1
ATOM 1298 O O . GLY A 1 160 ? 3.417 -17.125 -8.585 1.00 92.00 160 GLY A O 1
ATOM 1299 N N . MET A 1 161 ? 4.923 -18.494 -9.546 1.00 93.69 161 MET A N 1
ATOM 1300 C CA . MET A 1 161 ? 6.148 -17.844 -9.060 1.00 93.69 161 MET A CA 1
ATOM 1301 C C . MET A 1 161 ? 6.866 -17.105 -10.197 1.00 93.69 161 MET A C 1
ATOM 1303 O O . MET A 1 161 ? 6.472 -17.214 -11.354 1.00 93.69 161 MET A O 1
ATOM 1307 N N . TYR A 1 162 ? 7.938 -16.373 -9.877 1.00 91.81 162 TYR A N 1
ATOM 1308 C CA . TYR A 1 162 ? 8.752 -15.675 -10.875 1.00 91.81 162 TYR A CA 1
ATOM 1309 C C . TYR A 1 162 ? 9.208 -16.595 -12.017 1.00 91.81 162 TYR A C 1
ATOM 1311 O O . TYR A 1 162 ? 9.765 -17.671 -11.796 1.00 91.81 162 TYR A O 1
ATOM 1319 N N . ARG A 1 163 ? 8.979 -16.134 -13.245 1.00 87.75 163 ARG A N 1
ATOM 1320 C CA . ARG A 1 163 ? 9.198 -16.830 -14.516 1.00 87.75 163 ARG A CA 1
ATOM 1321 C C . ARG A 1 163 ? 10.549 -16.492 -15.155 1.00 87.75 163 ARG A C 1
ATOM 1323 O O . ARG A 1 163 ? 10.870 -17.033 -16.203 1.00 87.75 163 ARG A O 1
ATOM 1330 N N . GLY A 1 164 ? 11.344 -15.603 -14.562 1.00 87.38 164 GLY A N 1
ATOM 1331 C CA . GLY A 1 164 ? 12.541 -15.058 -15.208 1.00 87.38 164 GLY A CA 1
ATOM 1332 C C . GLY A 1 164 ? 12.250 -13.774 -15.981 1.00 87.38 164 GLY A C 1
ATOM 1333 O O . GLY A 1 164 ? 11.103 -13.330 -16.068 1.00 87.38 164 GLY A O 1
ATOM 1334 N N . GLU A 1 165 ? 13.298 -13.169 -16.532 1.00 84.62 165 GLU A N 1
ATOM 1335 C CA . GLU A 1 165 ? 13.188 -11.931 -17.305 1.00 84.62 165 GLU A CA 1
ATOM 1336 C C . GLU A 1 165 ? 12.450 -12.158 -18.638 1.00 84.62 165 GLU A C 1
ATOM 1338 O O . GLU A 1 165 ? 12.621 -13.209 -19.266 1.00 84.62 165 GLU A O 1
ATOM 1343 N N . PRO A 1 166 ? 11.644 -11.188 -19.107 1.00 83.00 166 PRO A N 1
ATOM 1344 C CA . PRO A 1 166 ? 11.015 -11.284 -20.414 1.00 83.00 166 PRO A CA 1
ATOM 1345 C C . PRO A 1 166 ? 12.080 -11.334 -21.521 1.00 83.00 166 PRO A C 1
ATOM 1347 O O . PRO A 1 166 ? 12.977 -10.481 -21.552 1.00 83.00 166 PRO A O 1
ATOM 1350 N N . PRO A 1 167 ? 11.981 -12.276 -22.479 1.00 80.25 167 PRO A N 1
ATOM 1351 C CA . PRO A 1 167 ? 12.917 -12.357 -23.591 1.00 80.25 167 PRO A CA 1
ATOM 1352 C C . PRO A 1 167 ? 12.851 -11.077 -24.428 1.00 80.25 167 PRO A C 1
ATOM 1354 O O . PRO A 1 167 ? 11.803 -10.443 -24.535 1.00 80.25 167 PRO A O 1
ATOM 1357 N N . ALA A 1 168 ? 13.949 -10.712 -25.096 1.00 80.31 168 ALA A N 1
ATOM 1358 C CA . ALA A 1 168 ? 14.003 -9.493 -25.913 1.00 80.31 168 ALA A CA 1
ATOM 1359 C C . ALA A 1 168 ? 12.864 -9.417 -26.951 1.00 80.31 168 ALA A C 1
ATOM 1361 O O . ALA A 1 168 ? 12.314 -8.344 -27.192 1.00 80.31 168 ALA A O 1
ATOM 1362 N N . ALA A 1 169 ? 12.455 -10.565 -27.501 1.00 78.56 169 ALA A N 1
ATOM 1363 C CA . ALA A 1 169 ? 11.331 -10.667 -28.426 1.00 78.56 169 ALA A CA 1
ATOM 1364 C C . ALA A 1 169 ? 9.987 -10.236 -27.811 1.00 78.56 169 ALA A C 1
ATOM 1366 O O . ALA A 1 169 ? 9.174 -9.668 -28.529 1.00 78.56 169 ALA A O 1
ATOM 1367 N N . PHE A 1 170 ? 9.763 -10.436 -26.506 1.00 77.94 170 PHE A N 1
ATOM 1368 C CA . PHE A 1 170 ? 8.541 -10.004 -25.810 1.00 77.94 170 PHE A CA 1
ATOM 1369 C C . PHE A 1 170 ? 8.367 -8.481 -25.830 1.00 77.94 170 PHE A C 1
ATOM 1371 O O . PHE A 1 170 ? 7.256 -7.974 -25.755 1.00 77.94 170 PHE A O 1
ATOM 1378 N N . LYS A 1 171 ? 9.470 -7.734 -25.968 1.00 74.00 171 LYS A N 1
ATOM 1379 C CA . LYS A 1 171 ? 9.460 -6.268 -26.062 1.00 74.00 171 LYS A CA 1
ATOM 1380 C C . LYS A 1 171 ? 9.128 -5.767 -27.478 1.00 74.00 171 LYS A C 1
ATOM 1382 O O . LYS A 1 171 ? 9.057 -4.559 -27.682 1.00 74.00 171 LYS A O 1
ATOM 1387 N N . ASN A 1 172 ? 8.944 -6.665 -28.451 1.00 75.94 172 ASN A N 1
ATOM 1388 C CA . ASN A 1 172 ? 8.569 -6.321 -29.818 1.00 75.94 172 ASN A CA 1
ATOM 1389 C C . ASN A 1 172 ? 7.043 -6.091 -29.914 1.00 75.94 172 ASN A C 1
ATOM 1391 O O . ASN A 1 172 ? 6.289 -6.987 -29.538 1.00 75.94 172 ASN A O 1
ATOM 1395 N N . PRO A 1 173 ? 6.563 -4.965 -30.480 1.00 67.12 173 PRO A N 1
ATOM 1396 C CA . PRO A 1 173 ? 5.131 -4.708 -30.686 1.00 67.12 173 PRO A CA 1
ATOM 1397 C C . PRO A 1 173 ? 4.388 -5.765 -31.518 1.00 67.12 173 PRO A C 1
ATOM 1399 O O . PRO A 1 173 ? 3.167 -5.878 -31.428 1.00 67.12 173 PRO A O 1
ATOM 1402 N N . HIS A 1 174 ? 5.120 -6.534 -32.326 1.00 70.12 174 HIS A N 1
ATOM 1403 C CA . HIS A 1 174 ? 4.611 -7.644 -33.132 1.00 70.12 174 HIS A CA 1
ATOM 1404 C C . HIS A 1 174 ? 4.810 -9.012 -32.466 1.00 70.12 174 HIS A C 1
ATOM 1406 O O . HIS A 1 174 ? 4.718 -10.041 -33.137 1.00 70.12 174 HIS A O 1
ATOM 1412 N N . PHE A 1 175 ? 5.126 -9.052 -31.170 1.00 70.25 175 PHE A N 1
ATOM 1413 C CA . PHE A 1 175 ? 5.222 -10.304 -30.436 1.00 70.25 175 PHE A CA 1
ATOM 1414 C C . PHE A 1 175 ? 3.873 -11.026 -30.454 1.00 70.25 175 PHE A C 1
ATOM 1416 O O . PHE A 1 175 ? 2.848 -10.478 -30.053 1.00 70.25 175 PHE A O 1
ATOM 1423 N N . VAL A 1 176 ? 3.882 -12.272 -30.923 1.00 67.88 176 VAL A N 1
ATOM 1424 C CA . VAL A 1 176 ? 2.706 -13.141 -30.926 1.00 67.88 176 VAL A CA 1
ATOM 1425 C C . VAL A 1 176 ? 2.870 -14.152 -29.805 1.00 67.88 176 VAL A C 1
ATOM 1427 O O . VAL A 1 176 ? 3.833 -14.924 -29.800 1.00 67.88 176 VAL A O 1
ATOM 1430 N N . PHE A 1 177 ? 1.912 -14.173 -28.879 1.00 65.50 177 PHE A N 1
ATOM 1431 C CA . PHE A 1 177 ? 1.830 -15.221 -27.871 1.00 65.50 177 PHE A CA 1
ATOM 1432 C C . PHE A 1 177 ? 1.618 -16.567 -28.562 1.00 65.50 177 PHE A C 1
ATOM 1434 O O . PHE A 1 177 ? 0.593 -16.814 -29.197 1.00 65.50 177 PHE A O 1
ATOM 1441 N N . GLN A 1 178 ? 2.616 -17.440 -28.468 1.00 63.72 178 GLN A N 1
ATOM 1442 C CA . GLN A 1 178 ? 2.471 -18.816 -28.917 1.00 63.72 178 GLN A CA 1
ATOM 1443 C C . GLN A 1 178 ? 1.669 -19.591 -27.865 1.00 63.72 178 GLN A C 1
ATOM 1445 O O . GLN A 1 178 ? 1.873 -19.406 -26.670 1.00 63.72 178 GLN A O 1
ATOM 1450 N N . HIS A 1 179 ? 0.794 -20.507 -28.297 1.00 53.22 179 HIS A N 1
ATOM 1451 C CA . HIS A 1 179 ? 0.038 -21.398 -27.397 1.00 53.22 179 HIS A CA 1
ATOM 1452 C C . HIS A 1 179 ? 0.927 -22.291 -26.516 1.00 53.22 179 HIS A C 1
ATOM 1454 O O . HIS A 1 179 ? 0.443 -22.919 -25.578 1.00 53.22 179 HIS A O 1
ATOM 1460 N N . LYS A 1 180 ? 2.225 -22.368 -26.823 1.00 53.72 180 LYS A N 1
ATOM 1461 C CA . LYS A 1 180 ? 3.224 -22.989 -25.968 1.00 53.72 180 LYS A CA 1
ATOM 1462 C C . LYS A 1 180 ? 3.992 -21.877 -25.254 1.00 53.72 180 LYS A C 1
ATOM 1464 O O . LYS A 1 180 ? 4.449 -20.962 -25.943 1.00 53.72 180 LYS A O 1
ATOM 1469 N N . PRO A 1 181 ? 4.166 -21.956 -23.923 1.00 53.62 181 PRO A N 1
ATOM 1470 C CA . PRO A 1 181 ? 4.919 -20.956 -23.187 1.00 53.62 181 PRO A CA 1
ATOM 1471 C C . PRO A 1 181 ? 6.287 -20.758 -23.857 1.00 53.62 181 PRO A C 1
ATOM 1473 O O . PRO A 1 181 ? 6.984 -21.755 -24.078 1.00 53.62 181 PRO A O 1
ATOM 1476 N N . PRO A 1 182 ? 6.684 -19.520 -24.206 1.00 56.69 182 PRO A N 1
ATOM 1477 C CA . PRO A 1 182 ? 8.041 -19.265 -24.664 1.00 56.69 182 PRO A CA 1
ATOM 1478 C C . PRO A 1 182 ? 9.009 -19.809 -23.615 1.00 56.69 182 PRO A C 1
ATOM 1480 O O . PRO A 1 182 ? 8.799 -19.621 -22.410 1.00 56.69 182 PRO A O 1
ATOM 1483 N N . SER A 1 183 ? 10.025 -20.538 -24.083 1.00 57.12 183 SER A N 1
ATOM 1484 C CA . SER A 1 183 ? 11.056 -21.108 -23.224 1.00 57.12 183 SER A CA 1
ATOM 1485 C C . SER A 1 183 ? 11.628 -20.007 -22.342 1.00 57.12 183 SER A C 1
ATOM 1487 O O . SER A 1 183 ? 12.065 -18.970 -22.843 1.00 57.12 183 SER A O 1
ATOM 1489 N N . VAL A 1 184 ? 11.586 -20.228 -21.030 1.00 64.06 184 VAL A N 1
ATOM 1490 C CA . VAL A 1 184 ? 12.208 -19.326 -20.066 1.00 64.06 184 VAL A CA 1
ATOM 1491 C C . VAL A 1 184 ? 13.692 -19.227 -20.401 1.00 64.06 184 VAL A C 1
ATOM 1493 O O . VAL A 1 184 ? 14.347 -20.249 -20.614 1.00 64.06 184 VAL A O 1
ATOM 1496 N N . THR A 1 185 ? 14.226 -18.009 -20.467 1.00 62.03 185 THR A N 1
ATOM 1497 C CA . THR A 1 185 ? 15.665 -17.814 -20.633 1.00 62.03 185 THR A CA 1
ATOM 1498 C C . THR A 1 185 ? 16.356 -18.282 -19.355 1.00 62.03 185 THR A C 1
ATOM 1500 O O . THR A 1 185 ? 16.232 -17.649 -18.307 1.00 62.03 185 THR A O 1
ATOM 1503 N N . THR A 1 186 ? 17.071 -19.402 -19.425 1.00 64.38 186 THR A N 1
ATOM 1504 C CA . THR A 1 186 ? 17.903 -19.893 -18.313 1.00 64.38 186 THR A CA 1
ATOM 1505 C C . THR A 1 186 ? 19.219 -19.128 -18.189 1.00 64.38 186 THR A C 1
ATOM 1507 O O . THR A 1 186 ? 19.939 -19.300 -17.209 1.00 64.38 186 THR A O 1
ATOM 1510 N N . ASP A 1 187 ? 19.509 -18.259 -19.156 1.00 60.38 187 ASP A N 1
ATOM 1511 C CA . ASP A 1 187 ? 20.700 -17.424 -19.198 1.00 60.38 187 ASP A CA 1
ATOM 1512 C C . ASP A 1 187 ? 20.334 -16.006 -18.736 1.00 60.38 187 ASP A C 1
ATOM 1514 O O . ASP A 1 187 ? 19.490 -15.340 -19.335 1.00 60.38 187 ASP A O 1
ATOM 1518 N N . GLY A 1 188 ? 20.939 -15.550 -17.639 1.00 67.12 188 GLY A N 1
ATOM 1519 C CA . GLY A 1 188 ? 20.699 -14.224 -17.067 1.00 67.12 188 GLY A CA 1
ATOM 1520 C C . GLY A 1 188 ? 20.980 -14.174 -15.562 1.00 67.12 188 GLY A C 1
ATOM 1521 O O . GLY A 1 188 ? 21.024 -15.218 -14.913 1.00 67.12 188 GLY A O 1
ATOM 1522 N N . PRO A 1 189 ? 21.156 -12.978 -14.975 1.00 67.75 189 PRO A N 1
ATOM 1523 C CA . PRO A 1 189 ? 21.571 -12.831 -13.576 1.00 67.75 189 PRO A CA 1
ATOM 1524 C C . PRO A 1 189 ? 20.569 -13.426 -12.569 1.00 67.75 189 PRO A C 1
ATOM 1526 O O . PRO A 1 189 ? 20.977 -13.905 -11.516 1.00 67.75 189 PRO A O 1
ATOM 1529 N N . ASN A 1 190 ? 19.277 -13.475 -12.916 1.00 76.75 190 ASN A N 1
ATOM 1530 C CA . ASN A 1 190 ? 18.190 -13.906 -12.028 1.00 76.75 190 ASN A CA 1
ATOM 1531 C C . ASN A 1 190 ? 17.648 -15.315 -12.335 1.00 76.75 190 ASN A C 1
ATOM 1533 O O . ASN A 1 190 ? 16.611 -15.698 -11.797 1.00 76.75 190 ASN A O 1
ATOM 1537 N N . CYS A 1 191 ? 18.300 -16.106 -13.196 1.00 79.38 191 CYS A N 1
ATOM 1538 C CA . CYS A 1 191 ? 17.759 -17.411 -13.601 1.00 79.38 191 CYS A CA 1
ATOM 1539 C C . CYS A 1 191 ? 17.611 -18.398 -12.426 1.00 79.38 191 CYS A C 1
ATOM 1541 O O . CYS A 1 191 ? 16.661 -19.175 -12.377 1.00 79.38 191 CYS A O 1
ATOM 1543 N N . HIS A 1 192 ? 18.483 -18.310 -11.421 1.00 79.19 192 HIS A N 1
ATOM 1544 C CA . HIS A 1 192 ? 18.405 -19.106 -10.193 1.00 79.19 192 HIS A CA 1
ATOM 1545 C C . HIS A 1 192 ? 17.165 -18.790 -9.327 1.00 79.19 192 HIS A C 1
ATOM 1547 O O . HIS A 1 192 ? 16.782 -19.589 -8.472 1.00 79.19 192 HIS A O 1
ATOM 1553 N N . LEU A 1 193 ? 16.506 -17.647 -9.558 1.00 84.31 193 LEU A N 1
ATOM 1554 C CA . LEU A 1 193 ? 15.306 -17.221 -8.831 1.00 84.31 193 LEU A CA 1
ATOM 1555 C C . LEU A 1 193 ? 14.006 -17.728 -9.468 1.00 84.31 193 LEU A C 1
ATOM 1557 O O . LEU A 1 193 ? 12.934 -17.569 -8.875 1.00 84.31 193 LEU A O 1
ATOM 1561 N N . ILE A 1 194 ? 14.074 -18.323 -10.664 1.00 85.75 194 ILE A N 1
ATOM 1562 C CA . ILE A 1 194 ? 12.904 -18.873 -11.355 1.00 85.75 194 ILE A CA 1
ATOM 1563 C C . ILE A 1 194 ? 12.227 -19.903 -10.447 1.00 85.75 194 ILE A C 1
ATOM 1565 O O . ILE A 1 194 ? 12.862 -20.830 -9.951 1.00 85.75 194 ILE A O 1
ATOM 1569 N N . GLY A 1 195 ? 10.926 -19.732 -10.214 1.00 86.25 195 GLY A N 1
ATOM 1570 C CA . GLY A 1 195 ? 10.148 -20.622 -9.353 1.00 86.25 195 GLY A CA 1
ATOM 1571 C C . GLY A 1 195 ? 10.279 -20.359 -7.848 1.00 86.25 195 GLY A C 1
ATOM 1572 O O . GLY A 1 195 ? 9.575 -21.010 -7.079 1.00 86.25 195 GLY A O 1
ATOM 1573 N N . ASN A 1 196 ? 11.140 -19.425 -7.427 1.00 84.81 196 ASN A N 1
ATOM 1574 C CA . ASN A 1 196 ? 11.578 -19.310 -6.031 1.00 84.81 196 ASN A CA 1
ATOM 1575 C C . ASN A 1 196 ? 11.265 -17.964 -5.368 1.00 84.81 196 ASN A C 1
ATOM 1577 O O . ASN A 1 196 ? 11.443 -17.852 -4.159 1.00 84.81 196 ASN A O 1
ATOM 1581 N N . VAL A 1 197 ? 10.812 -16.953 -6.119 1.00 86.25 197 VAL A N 1
ATOM 1582 C CA . VAL A 1 197 ? 10.511 -15.612 -5.582 1.00 86.25 197 VAL A CA 1
ATOM 1583 C C . VAL A 1 197 ? 9.129 -15.106 -6.003 1.00 86.25 197 VAL A C 1
ATOM 1585 O O . VAL A 1 197 ? 8.596 -15.501 -7.046 1.00 86.25 197 VAL A O 1
ATOM 1588 N N . GLY A 1 198 ? 8.547 -14.248 -5.160 1.00 84.88 198 GLY A N 1
ATOM 1589 C CA . GLY A 1 198 ? 7.240 -13.615 -5.362 1.00 84.88 198 GLY A CA 1
ATOM 1590 C C . GLY A 1 198 ? 7.261 -12.422 -6.323 1.00 84.88 198 GLY A C 1
ATOM 1591 O O . GLY A 1 198 ? 8.240 -12.197 -7.031 1.00 84.88 198 GLY A O 1
ATOM 1592 N N . ALA A 1 199 ? 6.165 -11.673 -6.376 1.00 86.38 199 ALA A N 1
ATOM 1593 C CA . ALA A 1 199 ? 5.895 -10.643 -7.373 1.00 86.38 199 ALA A CA 1
ATOM 1594 C C . ALA A 1 199 ? 6.245 -9.230 -6.876 1.00 86.38 199 ALA A C 1
ATOM 1596 O O . ALA A 1 199 ? 7.429 -8.888 -6.858 1.00 86.38 199 ALA A O 1
ATOM 1597 N N . SER A 1 200 ? 5.232 -8.438 -6.522 1.00 84.88 200 SER A N 1
ATOM 1598 C CA . SER A 1 200 ? 5.313 -7.101 -5.918 1.00 84.88 200 SER A CA 1
ATOM 1599 C C . SER A 1 200 ? 5.456 -7.167 -4.393 1.00 84.88 200 SER A C 1
ATOM 1601 O O . SER A 1 200 ? 5.879 -8.181 -3.846 1.00 84.88 200 SER A O 1
ATOM 1603 N N . SER A 1 201 ? 5.108 -6.099 -3.678 1.00 80.19 201 SER A N 1
ATOM 1604 C CA . SER A 1 201 ? 5.132 -6.068 -2.221 1.00 80.19 201 SER A CA 1
ATOM 1605 C C . SER A 1 201 ? 3.967 -5.264 -1.646 1.00 80.19 201 SER A C 1
ATOM 1607 O O . SER A 1 201 ? 3.304 -4.493 -2.340 1.00 80.19 201 SER A O 1
ATOM 1609 N N . THR A 1 202 ? 3.697 -5.444 -0.357 1.00 79.50 202 THR A N 1
ATOM 1610 C CA . THR A 1 202 ? 2.884 -4.491 0.406 1.00 79.50 202 THR A CA 1
ATOM 1611 C C . THR A 1 202 ? 3.779 -3.451 1.058 1.00 79.50 202 THR A C 1
ATOM 1613 O O . THR A 1 202 ? 4.810 -3.830 1.614 1.00 79.50 202 THR A O 1
ATOM 1616 N N . THR A 1 203 ? 3.327 -2.209 1.205 1.00 66.38 203 THR A N 1
ATOM 1617 C CA . THR A 1 203 ? 3.963 -1.331 2.201 1.00 66.38 203 THR A CA 1
ATOM 1618 C C . THR A 1 203 ? 3.707 -1.886 3.612 1.00 66.38 203 THR A C 1
ATOM 1620 O O . THR A 1 203 ? 2.594 -2.364 3.886 1.00 66.38 203 THR A O 1
ATOM 1623 N N . PRO A 1 204 ? 4.681 -1.891 4.539 1.00 53.62 204 PRO A N 1
ATOM 1624 C CA . PRO A 1 204 ? 4.431 -2.332 5.912 1.00 53.62 204 PRO A CA 1
ATOM 1625 C C . PRO A 1 204 ? 3.370 -1.457 6.562 1.00 53.62 204 PRO A C 1
ATOM 1627 O O . PRO A 1 204 ? 3.326 -0.248 6.332 1.00 53.62 204 PRO A O 1
ATOM 1630 N N . ALA A 1 205 ? 2.514 -2.038 7.408 1.00 43.50 205 ALA A N 1
ATOM 1631 C CA . ALA A 1 205 ? 1.502 -1.235 8.101 1.00 43.50 205 ALA A CA 1
ATOM 1632 C C . ALA A 1 205 ? 2.148 -0.221 9.067 1.00 43.50 205 ALA A C 1
ATOM 1634 O O . ALA A 1 205 ? 1.505 0.759 9.437 1.00 43.50 205 ALA A O 1
ATOM 1635 N N . SER A 1 206 ? 3.410 -0.458 9.444 1.00 40.78 206 SER A N 1
ATOM 1636 C CA . SER A 1 206 ? 4.241 0.353 10.333 1.00 40.78 206 SER A CA 1
ATOM 1637 C C . SER A 1 206 ? 5.148 1.377 9.630 1.00 40.78 206 SER A C 1
ATOM 1639 O O . SER A 1 206 ? 5.756 2.187 10.322 1.00 40.78 206 SER A O 1
ATOM 1641 N N . GLU A 1 207 ? 5.276 1.372 8.296 1.00 42.47 207 GLU A N 1
ATOM 1642 C CA . GLU A 1 207 ? 6.334 2.135 7.593 1.00 42.47 207 GLU A CA 1
ATOM 1643 C C . GLU A 1 207 ? 5.894 3.404 6.868 1.00 42.47 207 GLU A C 1
ATOM 1645 O O . GLU A 1 207 ? 6.707 4.048 6.211 1.00 42.47 207 GLU A O 1
ATOM 1650 N N . THR A 1 208 ? 4.666 3.882 7.032 1.00 54.78 208 THR A N 1
ATOM 1651 C CA . THR A 1 208 ? 4.475 5.314 6.785 1.00 54.78 208 THR A CA 1
ATOM 1652 C C . THR A 1 208 ? 4.943 6.044 8.034 1.00 54.78 208 THR A C 1
ATOM 1654 O O . THR A 1 208 ? 4.129 6.324 8.906 1.00 54.78 208 THR A O 1
ATOM 1657 N N . SER A 1 209 ? 6.251 6.270 8.172 1.00 63.16 209 SER A N 1
ATOM 1658 C CA . SER A 1 209 ? 6.807 7.238 9.120 1.00 63.16 209 SER A CA 1
ATOM 1659 C C . SER A 1 209 ? 6.695 8.642 8.519 1.00 63.16 209 SER A C 1
ATOM 1661 O O . SER A 1 209 ? 6.523 8.814 7.310 1.00 63.16 209 SER A O 1
ATOM 1663 N N . TRP A 1 210 ? 6.704 9.675 9.361 1.00 73.94 210 TRP A N 1
ATOM 1664 C CA . TRP A 1 210 ? 6.762 11.049 8.859 1.00 73.94 210 TRP A CA 1
ATOM 1665 C C . TRP A 1 210 ? 8.049 11.237 8.050 1.00 73.94 210 TRP A C 1
ATOM 1667 O O . TRP A 1 210 ? 9.112 10.835 8.516 1.00 73.94 210 TRP A O 1
ATOM 1677 N N . THR A 1 211 ? 7.972 11.880 6.880 1.00 78.94 211 THR A N 1
ATOM 1678 C CA . THR A 1 211 ? 9.181 12.209 6.113 1.00 78.94 211 THR A CA 1
ATOM 1679 C C . THR A 1 211 ? 10.086 13.090 6.972 1.00 78.94 211 THR A C 1
ATOM 1681 O O . THR A 1 211 ? 9.633 14.121 7.485 1.00 78.94 211 THR A O 1
ATOM 1684 N N . ASP A 1 212 ? 11.351 12.695 7.132 1.00 81.69 212 ASP A N 1
ATOM 1685 C CA . ASP A 1 212 ? 12.346 13.517 7.817 1.00 81.69 212 ASP A CA 1
ATOM 1686 C C . ASP A 1 212 ? 12.560 14.808 7.000 1.00 81.69 212 ASP A C 1
ATOM 1688 O O . ASP A 1 212 ? 12.862 14.734 5.806 1.00 81.69 212 ASP A O 1
ATOM 1692 N N . PRO A 1 213 ? 12.431 16.005 7.599 1.00 87.25 213 PRO A N 1
ATOM 1693 C CA . PRO A 1 213 ? 12.694 17.274 6.923 1.00 87.25 213 PRO A CA 1
ATOM 1694 C C . PRO A 1 213 ? 14.094 17.394 6.297 1.00 87.25 213 PRO A C 1
ATOM 1696 O O . PRO A 1 213 ? 14.330 18.306 5.503 1.00 87.25 213 PRO A O 1
ATOM 1699 N N . ASN A 1 214 ? 15.050 16.543 6.676 1.00 86.06 214 ASN A N 1
ATOM 1700 C CA . ASN A 1 214 ? 16.397 16.485 6.107 1.00 86.06 214 ASN A CA 1
ATOM 1701 C C . ASN A 1 214 ? 16.496 15.643 4.831 1.00 86.06 214 ASN A C 1
ATOM 1703 O O . ASN A 1 214 ? 17.527 15.696 4.164 1.00 86.06 214 ASN A O 1
ATOM 1707 N N . GLN A 1 215 ? 15.456 14.884 4.496 1.00 80.38 215 GLN A N 1
ATOM 1708 C CA . GLN A 1 215 ? 15.438 13.972 3.361 1.00 80.38 215 GLN A CA 1
ATOM 1709 C C . GLN A 1 215 ? 14.641 14.542 2.183 1.00 80.38 215 GLN A C 1
ATOM 1711 O O . GLN A 1 215 ? 14.030 15.614 2.247 1.00 80.38 215 GLN A O 1
ATOM 1716 N N . GLU A 1 216 ? 14.666 13.807 1.080 1.00 72.88 216 GLU A N 1
ATOM 1717 C CA . GLU A 1 216 ? 13.742 14.003 -0.026 1.00 72.88 216 GLU A CA 1
ATOM 1718 C C . GLU A 1 216 ? 12.480 13.167 0.211 1.00 72.88 216 GLU A C 1
ATOM 1720 O O . GLU A 1 216 ? 12.549 12.047 0.711 1.00 72.88 216 GLU A O 1
ATOM 1725 N N . TYR A 1 217 ? 11.317 13.728 -0.122 1.00 59.81 217 TYR A N 1
ATOM 1726 C CA . TY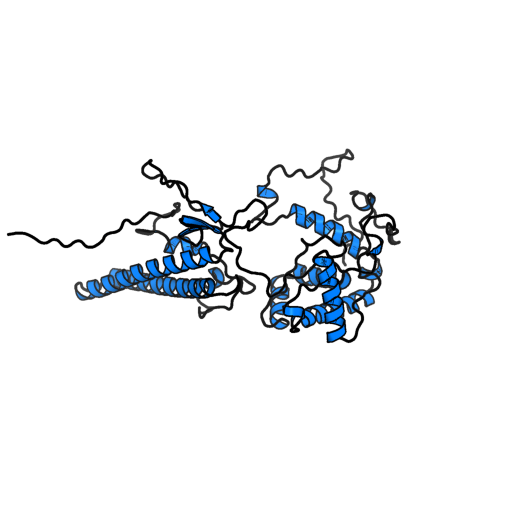R A 1 217 ? 10.051 12.990 -0.118 1.00 59.81 217 TYR A CA 1
ATOM 1727 C C . TYR A 1 217 ? 9.987 12.000 -1.292 1.00 59.81 217 TYR A C 1
ATOM 1729 O O . TYR A 1 217 ? 9.525 10.875 -1.139 1.00 59.81 217 TYR A O 1
ATOM 1737 N N . ALA A 1 218 ? 10.474 12.436 -2.450 1.00 56.38 218 ALA A N 1
ATOM 1738 C CA . ALA A 1 218 ? 10.647 11.665 -3.674 1.00 56.38 218 ALA A CA 1
ATOM 1739 C C . ALA A 1 218 ? 11.905 12.194 -4.380 1.00 56.38 218 ALA A C 1
ATOM 1741 O O . ALA A 1 218 ? 12.280 13.336 -4.097 1.00 56.38 218 ALA A O 1
ATOM 1742 N N . PRO A 1 219 ? 12.542 11.435 -5.291 1.00 54.09 219 PRO A N 1
ATOM 1743 C CA . PRO A 1 219 ? 13.737 11.895 -5.996 1.00 54.09 219 PRO A CA 1
ATOM 1744 C C . PRO A 1 219 ? 13.567 13.311 -6.569 1.00 54.09 219 PRO A C 1
ATOM 1746 O O . PRO A 1 219 ? 12.636 13.577 -7.329 1.00 54.09 219 PRO A O 1
ATOM 1749 N N . GLY A 1 220 ? 14.427 14.242 -6.153 1.00 67.44 220 GLY A N 1
ATOM 1750 C CA . GLY A 1 220 ? 14.390 15.648 -6.576 1.00 67.44 220 GLY A CA 1
ATOM 1751 C C . GLY A 1 220 ? 13.332 16.521 -5.884 1.00 67.44 220 GLY A C 1
ATOM 1752 O O . GLY A 1 220 ? 13.214 17.708 -6.193 1.00 67.44 220 GLY A O 1
ATOM 1753 N N . THR A 1 221 ? 12.574 15.979 -4.928 1.00 72.06 221 THR A N 1
ATOM 1754 C CA . THR A 1 221 ? 11.544 16.702 -4.167 1.00 72.06 221 THR A CA 1
ATOM 1755 C C . THR A 1 221 ? 11.944 16.812 -2.692 1.00 72.06 221 THR A C 1
ATOM 1757 O O . THR A 1 221 ? 11.666 15.905 -1.902 1.00 72.06 221 THR A O 1
ATOM 1760 N N . PRO A 1 222 ? 12.575 17.921 -2.262 1.00 81.44 222 PRO A N 1
ATOM 1761 C CA . PRO A 1 222 ? 13.057 18.064 -0.889 1.00 81.44 222 PRO A CA 1
ATOM 1762 C C . PRO A 1 222 ? 11.904 18.180 0.115 1.00 81.44 222 PRO A C 1
ATOM 1764 O O . PRO A 1 222 ? 10.939 18.913 -0.118 1.00 81.44 222 PRO A O 1
ATOM 1767 N N . ALA A 1 223 ? 12.024 17.531 1.276 1.00 83.94 223 ALA A N 1
ATOM 1768 C CA . ALA A 1 223 ? 11.030 17.634 2.347 1.00 83.94 223 ALA A CA 1
ATOM 1769 C C . ALA A 1 223 ? 11.026 19.018 3.027 1.00 83.94 223 ALA A C 1
ATOM 1771 O O . ALA A 1 223 ? 10.006 19.433 3.582 1.00 83.94 223 ALA A O 1
ATOM 1772 N N . PHE A 1 224 ? 12.139 19.758 2.949 1.00 93.75 224 PHE A N 1
ATOM 1773 C CA . PHE A 1 224 ? 12.265 21.133 3.433 1.00 93.75 224 PHE A CA 1
ATOM 1774 C C . PHE A 1 224 ? 12.955 22.041 2.412 1.00 93.75 224 PHE A C 1
ATOM 1776 O O . PHE A 1 224 ? 13.995 21.691 1.858 1.00 93.75 224 PHE A O 1
ATOM 1783 N N . ILE A 1 225 ? 12.415 23.247 2.234 1.00 89.56 225 ILE A N 1
ATOM 1784 C CA . ILE A 1 225 ? 13.015 24.316 1.429 1.00 89.56 225 ILE A CA 1
ATOM 1785 C C . ILE A 1 225 ? 13.141 25.553 2.314 1.00 89.56 225 ILE A C 1
ATOM 1787 O O . ILE A 1 225 ? 12.140 26.050 2.829 1.00 89.56 225 ILE A O 1
ATOM 1791 N N . ALA A 1 226 ? 14.355 26.071 2.493 1.00 93.31 226 ALA A N 1
ATOM 1792 C CA . ALA A 1 226 ? 14.577 27.267 3.301 1.00 93.31 226 ALA A CA 1
ATOM 1793 C C . ALA A 1 226 ? 13.819 28.482 2.738 1.00 93.31 226 ALA A C 1
ATOM 1795 O O . ALA A 1 226 ? 13.652 28.624 1.526 1.00 93.31 226 ALA A O 1
ATOM 1796 N N . ALA A 1 227 ? 13.354 29.364 3.625 1.00 91.56 227 ALA A N 1
ATOM 1797 C CA . ALA A 1 227 ? 12.702 30.598 3.206 1.00 91.56 227 ALA A CA 1
ATOM 1798 C C . ALA A 1 227 ? 13.674 31.492 2.424 1.00 91.56 227 ALA A C 1
ATOM 1800 O O . ALA A 1 227 ? 14.801 31.727 2.864 1.00 91.56 227 ALA A O 1
ATOM 1801 N N . ALA A 1 228 ? 13.202 32.053 1.313 1.00 89.06 228 ALA A N 1
ATOM 1802 C CA . ALA A 1 228 ? 13.901 33.127 0.627 1.00 89.06 228 ALA A CA 1
ATOM 1803 C C . ALA A 1 228 ? 13.894 34.399 1.486 1.00 89.06 228 ALA A C 1
ATOM 1805 O O . ALA A 1 228 ? 12.967 34.637 2.277 1.00 89.06 228 ALA A O 1
ATOM 1806 N N . GLU A 1 229 ? 14.907 35.246 1.302 1.00 88.31 229 GLU A N 1
ATOM 1807 C CA . GLU A 1 229 ? 14.935 36.567 1.922 1.00 88.31 229 GLU A CA 1
ATOM 1808 C C . GLU A 1 229 ? 13.690 37.376 1.548 1.00 88.31 229 GLU A C 1
ATOM 1810 O O . GLU A 1 229 ? 13.140 37.254 0.453 1.00 88.31 229 GLU A O 1
ATOM 1815 N N . LYS A 1 230 ? 13.228 38.227 2.469 1.00 81.00 230 LYS A N 1
ATOM 1816 C CA . LYS A 1 230 ? 12.066 39.079 2.208 1.00 81.00 230 LYS A CA 1
ATOM 1817 C C . LYS A 1 230 ? 12.336 39.981 1.004 1.00 81.00 230 LYS A C 1
ATOM 1819 O O . LYS A 1 230 ? 13.376 40.634 0.932 1.00 81.00 230 LYS A O 1
ATOM 1824 N N . SER A 1 231 ? 11.356 40.073 0.106 1.00 83.31 231 SER A N 1
ATOM 1825 C CA . SER A 1 231 ? 11.429 41.007 -1.013 1.00 83.31 231 SER A CA 1
ATOM 1826 C C . SER A 1 231 ? 11.527 42.439 -0.495 1.00 83.31 231 SER A C 1
ATOM 1828 O O . SER A 1 231 ? 10.794 42.842 0.410 1.00 83.31 231 SER A O 1
ATOM 1830 N N . LYS A 1 232 ? 12.415 43.221 -1.108 1.00 87.62 232 LYS A N 1
ATOM 1831 C CA . LYS A 1 232 ? 12.521 44.669 -0.881 1.00 87.62 232 LYS A CA 1
ATOM 1832 C C . LYS A 1 232 ? 11.497 45.456 -1.710 1.00 87.62 232 LYS A C 1
ATOM 1834 O O . LYS A 1 232 ? 11.372 46.665 -1.539 1.00 87.62 232 LYS A O 1
ATOM 1839 N N . VAL A 1 233 ? 10.765 44.785 -2.602 1.00 85.38 233 VAL A N 1
ATOM 1840 C CA . VAL A 1 233 ? 9.770 45.396 -3.488 1.00 85.38 233 VAL A CA 1
ATOM 1841 C C . VAL A 1 233 ? 8.390 45.323 -2.838 1.00 85.38 233 VAL A C 1
ATOM 1843 O O . VAL A 1 233 ? 7.917 44.249 -2.462 1.00 85.38 233 VAL A O 1
ATOM 1846 N N . ARG A 1 234 ? 7.728 46.479 -2.709 1.00 82.00 234 ARG A N 1
ATOM 1847 C CA . ARG A 1 234 ? 6.383 46.580 -2.129 1.00 82.00 234 ARG A CA 1
ATOM 1848 C C . ARG A 1 234 ? 5.403 45.686 -2.895 1.00 82.00 234 ARG A C 1
ATOM 1850 O O . ARG A 1 234 ? 5.322 45.765 -4.114 1.00 82.00 234 ARG A O 1
ATOM 1857 N N . GLY A 1 235 ? 4.639 44.876 -2.163 1.00 78.12 235 GLY A N 1
ATOM 1858 C CA . GLY A 1 235 ? 3.619 43.987 -2.731 1.00 78.12 235 GLY A CA 1
ATOM 1859 C C . GLY A 1 235 ? 4.160 42.684 -3.325 1.00 78.12 235 GLY A C 1
ATOM 1860 O O . GLY A 1 235 ? 3.368 41.842 -3.730 1.00 78.12 235 GLY A O 1
ATOM 1861 N N . VAL A 1 236 ? 5.480 42.478 -3.343 1.00 78.56 236 VAL A N 1
ATOM 1862 C CA . VAL A 1 236 ? 6.076 41.241 -3.853 1.00 78.56 236 VAL A CA 1
ATOM 1863 C C . VAL A 1 236 ? 6.306 40.271 -2.703 1.00 78.56 236 VAL A C 1
ATOM 1865 O O . VAL A 1 236 ? 7.054 40.554 -1.767 1.00 78.56 236 VAL A O 1
ATOM 1868 N N . ASN A 1 237 ? 5.690 39.096 -2.791 1.00 78.94 237 ASN A N 1
ATOM 1869 C CA . ASN A 1 237 ? 5.943 38.016 -1.855 1.00 78.94 237 ASN A CA 1
ATOM 1870 C C . ASN A 1 237 ? 7.122 37.160 -2.344 1.00 78.94 237 ASN A C 1
ATOM 1872 O O . ASN A 1 237 ? 6.998 36.438 -3.326 1.00 78.94 237 ASN A O 1
ATOM 1876 N N . ALA A 1 238 ? 8.253 37.216 -1.636 1.00 79.88 238 ALA A N 1
ATOM 1877 C CA . ALA A 1 238 ? 9.419 36.375 -1.930 1.00 79.88 238 ALA A CA 1
ATOM 1878 C C . ALA A 1 238 ? 9.207 34.892 -1.583 1.00 79.88 238 ALA A C 1
ATOM 1880 O O . ALA A 1 238 ? 9.989 34.042 -1.993 1.00 79.88 238 ALA A O 1
ATOM 1881 N N . ASN A 1 239 ? 8.161 34.582 -0.817 1.00 82.56 239 ASN A N 1
ATOM 1882 C CA . ASN A 1 239 ? 7.805 33.229 -0.424 1.00 82.56 239 ASN A CA 1
ATOM 1883 C C . ASN A 1 239 ? 6.329 32.941 -0.787 1.00 82.56 239 ASN A C 1
ATOM 1885 O O . ASN A 1 239 ? 5.470 32.900 0.105 1.00 82.56 239 ASN A O 1
ATOM 1889 N N . PRO A 1 240 ? 6.005 32.820 -2.092 1.00 81.25 240 PRO A N 1
ATOM 1890 C CA . PRO A 1 240 ? 4.650 32.529 -2.554 1.00 81.25 240 PRO A CA 1
ATOM 1891 C C . PRO A 1 240 ? 4.195 31.126 -2.144 1.00 81.25 240 PRO A C 1
ATOM 1893 O O . PRO A 1 240 ? 4.987 30.263 -1.775 1.00 81.25 240 PRO A O 1
ATOM 1896 N N . ARG A 1 241 ? 2.886 30.875 -2.202 1.00 72.25 241 ARG A N 1
ATOM 1897 C CA . ARG A 1 241 ? 2.351 29.549 -1.887 1.00 72.25 241 ARG A CA 1
ATOM 1898 C C . ARG A 1 241 ? 2.956 28.502 -2.829 1.00 72.25 241 ARG A C 1
ATOM 1900 O O . ARG A 1 241 ? 3.065 28.729 -4.029 1.00 72.25 241 ARG A O 1
ATOM 1907 N N . LYS A 1 242 ? 3.305 27.340 -2.277 1.00 70.88 242 LYS A N 1
ATOM 1908 C CA . LYS A 1 242 ? 3.809 26.192 -3.033 1.00 70.88 242 LYS A CA 1
ATOM 1909 C C . LYS A 1 242 ? 2.899 24.993 -2.785 1.00 70.88 242 LYS A C 1
ATOM 1911 O O . LYS A 1 242 ? 2.595 24.687 -1.632 1.00 70.88 242 LYS A O 1
ATOM 1916 N N . ALA A 1 243 ? 2.438 24.351 -3.858 1.00 67.81 243 ALA A N 1
ATOM 1917 C CA . ALA A 1 243 ? 1.615 23.146 -3.769 1.00 67.81 243 ALA A CA 1
ATOM 1918 C C . ALA A 1 243 ? 2.358 22.057 -2.983 1.00 67.81 243 ALA A C 1
ATOM 1920 O O . ALA A 1 243 ? 3.564 21.909 -3.154 1.00 67.81 243 ALA A O 1
ATOM 1921 N N . ASN A 1 244 ? 1.649 21.328 -2.117 1.00 66.31 244 ASN A N 1
ATOM 1922 C CA . ASN A 1 244 ? 2.196 20.284 -1.236 1.00 66.31 244 ASN A CA 1
ATOM 1923 C C . ASN A 1 244 ? 3.202 20.758 -0.172 1.00 66.31 244 ASN A C 1
ATOM 1925 O O . ASN A 1 244 ? 3.834 19.936 0.488 1.00 66.31 244 ASN A O 1
ATOM 1929 N N . TYR A 1 245 ? 3.319 22.068 0.068 1.00 77.00 245 TYR A N 1
ATOM 1930 C CA . TYR A 1 245 ? 4.142 22.600 1.152 1.00 77.00 245 TYR A CA 1
ATOM 1931 C C . TYR A 1 245 ? 3.374 23.548 2.070 1.00 77.00 245 TYR A C 1
ATOM 1933 O O . TYR A 1 245 ? 2.527 24.338 1.655 1.00 77.00 245 TYR A O 1
ATOM 1941 N N . VAL A 1 246 ? 3.768 23.530 3.339 1.00 81.75 246 VAL A N 1
ATOM 1942 C CA . VAL A 1 246 ? 3.337 24.469 4.368 1.00 81.75 246 VAL A CA 1
ATOM 1943 C C . VAL A 1 246 ? 4.524 25.351 4.736 1.00 81.75 246 VAL A C 1
ATOM 1945 O O . VAL A 1 246 ? 5.529 24.881 5.264 1.00 81.75 246 VAL A O 1
ATOM 1948 N N . PHE A 1 247 ? 4.419 26.651 4.464 1.00 84.56 247 PHE A N 1
ATO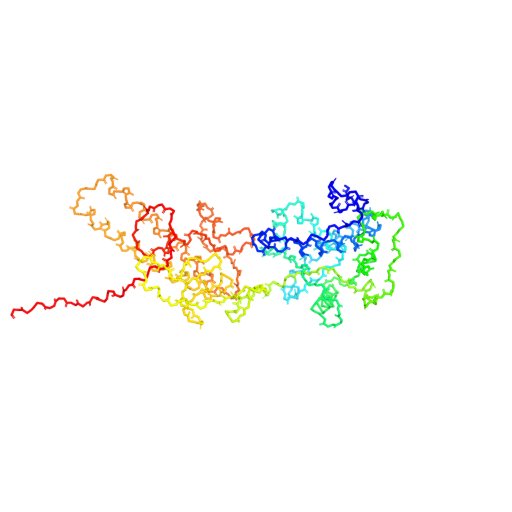M 1949 C CA . PHE A 1 247 ? 5.436 27.616 4.882 1.00 84.56 247 PHE A CA 1
ATOM 1950 C C . PHE A 1 247 ? 5.319 27.910 6.379 1.00 84.56 247 PHE A C 1
ATOM 1952 O O . PHE A 1 247 ? 4.221 28.197 6.845 1.00 84.56 247 PHE A O 1
ATOM 1959 N N . GLY A 1 248 ? 6.409 27.929 7.137 1.00 85.75 248 GLY A N 1
ATOM 1960 C CA . GLY A 1 248 ? 6.410 28.330 8.542 1.00 85.75 248 GLY A CA 1
ATOM 1961 C C . GLY A 1 248 ? 7.718 28.007 9.251 1.00 85.75 248 GLY A C 1
ATOM 1962 O O . GLY A 1 248 ? 8.716 27.660 8.624 1.00 85.75 248 GLY A O 1
ATOM 1963 N N . ARG A 1 249 ? 7.711 28.133 10.581 1.00 90.56 249 ARG A N 1
ATOM 1964 C CA . ARG A 1 249 ? 8.857 27.782 11.422 1.00 90.56 249 ARG A CA 1
ATOM 1965 C C . ARG A 1 249 ? 8.666 26.384 12.000 1.00 90.56 249 ARG A C 1
ATOM 1967 O O . ARG A 1 249 ? 7.768 26.188 12.818 1.00 90.56 249 ARG A O 1
ATOM 1974 N N . GLY A 1 250 ? 9.538 25.471 11.595 1.00 90.31 250 GLY A N 1
ATOM 1975 C CA . GLY A 1 250 ? 9.637 24.108 12.115 1.00 90.31 250 GLY A CA 1
ATOM 1976 C C . GLY A 1 250 ? 11.050 23.793 12.613 1.00 90.31 250 GLY A C 1
ATOM 1977 O O . GLY A 1 250 ? 11.838 24.698 12.910 1.00 90.31 250 GLY A O 1
ATOM 1978 N N . SER A 1 251 ? 11.360 22.505 12.675 1.00 92.00 251 SER A N 1
ATOM 1979 C CA . SER A 1 251 ? 12.605 21.896 13.146 1.00 92.00 251 SER A CA 1
ATOM 1980 C C . SER A 1 251 ? 13.859 22.381 12.407 1.00 92.00 251 SER A C 1
ATOM 1982 O O . SER A 1 251 ? 14.899 22.575 13.031 1.00 92.00 251 SER A O 1
ATOM 1984 N N . ARG A 1 252 ? 13.761 22.667 11.102 1.00 91.56 252 ARG A N 1
ATOM 1985 C CA . ARG A 1 252 ? 14.851 23.189 10.251 1.00 91.56 252 ARG A CA 1
ATOM 1986 C C . ARG A 1 252 ? 14.859 24.714 10.113 1.00 91.56 252 ARG A C 1
ATOM 1988 O O . ARG A 1 252 ? 15.587 25.271 9.296 1.00 91.56 252 ARG A O 1
ATOM 1995 N N . GLY A 1 253 ? 14.060 25.415 10.916 1.00 90.50 253 GLY A N 1
ATOM 1996 C CA . GLY A 1 253 ? 13.925 26.867 10.855 1.00 90.50 253 GLY A CA 1
ATOM 1997 C C . GLY A 1 253 ? 12.771 27.318 9.962 1.00 90.50 253 GLY A C 1
ATOM 1998 O O . GLY A 1 253 ? 11.762 26.624 9.826 1.00 90.50 253 GLY A O 1
ATOM 1999 N N . ASN A 1 254 ? 12.873 28.533 9.426 1.00 91.50 254 ASN A N 1
ATOM 2000 C CA . ASN A 1 254 ? 11.799 29.147 8.649 1.00 91.50 254 ASN A CA 1
ATOM 2001 C C . ASN A 1 254 ? 11.891 28.734 7.174 1.00 91.50 254 ASN A C 1
ATOM 2003 O O . ASN A 1 254 ? 12.929 28.938 6.545 1.00 91.50 254 ASN A O 1
ATOM 2007 N N . GLY A 1 255 ? 10.814 28.184 6.620 1.00 88.94 255 GLY A N 1
ATOM 2008 C CA . GLY A 1 255 ? 10.794 27.692 5.244 1.00 88.94 255 GLY A CA 1
ATOM 2009 C C . GLY A 1 255 ? 9.543 26.888 4.915 1.00 88.94 255 GLY A C 1
ATOM 2010 O O . GLY A 1 255 ? 8.566 26.905 5.659 1.00 88.94 255 GLY A O 1
ATOM 2011 N N . TYR A 1 256 ? 9.568 26.200 3.785 1.00 84.19 256 TYR A N 1
ATOM 2012 C CA . TYR A 1 256 ? 8.522 25.299 3.327 1.00 84.19 256 TYR A CA 1
ATOM 2013 C C . TYR A 1 256 ? 8.788 23.888 3.825 1.00 84.19 256 TYR A C 1
ATOM 2015 O O . TYR A 1 256 ? 9.842 23.329 3.542 1.00 84.19 256 TYR A O 1
ATOM 2023 N N . TYR A 1 257 ? 7.807 23.301 4.498 1.00 84.62 257 TYR A N 1
ATOM 2024 C CA . TYR A 1 257 ? 7.810 21.903 4.914 1.00 84.62 257 TYR A CA 1
ATOM 2025 C C . TYR A 1 257 ? 6.802 21.132 4.072 1.00 84.62 257 TYR A C 1
ATOM 2027 O O . TYR A 1 257 ? 5.658 21.569 3.943 1.00 84.62 257 TYR A O 1
ATOM 2035 N N . HIS A 1 258 ? 7.213 20.015 3.478 1.00 84.06 258 HIS A N 1
ATOM 2036 C CA . HIS A 1 258 ? 6.318 19.185 2.675 1.00 84.06 258 HIS A CA 1
ATOM 2037 C C . HIS A 1 258 ? 5.188 18.622 3.552 1.00 84.06 258 HIS A C 1
ATOM 2039 O O . HIS A 1 258 ? 5.396 18.338 4.735 1.00 84.06 258 HIS A O 1
ATOM 2045 N N . THR A 1 259 ? 3.984 18.457 3.006 1.00 77.31 259 THR A N 1
ATOM 2046 C CA . THR A 1 259 ? 2.788 18.004 3.749 1.00 77.31 259 THR A CA 1
ATOM 2047 C C . THR A 1 259 ? 2.929 16.615 4.378 1.00 77.31 259 THR A C 1
ATOM 2049 O O . THR A 1 259 ? 2.217 16.301 5.334 1.00 77.31 259 THR A O 1
ATOM 2052 N N . SER A 1 260 ? 3.880 15.814 3.895 1.00 73.81 260 SER A N 1
ATOM 2053 C CA . SER A 1 260 ? 4.264 14.511 4.454 1.00 73.81 260 SER A CA 1
ATOM 2054 C C . SER A 1 260 ? 5.163 14.588 5.697 1.00 73.81 260 SER A C 1
ATOM 2056 O O . SER A 1 260 ? 5.529 13.550 6.243 1.00 73.81 260 SER A O 1
ATOM 2058 N N . THR A 1 261 ? 5.552 15.786 6.143 1.00 83.31 261 THR A N 1
ATOM 2059 C CA . THR A 1 261 ? 6.388 15.991 7.337 1.00 83.31 261 THR A CA 1
ATOM 2060 C C . THR A 1 261 ? 5.535 16.279 8.573 1.00 83.31 261 THR A C 1
ATOM 2062 O O . THR A 1 261 ? 4.443 16.856 8.491 1.00 83.31 261 THR A O 1
ATOM 2065 N N . LYS A 1 262 ? 6.056 15.946 9.758 1.00 85.12 262 LYS A N 1
ATOM 2066 C CA . LYS A 1 262 ? 5.403 16.301 11.026 1.00 85.12 262 LYS A CA 1
ATOM 2067 C C . LYS A 1 262 ? 5.341 17.820 11.230 1.00 85.12 262 LYS A C 1
ATOM 2069 O O . LYS A 1 262 ? 4.308 18.350 11.639 1.00 85.12 262 LYS A O 1
ATOM 2074 N N . ASP A 1 263 ? 6.409 18.525 10.862 1.00 89.00 263 ASP A N 1
ATOM 2075 C CA . ASP A 1 263 ? 6.513 19.985 10.943 1.00 89.00 263 ASP A CA 1
ATOM 2076 C C . ASP A 1 263 ? 5.382 20.710 10.207 1.00 89.00 263 ASP A C 1
ATOM 2078 O O . ASP A 1 263 ? 4.775 21.630 10.759 1.00 89.00 263 ASP A O 1
ATOM 2082 N N . ALA A 1 264 ? 5.046 20.275 8.988 1.00 84.44 264 ALA A N 1
ATOM 2083 C CA . ALA A 1 264 ? 3.951 20.866 8.223 1.00 84.44 264 ALA A CA 1
ATOM 2084 C C . ALA A 1 264 ? 2.616 20.806 8.987 1.00 84.44 264 ALA A C 1
ATOM 2086 O O . ALA A 1 264 ? 1.873 21.790 9.026 1.00 84.44 264 ALA A O 1
ATOM 2087 N N . ASN A 1 265 ? 2.338 19.682 9.652 1.00 84.19 265 ASN A N 1
ATOM 2088 C CA . ASN A 1 265 ? 1.112 19.475 10.423 1.00 84.19 265 ASN A CA 1
ATOM 2089 C C . ASN A 1 265 ? 1.096 20.316 11.710 1.00 84.19 265 ASN A C 1
ATOM 2091 O O . ASN A 1 265 ? 0.077 20.926 12.040 1.00 84.19 265 ASN A O 1
ATOM 2095 N N . GLU A 1 266 ? 2.230 20.433 12.403 1.00 87.19 266 GLU A N 1
ATOM 2096 C CA . GLU A 1 266 ? 2.356 21.309 13.573 1.00 87.19 266 GLU A CA 1
ATOM 2097 C C . GLU A 1 266 ? 2.175 22.793 13.221 1.00 87.19 266 GLU A C 1
ATOM 2099 O O . GLU A 1 266 ? 1.548 23.545 13.975 1.00 87.19 266 GLU A O 1
ATOM 2104 N N . ILE A 1 267 ? 2.705 23.227 12.073 1.00 86.75 267 ILE A N 1
ATOM 2105 C CA . ILE A 1 267 ? 2.541 24.598 11.576 1.00 86.75 267 ILE A CA 1
ATOM 2106 C C . ILE A 1 267 ? 1.067 24.874 11.253 1.00 86.75 267 ILE A C 1
ATOM 2108 O O . ILE A 1 267 ? 0.543 25.918 11.655 1.00 86.75 267 ILE A O 1
ATOM 2112 N N . LEU A 1 268 ? 0.385 23.949 10.568 1.00 81.94 268 LEU A N 1
ATOM 2113 C CA . LEU A 1 268 ? -1.045 24.067 10.262 1.00 81.94 268 LEU A CA 1
ATOM 2114 C C . LEU A 1 268 ? -1.891 24.162 11.535 1.00 81.94 268 LEU A C 1
ATOM 2116 O O . LEU A 1 268 ? -2.705 25.076 11.653 1.00 81.94 268 LEU A O 1
ATOM 2120 N N . TYR A 1 269 ? -1.651 23.287 12.516 1.00 86.12 269 TYR A N 1
ATOM 2121 C CA . TYR A 1 269 ? -2.365 23.318 13.793 1.00 86.12 269 TYR A CA 1
ATOM 2122 C C . TYR A 1 269 ? -2.223 24.674 14.502 1.00 86.12 269 TYR A C 1
ATOM 2124 O O . TYR A 1 269 ? -3.220 25.277 14.902 1.00 86.12 269 TYR A O 1
ATOM 2132 N N . LYS A 1 270 ? -0.998 25.209 14.596 1.00 85.75 270 LYS A N 1
ATOM 2133 C CA . LYS A 1 270 ? -0.749 26.523 15.219 1.00 85.75 270 LYS A CA 1
ATOM 2134 C C . LYS A 1 270 ? -1.499 27.651 14.505 1.00 85.75 270 LYS A C 1
ATOM 2136 O O . LYS A 1 270 ? -2.050 28.529 15.167 1.00 85.75 270 LYS A O 1
ATOM 2141 N N . ARG A 1 271 ? -1.547 27.626 13.169 1.00 83.00 271 ARG A N 1
ATOM 2142 C CA . ARG A 1 271 ? -2.279 28.621 12.364 1.00 83.00 271 ARG A CA 1
ATOM 2143 C C . ARG A 1 271 ? -3.780 28.559 12.594 1.00 83.00 271 ARG A C 1
ATOM 2145 O O . ARG A 1 271 ? -4.404 29.600 12.767 1.00 83.00 271 ARG A O 1
ATOM 2152 N N . LEU A 1 272 ? -4.339 27.355 12.635 1.00 83.19 272 LEU A N 1
ATOM 2153 C CA . LEU A 1 272 ? -5.766 27.150 12.866 1.00 83.19 272 LEU A CA 1
ATOM 2154 C C . LEU A 1 272 ? -6.184 27.596 14.263 1.00 83.19 272 LEU A C 1
ATOM 2156 O O . LEU A 1 272 ? -7.213 28.248 14.395 1.00 83.19 272 LEU A O 1
ATOM 2160 N N . CYS A 1 273 ? -5.360 27.342 15.282 1.00 84.69 273 CYS A N 1
ATOM 2161 C CA . CYS A 1 273 ? -5.586 27.892 16.617 1.00 84.69 273 CYS A CA 1
ATOM 2162 C C . CYS A 1 273 ? -5.619 29.425 16.600 1.00 84.69 273 CYS A C 1
ATOM 2164 O O . CYS A 1 273 ? -6.563 30.010 17.117 1.00 84.69 273 CYS A O 1
ATOM 2166 N N . ALA A 1 274 ? -4.656 30.080 15.945 1.00 82.00 274 ALA A N 1
ATOM 2167 C CA . ALA A 1 274 ? -4.648 31.540 15.851 1.00 82.00 274 ALA A CA 1
ATOM 2168 C C . ALA A 1 274 ? -5.877 32.090 15.099 1.00 82.00 274 ALA A C 1
ATOM 2170 O O . ALA A 1 274 ? -6.471 33.085 15.512 1.00 82.00 274 ALA A O 1
ATOM 2171 N N . ALA A 1 275 ? -6.286 31.435 14.009 1.00 80.94 275 ALA A N 1
ATOM 2172 C CA . ALA A 1 275 ? -7.477 31.806 13.249 1.00 80.94 275 ALA A CA 1
ATOM 2173 C C . ALA A 1 275 ? -8.762 31.635 14.074 1.00 80.94 275 ALA A C 1
ATOM 2175 O O . ALA A 1 275 ? -9.602 32.537 14.090 1.00 80.94 275 ALA A O 1
ATOM 2176 N N . ARG A 1 276 ? -8.887 30.516 14.799 1.00 85.38 276 ARG A N 1
ATOM 2177 C CA . ARG A 1 276 ? -9.982 30.248 15.740 1.00 85.38 276 ARG A CA 1
ATOM 2178 C C . ARG A 1 276 ? -10.048 31.322 16.821 1.00 85.38 276 ARG A C 1
ATOM 2180 O O . ARG A 1 276 ? -11.112 31.895 17.023 1.00 85.38 276 ARG A O 1
ATOM 2187 N N . ASP A 1 277 ? -8.930 31.634 17.469 1.00 84.88 277 ASP A N 1
ATOM 2188 C CA . ASP A 1 277 ? -8.890 32.593 18.580 1.00 84.88 277 ASP A CA 1
ATOM 2189 C C . ASP A 1 277 ? -9.279 34.009 18.107 1.00 84.88 277 ASP A C 1
ATOM 2191 O O . ASP A 1 277 ? -10.083 34.691 18.746 1.00 84.88 277 ASP A O 1
ATOM 2195 N N . ASN A 1 278 ? -8.807 34.420 16.923 1.00 82.38 278 ASN A N 1
ATOM 2196 C CA . ASN A 1 278 ? -9.236 35.670 16.287 1.00 82.38 278 ASN A CA 1
ATOM 2197 C C . ASN A 1 278 ? -10.739 35.667 15.965 1.00 82.38 278 ASN A C 1
ATOM 2199 O O . ASN A 1 278 ? -11.431 36.661 16.196 1.00 82.38 278 ASN A O 1
ATOM 2203 N N . LYS A 1 279 ? -11.265 34.550 15.448 1.00 84.62 279 LYS A N 1
ATOM 2204 C CA . LYS A 1 279 ? -12.693 34.416 15.135 1.00 84.62 279 LYS A CA 1
ATOM 2205 C C . LYS A 1 279 ? -13.553 34.436 16.399 1.00 84.62 279 LYS A C 1
ATOM 2207 O O . LYS A 1 279 ? -14.626 35.035 16.403 1.00 84.62 279 LYS A O 1
ATOM 2212 N N . GLN A 1 280 ? -13.070 33.854 17.491 1.00 86.12 280 GLN A N 1
ATOM 2213 C CA . GLN A 1 280 ? -13.736 33.879 18.788 1.00 86.12 280 GLN A CA 1
ATOM 2214 C C . GLN A 1 280 ? -13.847 35.310 19.337 1.00 86.12 280 GLN A C 1
ATOM 2216 O O . GLN A 1 280 ? -14.900 35.692 19.855 1.00 86.12 280 GLN A O 1
ATOM 2221 N N . LEU A 1 281 ? -12.809 36.135 19.154 1.00 84.06 281 LEU A N 1
ATOM 2222 C CA . LEU A 1 281 ? -12.850 37.557 19.504 1.00 84.06 281 LEU A CA 1
ATOM 2223 C C . LEU A 1 281 ? -13.872 38.340 18.657 1.00 84.06 281 LEU A C 1
ATOM 2225 O O . LEU A 1 281 ? -14.573 39.213 19.177 1.00 84.06 281 LEU A O 1
ATOM 2229 N N . GLU A 1 282 ? -14.012 38.003 17.373 1.00 83.06 282 GLU A N 1
ATOM 2230 C CA . GLU A 1 282 ? -15.040 38.576 16.492 1.00 83.06 282 GLU A CA 1
ATOM 2231 C C . GLU A 1 282 ? -16.455 38.216 16.974 1.00 83.06 282 GLU A C 1
ATOM 2233 O O . GLU A 1 282 ? -17.312 39.095 17.070 1.00 83.06 282 GLU A O 1
ATOM 2238 N N . VAL A 1 283 ? -16.691 36.957 17.371 1.00 82.25 283 VAL A N 1
ATOM 2239 C CA . VAL A 1 283 ? -17.969 36.521 17.966 1.00 82.25 283 VAL A CA 1
ATOM 2240 C C . VAL A 1 283 ? -18.269 37.282 19.259 1.00 82.25 283 VAL A C 1
ATOM 2242 O O . VAL A 1 283 ? -19.398 37.739 19.449 1.00 82.25 283 VAL A O 1
ATOM 2245 N N . TYR A 1 284 ? -17.279 37.448 20.141 1.00 81.75 284 TYR A N 1
ATOM 2246 C CA . TYR A 1 284 ? -17.439 38.218 21.378 1.00 81.75 284 TYR A CA 1
ATOM 2247 C C . TYR A 1 284 ? -17.837 39.672 21.082 1.00 81.75 284 TYR A C 1
ATOM 2249 O O . TYR A 1 284 ? -18.822 40.175 21.623 1.00 81.75 284 TYR A O 1
ATOM 2257 N N . THR A 1 285 ? -17.141 40.310 20.140 1.00 77.25 285 THR A N 1
ATOM 2258 C CA . THR A 1 285 ? -17.410 41.693 19.718 1.00 77.25 285 THR A CA 1
ATOM 2259 C C . THR A 1 285 ? -18.800 41.837 19.090 1.00 77.25 285 THR A C 1
ATOM 2261 O O . THR A 1 285 ? -19.544 42.758 19.433 1.00 77.25 285 THR A O 1
ATOM 2264 N N . ALA A 1 286 ? -19.202 40.897 18.228 1.00 72.44 286 ALA A N 1
ATOM 2265 C CA . ALA A 1 286 ? -20.526 40.874 17.607 1.00 72.44 286 ALA A CA 1
ATOM 2266 C C . ALA A 1 286 ? -21.655 40.676 18.636 1.00 72.44 286 ALA A C 1
ATOM 2268 O O . ALA A 1 286 ? -22.727 41.273 18.505 1.00 72.44 286 ALA A O 1
ATOM 2269 N N . ASN A 1 287 ? -21.417 39.878 19.682 1.00 72.19 287 ASN A N 1
ATOM 2270 C CA . ASN A 1 287 ? -22.368 39.694 20.778 1.00 72.19 287 ASN A CA 1
ATOM 2271 C C . ASN A 1 287 ? -22.492 40.957 21.647 1.00 72.19 287 ASN A C 1
ATOM 2273 O O . ASN A 1 287 ? -23.610 41.333 21.990 1.00 72.19 287 ASN A O 1
ATOM 2277 N N . CYS A 1 288 ? -21.388 41.648 21.955 1.00 67.50 288 CYS A N 1
ATOM 2278 C CA . CYS A 1 288 ? -21.421 42.914 22.697 1.00 67.50 288 CYS A CA 1
ATOM 2279 C C . CYS A 1 288 ? -22.095 44.050 21.905 1.00 67.50 288 CYS A C 1
ATOM 2281 O O . CYS A 1 288 ? -22.891 44.798 22.470 1.00 67.50 288 CYS A O 1
ATOM 2283 N N . GLY A 1 289 ? -21.841 44.162 20.595 1.00 60.88 289 GLY A N 1
ATOM 2284 C CA . GLY A 1 289 ? -22.474 45.172 19.734 1.00 60.88 289 GLY A CA 1
ATOM 2285 C C . GLY A 1 289 ? -23.993 44.997 19.596 1.00 60.88 289 GLY A C 1
ATOM 2286 O O . GLY A 1 289 ? -24.728 45.981 19.515 1.00 60.88 289 GLY A O 1
ATOM 2287 N N . ALA A 1 290 ? -24.482 43.753 19.654 1.00 57.25 290 ALA A N 1
ATOM 2288 C CA . ALA A 1 290 ? -25.910 43.435 19.643 1.00 57.25 290 ALA A CA 1
ATOM 2289 C C . ALA A 1 290 ? -26.645 43.815 20.946 1.00 57.25 290 ALA A C 1
ATOM 2291 O O . ALA A 1 290 ? -27.870 43.924 20.932 1.00 57.25 290 ALA A O 1
ATOM 2292 N N . CYS A 1 291 ? -25.923 44.029 22.054 1.00 57.16 291 CYS A N 1
ATOM 2293 C CA . CYS A 1 291 ? -26.492 44.519 23.315 1.00 57.16 291 CYS A CA 1
ATOM 2294 C C . CYS A 1 291 ? -26.690 46.046 23.330 1.00 57.16 291 CYS A C 1
ATOM 2296 O O . CYS A 1 291 ? -27.473 46.540 24.136 1.00 57.16 291 CYS A O 1
ATOM 2298 N N . LEU A 1 292 ? -25.991 46.790 22.461 1.00 56.91 292 LEU A N 1
ATOM 2299 C CA . LEU A 1 292 ? -25.999 48.261 22.434 1.00 56.91 292 LEU A CA 1
ATOM 2300 C C . LEU A 1 292 ? -26.866 48.858 21.313 1.00 56.91 292 LEU A C 1
ATOM 2302 O O . LEU A 1 292 ? -27.262 50.017 21.405 1.00 56.91 292 LEU A O 1
ATOM 2306 N N . PHE A 1 293 ? -27.202 48.082 20.278 1.00 54.38 293 PHE A N 1
ATOM 2307 C CA . PHE A 1 293 ? -28.020 48.531 19.149 1.00 54.38 293 PHE A CA 1
ATOM 2308 C C . PHE A 1 293 ? -29.131 47.519 18.846 1.00 54.38 293 PHE A C 1
ATOM 2310 O O . PHE A 1 293 ? -28.881 46.315 18.780 1.00 54.38 293 PHE A O 1
ATOM 2317 N N . PHE A 1 294 ? -30.364 48.005 18.652 1.00 55.72 294 PHE A N 1
ATOM 2318 C CA . PHE A 1 294 ? -31.540 47.182 18.346 1.00 55.72 294 PHE A CA 1
ATOM 2319 C C . PHE A 1 294 ? -31.235 46.143 17.252 1.00 55.72 294 PHE A C 1
ATOM 2321 O O . PHE A 1 294 ? -30.765 46.464 16.160 1.00 55.72 294 PHE A O 1
ATOM 2328 N N . CYS A 1 295 ? -31.484 44.874 17.580 1.00 58.22 295 CYS A N 1
ATOM 2329 C CA . CYS A 1 295 ? -31.006 43.706 16.847 1.00 58.22 295 CYS A CA 1
ATOM 2330 C C . CYS A 1 295 ? -31.649 43.590 15.448 1.00 58.22 295 CYS A C 1
ATOM 2332 O O . CYS A 1 295 ? -32.705 42.971 15.287 1.00 58.22 295 CYS A O 1
ATOM 2334 N N . SER A 1 296 ? -31.013 44.175 14.429 1.00 68.25 296 SER A N 1
ATOM 2335 C CA . SER A 1 296 ? -31.453 44.075 13.033 1.00 68.25 296 SER A CA 1
ATOM 2336 C C . SER A 1 296 ? -31.259 42.656 12.480 1.00 68.25 296 SER A C 1
ATOM 2338 O O . SER A 1 296 ? -30.361 41.918 12.898 1.00 68.25 296 SER A O 1
ATOM 2340 N N . ASN A 1 297 ? -32.074 42.259 11.498 1.00 72.19 297 ASN A N 1
ATOM 2341 C CA . ASN A 1 297 ? -31.928 40.956 10.833 1.00 72.19 297 ASN A CA 1
ATOM 2342 C C . ASN A 1 297 ? -30.549 40.787 10.164 1.00 72.19 297 ASN A C 1
ATOM 2344 O O . ASN A 1 297 ? -30.027 39.674 10.112 1.00 72.19 297 ASN A O 1
ATOM 2348 N N . SER A 1 298 ? -29.921 41.885 9.728 1.00 71.94 298 SER A N 1
ATOM 2349 C CA . SER A 1 298 ? -28.559 41.884 9.177 1.00 71.94 298 SER A CA 1
ATOM 2350 C C . SER A 1 298 ? -27.507 41.515 10.235 1.00 71.94 298 SER A C 1
ATOM 2352 O O . SER A 1 298 ? -26.701 40.611 10.013 1.00 71.94 298 SER A O 1
ATOM 2354 N N . LEU A 1 299 ? -27.580 42.111 11.434 1.00 69.06 299 LEU A N 1
ATOM 2355 C CA . LEU A 1 299 ? -26.680 41.787 12.552 1.00 69.06 299 LEU A CA 1
ATOM 2356 C C . LEU A 1 299 ? -26.860 40.342 13.038 1.00 69.06 299 LEU A C 1
ATOM 2358 O O . LEU A 1 299 ? -25.876 39.659 13.320 1.00 69.06 299 LEU A O 1
ATOM 2362 N N . LYS A 1 300 ? -28.104 39.841 13.078 1.00 72.81 300 LYS A N 1
ATOM 2363 C CA . LYS A 1 300 ? -28.393 38.428 13.393 1.00 72.81 300 LYS A CA 1
ATOM 2364 C C . LYS A 1 300 ? -27.770 37.479 12.369 1.00 72.81 300 LYS A C 1
ATOM 2366 O O . LYS A 1 300 ? -27.166 36.484 12.758 1.00 72.81 300 LYS A O 1
ATOM 2371 N N . THR A 1 301 ? -27.888 37.807 11.083 1.00 79.31 301 THR A N 1
ATOM 2372 C CA . THR A 1 301 ? -27.327 37.005 9.987 1.00 79.31 301 THR A CA 1
ATOM 2373 C C . THR A 1 301 ? -25.802 36.981 10.044 1.00 79.31 301 THR A C 1
ATOM 2375 O O . THR A 1 301 ? -25.209 35.909 9.960 1.00 79.31 301 THR A O 1
ATOM 2378 N N . HIS A 1 302 ? -25.162 38.138 10.240 1.00 78.75 302 HIS A N 1
ATOM 2379 C CA . HIS A 1 302 ? -23.709 38.227 10.386 1.00 78.75 302 HIS A CA 1
ATOM 2380 C C . HIS A 1 302 ? -23.214 37.411 11.587 1.00 78.75 302 HIS A C 1
ATOM 2382 O O . HIS A 1 302 ? -22.353 36.555 11.424 1.00 78.75 302 HIS A O 1
ATOM 2388 N N . ARG A 1 303 ? -23.840 37.573 12.761 1.00 79.94 303 ARG A N 1
ATOM 2389 C CA . ARG A 1 303 ? -23.508 36.806 13.971 1.00 79.94 303 ARG A CA 1
ATOM 2390 C C . ARG A 1 303 ? -23.610 35.292 13.761 1.00 79.94 303 ARG A C 1
ATOM 2392 O O . ARG A 1 303 ? -22.745 34.565 14.239 1.00 79.94 303 ARG A O 1
ATOM 2399 N N . ASN A 1 304 ? -24.660 34.817 13.090 1.00 81.94 304 ASN A N 1
ATOM 2400 C CA . ASN A 1 304 ? -24.835 33.387 12.828 1.00 81.94 304 ASN A CA 1
ATOM 2401 C C . ASN A 1 304 ? -23.729 32.858 11.899 1.00 81.94 304 ASN A C 1
ATOM 2403 O O . ASN A 1 304 ? -23.085 31.875 12.247 1.00 81.94 304 ASN A O 1
ATOM 2407 N N . LYS A 1 305 ? -23.410 33.576 10.813 1.00 82.00 305 LYS A N 1
ATOM 2408 C CA . LYS A 1 305 ? -22.297 33.220 9.912 1.00 82.00 305 LYS A CA 1
ATOM 2409 C C . LYS A 1 305 ? -20.940 33.194 10.620 1.00 82.00 305 LYS A C 1
ATOM 2411 O O . LYS A 1 305 ? -20.128 32.308 10.366 1.00 82.00 305 LYS A O 1
ATOM 2416 N N . THR A 1 306 ? -20.678 34.151 11.515 1.00 80.12 306 THR A N 1
ATOM 2417 C CA . THR A 1 306 ? -19.425 34.193 12.287 1.00 80.12 306 THR A CA 1
ATOM 2418 C C . THR A 1 306 ? -19.326 33.014 13.261 1.00 80.12 306 THR A C 1
ATOM 2420 O O . THR A 1 306 ? -18.236 32.477 13.437 1.00 80.12 306 THR A O 1
ATOM 2423 N N . LYS A 1 307 ? -20.447 32.576 13.857 1.00 83.69 307 LYS A N 1
ATOM 2424 C CA . LYS A 1 307 ? -20.496 31.375 14.709 1.00 83.69 307 LYS A CA 1
ATOM 2425 C C . LYS A 1 307 ? -20.273 30.086 13.918 1.00 83.69 307 LYS A C 1
ATOM 2427 O O . LYS A 1 307 ? -19.432 29.298 14.323 1.00 83.69 307 LYS A O 1
ATOM 2432 N N . GLU A 1 308 ? -20.940 29.919 12.777 1.00 83.62 308 GLU A N 1
ATOM 2433 C CA . GLU A 1 308 ? -20.716 28.774 11.876 1.00 83.62 308 GLU A CA 1
ATOM 2434 C C . GLU A 1 308 ? -19.241 28.696 11.451 1.00 83.62 308 GLU A C 1
ATOM 2436 O O . GLU A 1 308 ? -18.610 27.650 11.547 1.00 83.62 308 GLU A O 1
ATOM 2441 N N . SER A 1 309 ? -18.641 29.836 11.092 1.00 80.25 309 SER A N 1
ATOM 2442 C CA . SER A 1 309 ? -17.214 29.904 10.743 1.00 80.25 309 SER A CA 1
ATOM 2443 C C . SER A 1 309 ? -16.285 29.553 11.917 1.00 80.25 309 SER A C 1
ATOM 2445 O O . SER A 1 309 ? -15.184 29.050 11.699 1.00 80.25 309 SER A O 1
ATOM 2447 N N . LEU A 1 310 ? -16.682 29.853 13.162 1.00 83.19 310 LEU A N 1
ATOM 2448 C CA . LEU A 1 310 ? -15.920 29.474 14.356 1.00 83.19 310 LEU A CA 1
ATOM 2449 C C . LEU A 1 310 ? -15.980 27.960 14.582 1.00 83.19 310 LEU A C 1
ATOM 2451 O O . LEU A 1 310 ? -14.938 27.354 14.811 1.00 83.19 310 LEU A O 1
ATOM 2455 N N . GLU A 1 311 ? -17.163 27.356 14.463 1.00 83.50 311 GLU A N 1
ATOM 2456 C CA . GLU A 1 311 ? -17.347 25.902 14.567 1.00 83.50 311 GLU A CA 1
ATOM 2457 C C . GLU A 1 311 ? -16.519 25.160 13.502 1.00 83.50 311 GLU A C 1
ATOM 2459 O O . GLU A 1 311 ? -15.818 24.198 13.818 1.00 83.50 311 GLU A O 1
ATOM 2464 N N . GLU A 1 312 ? -16.484 25.668 12.265 1.00 79.31 312 GLU A N 1
ATOM 2465 C CA . GLU A 1 312 ? -15.616 25.132 11.207 1.00 79.31 312 GLU A CA 1
ATOM 2466 C C . GLU A 1 312 ? -14.122 25.193 11.578 1.00 79.31 312 GLU A C 1
ATOM 2468 O O . GLU A 1 312 ? -13.379 24.235 11.351 1.00 79.31 312 GLU A O 1
ATOM 2473 N N . LEU A 1 313 ? -13.657 26.310 12.151 1.00 80.12 313 LEU A N 1
ATOM 2474 C CA . LEU A 1 313 ? -12.269 26.471 12.604 1.00 80.12 313 LEU A CA 1
ATOM 2475 C C . LEU A 1 313 ? -11.924 25.551 13.775 1.00 80.12 313 LEU A C 1
ATOM 2477 O O . LEU A 1 313 ? -10.802 25.047 13.845 1.00 80.12 313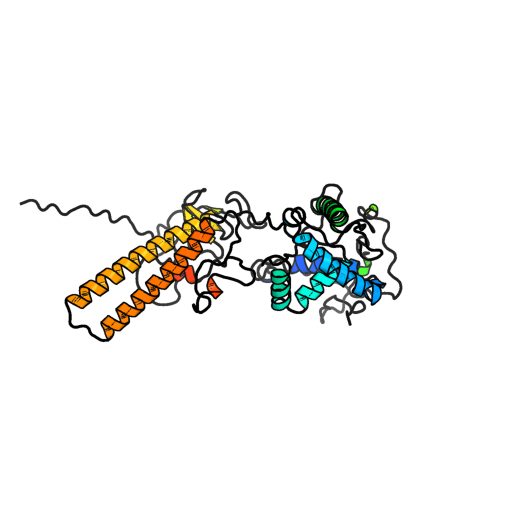 LEU A O 1
ATOM 2481 N N . GLU A 1 314 ? -12.869 25.312 14.679 1.00 84.31 314 GLU A N 1
ATOM 2482 C CA . GLU A 1 314 ? -12.699 24.368 15.780 1.00 84.31 314 GLU A CA 1
ATOM 2483 C C . GLU A 1 314 ? -12.547 22.937 15.275 1.00 84.31 314 GLU A C 1
ATOM 2485 O O . GLU A 1 314 ? -11.632 22.233 15.706 1.00 84.31 314 GLU A O 1
ATOM 2490 N N . ASP A 1 315 ? -13.390 22.515 14.337 1.00 80.25 315 ASP A N 1
ATOM 2491 C CA . ASP A 1 315 ? -13.298 21.188 13.736 1.00 80.25 315 ASP A CA 1
ATOM 2492 C C . ASP A 1 315 ? -11.993 21.019 12.944 1.00 80.25 315 ASP A C 1
ATOM 2494 O O . ASP A 1 315 ? -11.258 20.052 13.159 1.00 80.25 315 ASP A O 1
ATOM 2498 N N . MET A 1 316 ? -11.612 22.020 12.145 1.00 78.06 316 MET A N 1
ATOM 2499 C CA . MET A 1 316 ? -10.310 22.054 11.471 1.00 78.06 316 MET A CA 1
ATOM 2500 C C . MET A 1 316 ? -9.133 21.923 12.443 1.00 78.06 316 MET A C 1
ATOM 2502 O O . MET A 1 316 ? -8.180 21.185 12.174 1.00 78.06 316 MET A O 1
ATOM 2506 N N . ALA A 1 317 ? -9.175 22.640 13.570 1.00 81.56 317 ALA A N 1
ATOM 2507 C CA . ALA A 1 317 ? -8.120 22.603 14.575 1.00 81.56 317 ALA A CA 1
ATOM 2508 C C . ALA A 1 317 ? -8.043 21.238 15.279 1.00 81.56 317 ALA A C 1
ATOM 2510 O O . ALA A 1 317 ? -6.936 20.774 15.555 1.00 81.56 317 ALA A O 1
ATOM 2511 N N . LYS A 1 318 ? -9.179 20.568 15.530 1.00 81.75 318 LYS A N 1
ATOM 2512 C CA . LYS A 1 318 ? -9.216 19.204 16.095 1.00 81.75 318 LYS A CA 1
ATOM 2513 C C . LYS A 1 318 ? -8.550 18.196 15.160 1.00 81.75 318 LYS A C 1
ATOM 2515 O O . LYS A 1 318 ? -7.691 17.432 15.602 1.00 81.75 318 LYS A O 1
ATOM 2520 N N . VAL A 1 319 ? -8.891 18.244 13.872 1.00 76.56 319 VAL A N 1
ATOM 2521 C CA . VAL A 1 319 ? -8.275 17.421 12.818 1.00 76.56 319 VAL A CA 1
ATOM 2522 C C . VAL A 1 319 ? -6.764 17.659 12.769 1.00 76.56 319 VAL A C 1
ATOM 2524 O O . VAL A 1 319 ? -5.975 16.719 12.868 1.00 76.56 319 VAL A O 1
ATOM 2527 N N . ALA A 1 320 ? -6.338 18.921 12.677 1.00 78.00 320 ALA A N 1
ATOM 2528 C CA . ALA A 1 320 ? -4.921 19.268 12.603 1.00 78.00 320 ALA A CA 1
ATOM 2529 C C . ALA A 1 320 ? -4.141 18.870 13.870 1.00 78.00 320 ALA A C 1
ATOM 2531 O O . ALA A 1 320 ? -2.991 18.441 13.774 1.00 78.00 320 ALA A O 1
ATOM 2532 N N . LEU A 1 321 ? -4.761 18.963 15.051 1.00 83.88 321 LEU A N 1
ATOM 2533 C CA . LEU A 1 321 ? -4.164 18.525 16.313 1.00 83.88 321 LEU A CA 1
ATOM 2534 C C . LEU A 1 321 ? -3.923 17.018 16.336 1.00 83.88 321 LEU A C 1
ATOM 2536 O O . LEU A 1 321 ? -2.844 16.573 16.729 1.00 83.88 321 LEU A O 1
ATOM 2540 N N . ALA A 1 322 ? -4.923 16.236 15.933 1.00 78.12 322 ALA A N 1
ATOM 2541 C CA . ALA A 1 322 ? -4.805 14.788 15.893 1.00 78.12 322 ALA A CA 1
ATOM 2542 C C . ALA A 1 322 ? -3.694 14.345 14.938 1.00 78.12 322 ALA A C 1
ATOM 2544 O O . ALA A 1 322 ? -2.866 13.517 15.306 1.00 78.12 322 ALA A O 1
ATOM 2545 N N . ARG A 1 323 ? -3.599 14.987 13.768 1.00 75.75 323 ARG A N 1
ATOM 2546 C CA . ARG A 1 323 ? -2.499 14.787 12.815 1.00 75.75 323 ARG A CA 1
ATOM 2547 C C . ARG A 1 323 ? -1.139 15.129 13.404 1.00 75.75 323 ARG A C 1
ATOM 2549 O O . ARG A 1 323 ? -0.227 14.318 13.333 1.00 75.75 323 ARG A O 1
ATOM 2556 N N . ALA A 1 324 ? -0.999 16.303 14.018 1.00 77.81 324 ALA A N 1
ATOM 2557 C CA . ALA A 1 324 ? 0.263 16.740 14.617 1.00 77.81 324 ALA A CA 1
ATOM 2558 C C . ALA A 1 324 ? 0.735 15.814 15.756 1.00 77.81 324 ALA A C 1
ATOM 2560 O O . ALA A 1 324 ? 1.935 15.678 16.000 1.00 77.81 324 ALA A O 1
ATOM 2561 N N . ARG A 1 325 ? -0.205 15.172 16.461 1.00 80.19 325 ARG A N 1
ATOM 2562 C CA . ARG A 1 325 ? 0.075 14.218 17.545 1.00 80.19 325 ARG A CA 1
ATOM 2563 C C . ARG A 1 325 ? 0.246 12.776 17.076 1.00 80.19 325 ARG A C 1
ATOM 2565 O O . ARG A 1 325 ? 0.741 11.967 17.858 1.00 80.19 325 ARG A O 1
ATOM 2572 N N . ALA A 1 326 ? -0.146 12.451 15.848 1.00 73.25 326 ALA A N 1
ATOM 2573 C CA . ALA A 1 326 ? -0.036 11.099 15.332 1.00 73.25 326 ALA A CA 1
ATOM 2574 C C . ALA A 1 326 ? 1.437 10.676 15.234 1.00 73.25 326 ALA A C 1
ATOM 2576 O O . ALA A 1 326 ? 2.310 11.431 14.793 1.00 73.25 326 ALA A O 1
ATOM 2577 N N . THR A 1 327 ? 1.720 9.443 15.648 1.00 69.38 327 THR A N 1
ATOM 2578 C CA . THR A 1 327 ? 3.059 8.844 15.548 1.00 69.38 327 THR A CA 1
ATOM 2579 C C . THR A 1 327 ? 3.440 8.519 14.104 1.00 69.38 327 THR A C 1
ATOM 2581 O O . THR A 1 327 ? 4.624 8.412 13.803 1.00 69.38 327 THR A O 1
ATOM 2584 N N . HIS A 1 328 ? 2.450 8.458 13.208 1.00 64.62 328 HIS A N 1
ATOM 2585 C CA . HIS A 1 328 ? 2.588 8.156 11.788 1.00 64.62 328 HIS A CA 1
ATOM 2586 C C . HIS A 1 328 ? 1.685 9.102 10.958 1.00 64.62 328 HIS A C 1
ATOM 2588 O O . HIS A 1 328 ? 0.656 9.539 11.473 1.00 64.62 328 HIS A O 1
ATOM 2594 N N . PRO A 1 329 ? 1.993 9.406 9.681 1.00 59.56 329 PRO A N 1
ATOM 2595 C CA . PRO A 1 329 ? 1.153 10.148 8.716 1.00 59.56 329 PRO A CA 1
ATOM 2596 C C . PRO A 1 329 ? -0.237 9.557 8.393 1.00 59.56 329 PRO A C 1
ATOM 2598 O O . PRO A 1 329 ? -0.878 9.974 7.428 1.00 59.56 329 PRO A O 1
ATOM 2601 N N . ARG A 1 330 ? -0.739 8.616 9.196 1.00 55.19 330 ARG A N 1
ATOM 2602 C CA . ARG A 1 330 ? -2.071 8.003 9.100 1.00 55.19 330 ARG A CA 1
ATOM 2603 C C . ARG A 1 330 ? -2.697 7.941 10.494 1.00 55.19 330 ARG A C 1
ATOM 2605 O O . ARG A 1 330 ? -1.978 7.775 11.477 1.00 55.19 330 ARG A O 1
ATOM 2612 N N . GLY A 1 331 ? -4.015 8.091 10.599 1.00 55.91 331 GLY A N 1
ATOM 2613 C CA . GLY A 1 331 ? -4.713 8.066 11.886 1.00 55.91 331 GLY A CA 1
ATOM 2614 C C . GLY A 1 331 ? -6.213 7.838 11.740 1.00 55.91 331 GLY A C 1
ATOM 2615 O O . GLY A 1 331 ? -6.731 7.782 10.632 1.00 55.91 331 GLY A O 1
ATOM 2616 N N . GLU A 1 332 ? -6.892 7.678 12.870 1.00 54.59 332 GLU A N 1
ATOM 2617 C CA . GLU A 1 332 ? -8.340 7.461 12.925 1.00 54.59 332 GLU A CA 1
ATOM 2618 C C . GLU A 1 332 ? -9.115 8.769 12.709 1.00 54.59 332 GLU A C 1
ATOM 2620 O O . GLU A 1 332 ? -8.606 9.856 12.986 1.00 54.59 332 GLU A O 1
ATOM 2625 N N . GLU A 1 333 ? -10.356 8.664 12.227 1.00 59.59 333 GLU A N 1
ATOM 2626 C CA . GLU A 1 333 ? -11.280 9.796 12.123 1.00 59.59 333 GLU A CA 1
ATOM 2627 C C . GLU A 1 333 ? -11.538 10.421 13.500 1.00 59.59 333 GLU A C 1
ATOM 2629 O O . GLU A 1 333 ? -11.691 9.726 14.504 1.00 59.59 333 GLU A O 1
ATOM 2634 N N . VAL A 1 334 ? -11.626 11.750 13.565 1.00 60.28 334 VAL A N 1
ATOM 2635 C CA . VAL A 1 334 ? -11.615 12.468 14.847 1.00 60.28 334 VAL A CA 1
ATOM 2636 C C . VAL A 1 334 ? -12.873 13.285 14.991 1.00 60.28 334 VAL A C 1
ATOM 2638 O O . VAL A 1 334 ? -12.889 14.463 14.657 1.00 60.28 334 VAL A O 1
ATOM 2641 N N . GLY A 1 335 ? -13.919 12.646 15.515 1.00 58.12 335 GLY A N 1
ATOM 2642 C CA . GLY A 1 335 ? -15.081 13.290 16.137 1.00 58.12 335 GLY A CA 1
ATOM 2643 C C . GLY A 1 335 ? -15.881 14.298 15.297 1.00 58.12 335 GLY A C 1
ATOM 2644 O O . GLY A 1 335 ? -16.863 14.830 15.814 1.00 58.12 335 GLY A O 1
ATOM 2645 N N . MET A 1 336 ? -15.506 14.575 14.042 1.00 67.50 336 MET A N 1
ATOM 2646 C CA . MET A 1 336 ? -16.310 15.352 13.104 1.00 67.50 336 MET A CA 1
ATOM 2647 C C . MET A 1 336 ? -17.511 14.515 12.692 1.00 67.50 336 MET A C 1
ATOM 2649 O O . MET A 1 336 ? -17.401 13.318 12.415 1.00 67.50 336 MET A O 1
ATOM 2653 N N . LYS A 1 337 ? -18.679 15.150 12.650 1.00 62.91 337 LYS A N 1
ATOM 2654 C CA . LYS A 1 337 ? -19.893 14.461 12.231 1.00 62.91 337 LYS A CA 1
ATOM 2655 C C . LYS A 1 337 ? -19.846 14.195 10.724 1.00 62.91 337 LYS A C 1
ATOM 2657 O O . LYS A 1 337 ? -19.483 15.081 9.954 1.00 62.91 337 LYS A O 1
ATOM 2662 N N . LYS A 1 338 ? -20.241 12.988 10.309 1.00 62.00 338 LYS A N 1
ATOM 2663 C CA . LYS A 1 338 ? -20.242 12.548 8.899 1.00 62.00 338 LYS A CA 1
ATOM 2664 C C . LYS A 1 338 ? -21.187 13.352 7.997 1.00 62.00 338 LYS A C 1
ATOM 2666 O O . LYS A 1 338 ? -21.029 13.338 6.785 1.00 62.00 338 LYS A O 1
ATOM 2671 N N . ASP A 1 339 ? -22.173 14.028 8.580 1.00 65.12 339 ASP A N 1
ATOM 2672 C CA . ASP A 1 339 ? -23.103 14.932 7.897 1.00 65.12 339 ASP A CA 1
ATOM 2673 C C . ASP A 1 339 ? -22.543 16.355 7.720 1.00 65.12 339 ASP A C 1
ATOM 2675 O O . ASP A 1 339 ? -23.176 17.178 7.058 1.00 65.12 339 ASP A O 1
ATOM 2679 N N . ASN A 1 340 ? -21.358 16.659 8.269 1.00 65.38 340 ASN A N 1
ATOM 2680 C CA . ASN A 1 340 ? -20.680 17.919 7.997 1.00 65.38 340 ASN A CA 1
ATOM 2681 C C . ASN A 1 340 ? -20.263 17.947 6.511 1.00 65.38 340 ASN A C 1
ATOM 2683 O O . ASN A 1 340 ? -19.513 17.071 6.077 1.00 65.38 340 ASN A O 1
ATOM 2687 N N . PRO A 1 341 ? -20.688 18.950 5.722 1.00 64.31 341 PRO A N 1
ATOM 2688 C CA . PRO A 1 341 ? -20.413 19.007 4.286 1.00 64.31 341 PRO A CA 1
ATOM 2689 C C . PRO A 1 341 ? -18.919 19.061 3.939 1.00 64.31 341 PRO A C 1
ATOM 2691 O O . PRO A 1 341 ? -18.560 18.741 2.811 1.00 64.31 341 PRO A O 1
ATOM 2694 N N . ARG A 1 342 ? -18.049 19.426 4.891 1.00 61.59 342 ARG A N 1
ATOM 2695 C CA . ARG A 1 342 ? -16.589 19.436 4.715 1.00 61.59 342 ARG A CA 1
ATOM 2696 C C . ARG A 1 342 ? -15.886 18.187 5.233 1.00 61.59 342 ARG A C 1
ATOM 2698 O O . ARG A 1 342 ? -14.666 18.114 5.184 1.00 61.59 342 ARG A O 1
ATOM 2705 N N . TYR A 1 343 ? -16.614 17.205 5.758 1.00 62.81 343 TYR A N 1
ATOM 2706 C CA . TYR A 1 343 ? -16.022 15.983 6.302 1.00 62.81 343 TYR A CA 1
ATOM 2707 C C . TYR A 1 343 ? -15.101 15.290 5.275 1.00 62.81 343 TYR A C 1
ATOM 2709 O O . TYR A 1 343 ? -13.955 14.972 5.588 1.00 62.81 343 TYR A O 1
ATOM 2717 N N . ASN A 1 344 ? -15.545 15.191 4.020 1.00 60.47 344 ASN A N 1
ATOM 2718 C CA . ASN A 1 344 ? -14.773 14.589 2.925 1.00 60.47 344 ASN A CA 1
ATOM 2719 C C . ASN A 1 344 ? -13.550 15.423 2.485 1.00 60.47 344 ASN A C 1
ATOM 2721 O O . ASN A 1 344 ? -12.703 14.915 1.756 1.00 60.47 344 ASN A O 1
ATOM 2725 N N . ASP A 1 345 ? -13.431 16.684 2.918 1.00 62.41 345 ASP A N 1
ATOM 2726 C CA . ASP A 1 345 ? -12.265 17.520 2.604 1.00 62.41 345 ASP A CA 1
ATOM 2727 C C . ASP A 1 345 ? -11.054 17.125 3.463 1.00 62.41 345 ASP A C 1
ATOM 2729 O O . ASP A 1 345 ? -9.913 17.246 3.021 1.00 62.41 345 ASP A O 1
ATOM 2733 N N . TYR A 1 346 ? -11.293 16.665 4.697 1.00 57.59 346 TYR A N 1
ATOM 2734 C CA . TYR A 1 346 ? -10.252 16.311 5.675 1.00 57.59 346 TYR A CA 1
ATOM 2735 C C . TYR A 1 346 ? -9.965 14.810 5.731 1.00 57.59 346 TYR A C 1
ATOM 2737 O O . TYR A 1 346 ? -8.848 14.404 6.075 1.00 57.59 346 TYR A O 1
ATOM 2745 N N . TYR A 1 347 ? -10.972 14.006 5.402 1.00 56.62 347 TYR A N 1
ATOM 2746 C CA . TYR A 1 347 ? -10.923 12.555 5.419 1.00 56.62 347 TYR A CA 1
ATOM 2747 C C . TYR A 1 347 ? -11.076 12.049 3.991 1.00 56.62 347 TYR A C 1
ATOM 2749 O O . TYR A 1 347 ? -12.143 12.165 3.395 1.00 56.62 347 TYR A O 1
ATOM 2757 N N . GLY A 1 348 ? -9.989 11.512 3.439 1.00 47.03 348 GLY A N 1
ATOM 2758 C CA . GLY A 1 348 ? -10.059 10.786 2.179 1.00 47.03 348 GLY A CA 1
ATOM 2759 C C . GLY A 1 348 ? -10.604 9.380 2.371 1.00 47.03 348 GLY A C 1
ATOM 2760 O O . GLY A 1 348 ? -10.651 8.852 3.490 1.00 47.03 348 GLY A O 1
ATOM 2761 N N . ASP A 1 349 ? -10.919 8.726 1.258 1.00 41.16 349 ASP A N 1
ATOM 2762 C CA . ASP A 1 349 ? -11.058 7.274 1.241 1.00 41.16 349 ASP A CA 1
ATOM 2763 C C . ASP A 1 349 ? -9.785 6.634 1.849 1.00 41.16 349 ASP A C 1
ATOM 2765 O O . ASP A 1 349 ? -8.668 7.137 1.723 1.00 41.16 349 ASP A O 1
ATOM 2769 N N . GLY A 1 350 ? -9.940 5.547 2.597 1.00 40.53 350 GLY A N 1
ATOM 2770 C CA . GLY A 1 350 ? -8.865 4.871 3.335 1.00 40.53 350 GLY A CA 1
ATOM 2771 C C . GLY A 1 350 ? -8.410 5.477 4.678 1.00 40.53 350 GLY A C 1
ATOM 2772 O O . GLY A 1 350 ? -7.449 4.961 5.241 1.00 40.53 350 GLY A O 1
ATOM 2773 N N . GLY A 1 351 ? -9.038 6.530 5.230 1.00 44.78 351 GLY A N 1
ATOM 2774 C CA . GLY A 1 351 ? -8.600 7.116 6.522 1.00 44.78 351 GLY A CA 1
ATOM 2775 C C . GLY A 1 351 ? -7.267 7.879 6.433 1.00 44.78 351 GLY A C 1
ATOM 2776 O O . GLY A 1 351 ? -6.563 8.085 7.424 1.00 44.78 351 GLY A O 1
ATOM 2777 N N . VAL A 1 352 ? -6.893 8.283 5.218 1.00 42.44 352 VAL A N 1
ATOM 2778 C CA . VAL A 1 352 ? -5.713 9.107 4.958 1.00 42.44 352 VAL A CA 1
ATOM 2779 C C . VAL A 1 352 ? -6.067 10.566 5.219 1.00 42.44 352 VAL A C 1
ATOM 2781 O O . VAL A 1 352 ? -7.060 11.090 4.712 1.00 42.44 352 VAL A O 1
ATOM 2784 N N . TRP A 1 353 ? -5.229 11.236 6.005 1.00 52.44 353 TRP A N 1
ATOM 2785 C CA . TRP A 1 353 ? -5.376 12.655 6.286 1.00 52.44 353 TRP A CA 1
ATOM 2786 C C . TRP A 1 353 ? -5.067 13.498 5.045 1.00 52.44 353 TRP A C 1
ATOM 2788 O O . TRP A 1 353 ? -3.902 13.778 4.745 1.00 52.44 353 TRP A O 1
ATOM 2798 N N . ILE A 1 354 ? -6.100 13.973 4.354 1.00 53.44 354 ILE A N 1
ATOM 2799 C CA . ILE A 1 354 ? -5.941 14.916 3.241 1.00 53.44 354 ILE A CA 1
ATOM 2800 C C . ILE A 1 354 ? -5.516 16.262 3.826 1.00 53.44 354 ILE A C 1
ATOM 2802 O O . ILE A 1 354 ? -6.114 16.730 4.791 1.00 53.44 354 ILE A O 1
ATOM 2806 N N . VAL A 1 355 ? -4.444 16.888 3.321 1.00 57.69 355 VAL A N 1
ATOM 2807 C CA . VAL A 1 355 ? -4.202 18.320 3.584 1.00 57.69 355 VAL A CA 1
ATOM 2808 C C . VAL A 1 355 ? -5.106 19.086 2.624 1.00 57.69 355 VAL A C 1
ATOM 2810 O O . VAL A 1 355 ? -4.757 19.196 1.452 1.00 57.69 355 VAL A O 1
ATOM 2813 N N . PRO A 1 356 ? -6.269 19.581 3.065 1.00 56.03 356 PRO A N 1
ATOM 2814 C CA . PRO A 1 356 ? -7.227 20.188 2.170 1.00 56.03 356 PRO A CA 1
ATOM 2815 C C . PRO A 1 356 ? -6.725 21.564 1.745 1.00 56.03 356 PRO A C 1
ATOM 2817 O O . PRO A 1 356 ? -6.189 22.333 2.555 1.00 56.03 356 PRO A O 1
ATOM 2820 N N . ASP A 1 357 ? -7.021 21.935 0.503 1.00 50.75 357 ASP A N 1
ATOM 2821 C CA . ASP A 1 357 ? -6.888 23.316 0.033 1.00 50.75 357 ASP A CA 1
ATOM 2822 C C . ASP A 1 357 ? -7.707 24.297 0.883 1.00 50.75 357 ASP A C 1
ATOM 2824 O O . ASP A 1 357 ? -7.412 25.485 0.923 1.00 50.75 357 ASP A O 1
ATOM 2828 N N . VAL A 1 358 ? -8.691 23.813 1.641 1.00 49.34 358 VAL A N 1
ATOM 2829 C CA . VAL A 1 358 ? -9.560 24.594 2.530 1.00 49.34 358 VAL A CA 1
ATOM 2830 C C . VAL A 1 358 ? -8.802 25.272 3.687 1.00 49.34 358 VAL A C 1
ATOM 2832 O O . VAL A 1 358 ? -9.256 26.291 4.211 1.00 49.34 358 VAL A O 1
ATOM 2835 N N . TYR A 1 359 ? -7.596 24.806 4.045 1.00 53.41 359 TYR A N 1
ATOM 2836 C CA . TYR A 1 359 ? -6.735 25.520 5.003 1.00 53.41 359 TYR A CA 1
ATOM 2837 C C . TYR A 1 359 ? -6.276 26.900 4.502 1.00 53.41 359 TYR A C 1
ATOM 2839 O O . TYR A 1 359 ? -5.769 27.697 5.287 1.00 53.41 359 TYR A O 1
ATOM 2847 N N . THR A 1 360 ? -6.474 27.215 3.222 1.00 50.09 360 THR A N 1
ATOM 2848 C CA . THR A 1 360 ? -6.069 28.485 2.600 1.00 50.09 360 THR A CA 1
ATOM 2849 C C . THR A 1 360 ? -6.910 29.676 3.036 1.00 50.09 360 THR A C 1
ATOM 2851 O O . THR A 1 360 ? -6.355 30.748 3.266 1.00 50.09 360 THR A O 1
ATOM 2854 N N . GLY A 1 361 ? -8.219 29.494 3.230 1.00 45.31 361 GLY A N 1
ATOM 2855 C CA . GLY A 1 361 ? -9.115 30.565 3.680 1.00 45.31 361 GLY A CA 1
ATOM 2856 C C . GLY A 1 361 ? -8.950 30.896 5.166 1.00 45.31 361 GLY A C 1
ATOM 2857 O O . GLY A 1 361 ? -9.033 32.055 5.563 1.00 45.31 361 GLY A O 1
ATOM 2858 N N . ALA A 1 362 ? -8.642 29.888 5.987 1.00 42.34 362 ALA A N 1
ATOM 2859 C CA . ALA A 1 362 ? -8.365 30.055 7.415 1.00 42.34 362 ALA A CA 1
ATOM 2860 C C . ALA A 1 362 ? -6.952 30.608 7.701 1.00 42.34 362 ALA A C 1
ATOM 2862 O O . ALA A 1 362 ? -6.691 31.093 8.799 1.00 42.34 362 ALA A O 1
ATOM 2863 N N . ALA A 1 363 ? -6.039 30.529 6.726 1.00 41.47 363 ALA A N 1
ATOM 2864 C CA . ALA A 1 363 ? -4.633 30.920 6.850 1.00 41.47 363 ALA A CA 1
ATOM 2865 C C . ALA A 1 363 ? -4.305 32.314 6.281 1.00 41.47 363 ALA A C 1
ATOM 2867 O O . ALA A 1 363 ? -3.135 32.705 6.280 1.00 41.47 363 ALA A O 1
ATOM 2868 N N . ALA A 1 364 ? -5.299 33.075 5.815 1.00 37.28 364 ALA A N 1
ATOM 2869 C CA . ALA A 1 364 ? -5.090 34.454 5.397 1.00 37.28 364 ALA A CA 1
ATOM 2870 C C . ALA A 1 364 ? -4.899 35.347 6.633 1.00 37.28 364 ALA A C 1
ATOM 2872 O O . ALA A 1 364 ? -5.836 35.654 7.373 1.00 37.28 364 ALA A O 1
ATOM 2873 N N . CYS A 1 365 ? -3.661 35.773 6.870 1.00 32.78 365 CYS A N 1
ATOM 2874 C CA . CYS A 1 365 ? -3.366 36.842 7.811 1.00 32.78 365 CYS A CA 1
ATOM 2875 C C . CYS A 1 365 ? -3.987 38.153 7.293 1.00 32.78 365 CYS A C 1
ATOM 2877 O O . CYS A 1 365 ? -3.339 38.891 6.558 1.00 32.78 365 CYS A O 1
ATOM 2879 N N . GLY A 1 366 ? -5.222 38.444 7.706 1.00 32.09 366 GLY A N 1
ATOM 2880 C CA . GLY A 1 366 ? -5.861 39.751 7.549 1.00 32.09 366 GLY A CA 1
ATOM 2881 C C . GLY A 1 366 ? -6.956 39.814 6.482 1.00 32.09 366 GLY A C 1
ATOM 2882 O O . GLY A 1 366 ? -6.680 39.717 5.298 1.00 32.09 366 GLY A O 1
ATOM 2883 N N . GLY A 1 367 ? -8.183 40.083 6.940 1.00 26.05 367 GLY A N 1
ATOM 2884 C CA . GLY A 1 367 ? -9.175 40.889 6.224 1.00 26.05 367 GLY A CA 1
ATOM 2885 C C . GLY A 1 367 ? -9.890 40.274 5.016 1.00 26.05 367 GLY A C 1
ATOM 2886 O O . GLY A 1 367 ? -9.324 40.164 3.944 1.00 26.05 367 GLY A O 1
ATOM 2887 N N . ALA A 1 368 ? -11.192 40.039 5.206 1.00 25.56 368 ALA A N 1
ATOM 2888 C CA . ALA A 1 368 ? -12.277 40.062 4.219 1.00 25.56 368 ALA A CA 1
ATOM 2889 C C . ALA A 1 368 ? -12.128 39.269 2.900 1.00 25.56 368 ALA A C 1
ATOM 2891 O O . ALA A 1 368 ? -11.363 39.575 1.996 1.00 25.56 368 ALA A O 1
ATOM 2892 N N . ASN A 1 369 ? -13.042 38.313 2.773 1.00 35.38 369 ASN A N 1
ATOM 2893 C CA . ASN A 1 369 ? -13.441 37.594 1.574 1.00 35.38 369 ASN A CA 1
ATOM 2894 C C . ASN A 1 369 ? -13.637 38.509 0.342 1.00 35.38 369 ASN A C 1
ATOM 2896 O O . ASN A 1 369 ? -14.674 39.159 0.242 1.00 35.38 369 ASN A O 1
ATOM 2900 N N . THR A 1 370 ? -12.703 38.494 -0.614 1.00 27.28 370 THR A N 1
ATOM 2901 C CA . THR A 1 370 ? -12.963 38.795 -2.035 1.00 27.28 370 THR A CA 1
ATOM 2902 C C . THR A 1 370 ? -11.936 38.085 -2.920 1.00 27.28 370 THR A C 1
ATOM 2904 O O . THR A 1 370 ? -10.769 38.444 -2.866 1.00 27.28 370 THR A O 1
ATOM 2907 N N . GLY A 1 371 ? -12.392 37.149 -3.760 1.00 26.34 371 GLY A N 1
ATOM 2908 C CA . GLY A 1 371 ? -11.793 36.813 -5.060 1.00 26.34 371 GLY A CA 1
ATOM 2909 C C . GLY A 1 371 ? -10.385 36.208 -5.074 1.00 26.34 371 GLY A C 1
ATOM 2910 O O . GLY A 1 371 ? -9.428 36.812 -4.616 1.00 26.34 371 GLY A O 1
ATOM 2911 N N . SER A 1 372 ? -10.278 35.030 -5.691 1.00 32.38 372 SER A N 1
ATOM 2912 C CA . SER A 1 372 ? -9.101 34.479 -6.380 1.00 32.38 372 SER A CA 1
ATOM 2913 C C . SER A 1 372 ? -7.827 35.337 -6.286 1.00 32.38 372 SER A C 1
ATOM 2915 O O . SER A 1 372 ? -7.579 36.191 -7.136 1.00 32.38 372 SER A O 1
ATOM 2917 N N . GLY A 1 373 ? -7.028 35.125 -5.242 1.00 29.59 373 GLY A N 1
ATOM 2918 C CA . GLY A 1 373 ? -5.788 35.859 -5.022 1.00 29.59 373 GLY A CA 1
ATOM 2919 C C . GLY A 1 373 ? -4.861 35.089 -4.093 1.00 29.59 373 GLY A C 1
ATOM 2920 O O . GLY A 1 373 ? -5.286 34.607 -3.044 1.00 29.59 373 GLY A O 1
ATOM 2921 N N . ASP A 1 374 ? -3.605 34.950 -4.511 1.00 34.59 374 ASP A N 1
ATOM 2922 C CA . ASP A 1 374 ? -2.540 34.196 -3.850 1.00 34.59 374 ASP A CA 1
ATOM 2923 C C . ASP A 1 374 ? -2.303 34.651 -2.399 1.00 34.59 374 ASP A C 1
ATOM 2925 O O . ASP A 1 374 ? -1.487 35.528 -2.109 1.00 34.59 374 ASP A O 1
ATOM 2929 N N . GLY A 1 375 ? -3.010 34.018 -1.460 1.00 35.56 375 GLY A N 1
ATOM 2930 C CA . GLY A 1 375 ? -2.842 34.188 -0.018 1.00 35.56 375 GLY A CA 1
ATOM 2931 C C . GLY A 1 375 ? -1.534 33.571 0.478 1.00 35.56 375 GLY A C 1
ATOM 2932 O O . GLY A 1 375 ? -1.522 32.510 1.099 1.00 35.56 375 GLY A O 1
ATOM 2933 N N . GLY A 1 376 ? -0.412 34.220 0.174 1.00 35.88 376 GLY A N 1
ATOM 2934 C CA . GLY A 1 376 ? 0.882 33.961 0.797 1.00 35.88 376 GLY A CA 1
ATOM 2935 C C . GLY A 1 376 ? 1.034 34.726 2.114 1.00 35.88 376 GLY A C 1
ATOM 2936 O O . GLY A 1 376 ? 0.462 35.797 2.291 1.00 35.88 376 GLY A O 1
ATOM 2937 N N . ALA A 1 377 ? 1.811 34.164 3.043 1.00 39.94 377 ALA A N 1
ATOM 2938 C CA . ALA A 1 377 ? 1.976 34.638 4.416 1.00 39.94 377 ALA A CA 1
ATOM 2939 C C . ALA A 1 377 ? 2.272 36.149 4.516 1.00 39.94 377 ALA A C 1
ATOM 2941 O O . ALA A 1 377 ? 3.414 36.590 4.380 1.00 39.94 377 ALA A O 1
ATOM 2942 N N . CYS A 1 378 ? 1.251 36.947 4.831 1.00 33.78 378 CYS A N 1
ATOM 2943 C CA . CYS A 1 378 ? 1.444 38.323 5.261 1.00 33.78 378 CYS A CA 1
ATOM 2944 C C . CYS A 1 378 ? 1.987 38.283 6.695 1.00 33.78 378 CYS A C 1
ATOM 2946 O O . CYS A 1 378 ? 1.341 37.770 7.611 1.00 33.78 378 CYS A O 1
ATOM 2948 N N . GLY A 1 379 ? 3.206 38.785 6.891 1.00 38.09 379 GLY A N 1
ATOM 2949 C CA . GLY A 1 379 ? 3.776 38.950 8.221 1.00 38.09 379 GLY A CA 1
ATOM 2950 C C . GLY A 1 379 ? 2.966 39.972 9.012 1.00 38.09 379 GLY A C 1
ATOM 2951 O O . GLY A 1 379 ? 3.079 41.167 8.754 1.00 38.09 379 GLY A O 1
ATOM 2952 N N . ALA A 1 380 ? 2.182 39.515 9.987 1.00 29.52 380 ALA A N 1
ATOM 2953 C CA . ALA A 1 380 ? 1.671 40.395 11.024 1.00 29.52 380 ALA A CA 1
ATOM 2954 C C . ALA A 1 380 ? 2.825 40.716 11.979 1.00 29.52 380 ALA A C 1
ATOM 2956 O O . ALA A 1 380 ? 3.343 39.854 12.693 1.00 29.52 380 ALA A O 1
ATOM 2957 N N . ALA A 1 381 ? 3.263 41.968 11.903 1.00 29.92 381 ALA A N 1
ATOM 2958 C CA . ALA A 1 381 ? 4.110 42.610 12.885 1.00 29.92 381 ALA A CA 1
ATOM 2959 C C . ALA A 1 381 ? 3.497 42.475 14.285 1.00 29.92 381 ALA A C 1
ATOM 2961 O O . ALA A 1 381 ? 2.277 42.484 14.452 1.00 29.92 381 ALA A O 1
ATOM 2962 N N . GLY A 1 382 ? 4.362 42.376 15.292 1.00 29.02 382 GLY A N 1
ATOM 2963 C CA . GLY A 1 382 ? 3.948 42.529 16.674 1.00 29.02 382 GLY A CA 1
ATOM 2964 C C . GLY A 1 382 ? 3.286 43.889 16.875 1.00 29.02 382 GLY A C 1
ATOM 2965 O O . GLY A 1 382 ? 3.913 44.924 16.672 1.00 29.02 382 GLY A O 1
ATOM 2966 N N . CYS A 1 383 ? 2.039 43.878 17.326 1.00 26.45 383 CYS A N 1
ATOM 2967 C CA . CYS A 1 383 ? 1.474 44.985 18.079 1.00 26.45 383 CYS A CA 1
ATOM 2968 C C . CYS A 1 383 ? 1.468 44.550 19.542 1.00 26.45 383 CYS A C 1
ATOM 2970 O O . CYS A 1 383 ? 0.482 44.031 20.058 1.00 26.45 383 CYS A O 1
ATOM 2972 N N . GLY A 1 384 ? 2.621 44.716 20.192 1.00 24.84 384 GLY A N 1
ATOM 2973 C CA . GLY A 1 384 ? 2.654 44.838 21.639 1.00 24.84 384 GLY A CA 1
ATOM 2974 C C . GLY A 1 384 ? 1.903 46.110 22.009 1.00 24.84 384 GLY A C 1
ATOM 2975 O O . GLY A 1 384 ? 2.212 47.186 21.499 1.00 24.84 384 GLY A O 1
ATOM 2976 N N . ALA A 1 385 ? 0.897 45.973 22.864 1.00 27.19 385 ALA A N 1
ATOM 2977 C CA . ALA A 1 385 ? 0.283 47.093 23.548 1.00 27.19 385 ALA A CA 1
ATOM 2978 C C . ALA A 1 385 ? 1.355 47.779 24.413 1.00 27.19 385 ALA A C 1
ATOM 2980 O O . ALA A 1 385 ? 1.691 47.300 25.493 1.00 27.19 385 ALA A O 1
ATOM 2981 N N . ALA A 1 386 ? 1.919 48.881 23.922 1.00 28.09 386 ALA A N 1
ATOM 2982 C CA . ALA A 1 386 ? 2.614 49.855 24.750 1.00 28.09 386 ALA A CA 1
ATOM 2983 C C . ALA A 1 386 ? 1.610 50.964 25.071 1.00 28.09 386 ALA A C 1
ATOM 2985 O O . ALA A 1 386 ? 1.046 51.587 24.171 1.00 28.09 386 ALA A O 1
ATOM 2986 N N . GLY A 1 387 ? 1.334 51.129 26.363 1.00 27.12 387 GLY A N 1
ATOM 2987 C CA . GLY A 1 387 ? 0.341 52.054 26.879 1.00 27.12 387 GLY A CA 1
ATOM 2988 C C . GLY A 1 387 ? 0.648 53.508 26.535 1.00 27.12 387 GLY A C 1
ATOM 2989 O O . GLY A 1 387 ? 1.781 53.973 26.628 1.00 27.12 387 GLY A O 1
ATOM 2990 N N . CYS A 1 388 ? -0.406 54.241 26.198 1.00 27.06 388 CYS A N 1
ATOM 2991 C CA . CYS A 1 388 ? -0.426 55.687 26.308 1.00 27.06 388 CYS A CA 1
ATOM 2992 C C . CYS A 1 388 ? -0.443 56.057 27.800 1.00 27.06 388 CYS A C 1
ATOM 2994 O O . CYS A 1 388 ? -1.493 56.011 28.436 1.00 27.06 388 CYS A O 1
ATOM 2996 N N . SER A 1 389 ? 0.704 56.431 28.364 1.00 31.81 389 SER A N 1
ATOM 2997 C CA . SER A 1 389 ? 0.749 57.282 29.554 1.00 31.81 389 SER A CA 1
ATOM 2998 C C . SER A 1 389 ? 0.792 58.735 29.085 1.00 31.81 389 SER A C 1
ATOM 3000 O O . SER A 1 389 ? 1.810 59.194 28.566 1.00 31.81 389 SER A O 1
ATOM 3002 N N . GLY A 1 390 ? -0.332 59.438 29.224 1.00 28.72 390 GLY A N 1
ATOM 3003 C CA . GLY A 1 390 ? -0.384 60.889 29.100 1.00 28.72 390 GLY A CA 1
ATOM 3004 C C . GLY A 1 390 ? 0.322 61.535 30.288 1.00 28.72 390 GLY A C 1
ATOM 3005 O O . GLY A 1 390 ? 0.002 61.227 31.434 1.00 28.72 390 GLY A O 1
ATOM 3006 N N . GLY A 1 391 ? 1.286 62.406 30.000 1.00 26.38 391 GLY A N 1
ATOM 3007 C CA . GLY A 1 391 ? 1.792 63.386 30.951 1.00 26.38 391 GLY A CA 1
ATOM 3008 C C . GLY A 1 391 ? 0.937 64.645 30.868 1.00 26.38 391 GLY A C 1
ATOM 3009 O O . GLY A 1 391 ? 0.809 65.229 29.790 1.00 26.38 391 GLY A O 1
ATOM 3010 N N . GLY A 1 392 ? 0.338 65.006 31.999 1.00 28.31 392 GLY A N 1
ATOM 3011 C CA . GLY A 1 392 ? 0.079 66.390 32.383 1.00 28.31 392 GLY A CA 1
ATOM 3012 C C . GLY A 1 392 ? 1.146 66.837 33.370 1.00 28.31 392 GLY A C 1
ATOM 3013 O O . GLY A 1 392 ? 1.752 65.937 34.002 1.00 28.31 392 GLY A O 1
#

Radius of gyration: 28.01 Å; chains: 1; bounding box: 54×92×74 Å

Organism: NCBI:txid49249

InterPro domains:
  IPR009836 GRDP1/2 domain [PF07173] (1-104)
  IPR009836 GRDP1/2 domain [PTHR34365] (1-191)